Protein AF-0000000082936373 (afdb_homodimer)

Structure (mmCIF, N/CA/C/O backbone):
data_AF-0000000082936373-model_v1
#
loop_
_entity.id
_entity.type
_entity.pdbx_description
1 polymer 'Hydroxymethylglutaryl-CoA lyase'
#
loop_
_atom_site.group_PDB
_atom_site.id
_atom_site.type_symbol
_atom_site.label_atom_id
_atom_site.label_alt_id
_atom_site.label_comp_id
_atom_site.label_asym_id
_atom_site.label_entity_id
_atom_site.label_seq_id
_atom_site.pdbx_PDB_ins_code
_atom_site.Cartn_x
_atom_site.Cartn_y
_atom_site.Cartn_z
_atom_site.occupancy
_atom_site.B_iso_or_equiv
_atom_site.auth_seq_id
_atom_site.auth_comp_id
_atom_site.auth_asym_id
_atom_site.auth_atom_id
_atom_site.pdbx_PDB_model_num
ATOM 1 N N . MET A 1 1 ? -1.896 5.211 -23.312 1 47.31 1 MET A N 1
ATOM 2 C CA . MET A 1 1 ? -2.529 6.168 -22.406 1 47.31 1 MET A CA 1
ATOM 3 C C . MET A 1 1 ? -1.581 6.562 -21.281 1 47.31 1 MET A C 1
ATOM 5 O O . MET A 1 1 ? -0.996 5.699 -20.625 1 47.31 1 MET A O 1
ATOM 9 N N . ARG A 1 2 ? -1.012 7.766 -21.344 1 60 2 ARG A N 1
ATOM 10 C CA . ARG A 1 2 ? -0.005 8.234 -20.406 1 60 2 ARG A CA 1
ATOM 11 C C . ARG A 1 2 ? -0.654 8.781 -19.125 1 60 2 ARG A C 1
ATOM 13 O O . ARG A 1 2 ? -1.713 9.406 -19.188 1 60 2 ARG A O 1
ATOM 20 N N . MET A 1 3 ? -0.252 8.219 -18 1 78.81 3 MET A N 1
ATOM 21 C CA . MET A 1 3 ? -0.716 8.758 -16.734 1 78.81 3 MET A CA 1
ATOM 22 C C . MET A 1 3 ? -0.25 10.203 -16.547 1 78.81 3 MET A C 1
ATOM 24 O O . MET A 1 3 ? 0.877 10.547 -16.906 1 78.81 3 MET A O 1
ATOM 28 N N . ASN A 1 4 ? -1.152 11.109 -16.312 1 83.56 4 ASN A N 1
ATOM 29 C CA . ASN A 1 4 ? -0.826 12.5 -16.016 1 83.56 4 ASN A CA 1
ATOM 30 C C . ASN A 1 4 ? -0.331 12.672 -14.586 1 83.56 4 ASN A C 1
ATOM 32 O O . ASN A 1 4 ? -1.127 12.891 -13.672 1 83.56 4 ASN A O 1
ATOM 36 N N . LEU A 1 5 ? 1.023 12.562 -14.359 1 94.5 5 LEU A N 1
ATOM 37 C CA . LEU A 1 5 ? 1.617 12.688 -13.039 1 94.5 5 LEU A CA 1
ATOM 38 C C . LEU A 1 5 ? 2.492 13.938 -12.945 1 94.5 5 LEU A C 1
ATOM 40 O O . LEU A 1 5 ? 3.092 14.344 -13.945 1 94.5 5 LEU A O 1
ATOM 44 N N . PRO A 1 6 ? 2.574 14.578 -11.852 1 96.62 6 PRO A N 1
ATOM 45 C CA . PRO A 1 6 ? 3.416 15.766 -11.688 1 96.62 6 PRO A CA 1
ATOM 46 C C . PRO A 1 6 ? 4.906 15.438 -11.695 1 96.62 6 PRO A C 1
ATOM 48 O O . PRO A 1 6 ? 5.289 14.281 -11.508 1 96.62 6 PRO A O 1
ATOM 51 N N . LYS A 1 7 ? 5.707 16.469 -11.906 1 97.25 7 LYS A N 1
ATOM 52 C CA . LYS A 1 7 ? 7.156 16.312 -11.875 1 97.25 7 LYS A CA 1
ATOM 53 C C . LYS A 1 7 ? 7.695 16.422 -10.453 1 97.25 7 LYS A C 1
ATOM 55 O O . LYS A 1 7 ? 8.773 15.914 -10.141 1 97.25 7 LYS A O 1
ATOM 60 N N . GLU A 1 8 ? 6.914 17.172 -9.664 1 98.56 8 GLU A N 1
ATOM 61 C CA . GLU A 1 8 ? 7.344 17.438 -8.297 1 98.56 8 GLU A CA 1
ATOM 62 C C . GLU A 1 8 ? 6.168 17.359 -7.328 1 98.56 8 GLU A C 1
ATOM 64 O O . GLU A 1 8 ? 5.047 17.75 -7.672 1 98.56 8 GLU A O 1
ATOM 69 N N . VAL A 1 9 ? 6.398 16.859 -6.188 1 98.81 9 VAL A N 1
ATOM 70 C CA . VAL A 1 9 ? 5.414 16.75 -5.113 1 98.81 9 VAL A CA 1
ATOM 71 C C . VAL A 1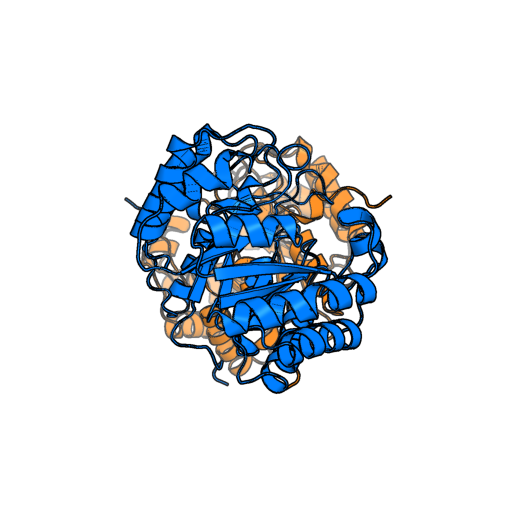 9 ? 5.984 17.344 -3.83 1 98.81 9 VAL A C 1
ATOM 73 O O . VAL A 1 9 ? 7.16 17.156 -3.516 1 98.81 9 VAL A O 1
ATOM 76 N N . ALA A 1 10 ? 5.199 18.156 -3.135 1 98.88 10 ALA A N 1
ATOM 77 C CA . ALA A 1 10 ? 5.559 18.688 -1.824 1 98.88 10 ALA A CA 1
ATOM 78 C C . ALA A 1 10 ? 5.121 17.75 -0.707 1 98.88 10 ALA A C 1
ATOM 80 O O . ALA A 1 10 ? 3.984 17.266 -0.698 1 98.88 10 ALA A O 1
ATOM 81 N N . ILE A 1 11 ? 6.066 17.469 0.153 1 98.94 11 ILE A N 1
ATOM 82 C CA . ILE A 1 11 ? 5.773 16.672 1.335 1 98.94 11 ILE A CA 1
ATOM 83 C C . ILE A 1 11 ? 5.66 17.578 2.559 1 98.94 11 ILE A C 1
ATOM 85 O O . ILE A 1 11 ? 6.562 18.375 2.836 1 98.94 11 ILE A O 1
ATOM 89 N N . ILE A 1 12 ? 4.539 17.516 3.248 1 98.94 12 ILE A N 1
ATOM 90 C CA . ILE A 1 12 ? 4.344 18.203 4.523 1 98.94 12 ILE A CA 1
ATOM 91 C C . ILE A 1 12 ? 4.484 17.203 5.672 1 98.94 12 ILE A C 1
ATOM 93 O O . ILE A 1 12 ? 3.65 16.312 5.828 1 98.94 12 ILE A O 1
ATOM 97 N N . GLU A 1 13 ? 5.523 17.391 6.402 1 98.88 13 GLU A N 1
ATOM 98 C CA . GLU A 1 13 ? 5.82 16.469 7.496 1 98.88 13 GLU A CA 1
ATOM 99 C C . GLU A 1 13 ? 4.969 16.781 8.727 1 98.88 13 GLU A C 1
ATOM 101 O O . GLU A 1 13 ? 4.93 17.922 9.18 1 98.88 13 GLU A O 1
ATOM 106 N N . VAL A 1 14 ? 4.32 15.734 9.211 1 98.75 14 VAL A N 1
ATOM 107 C CA . VAL A 1 14 ? 3.465 15.992 10.359 1 98.75 14 VAL A CA 1
ATOM 108 C C . VAL A 1 14 ? 3.912 15.125 11.539 1 98.75 14 VAL A C 1
ATOM 110 O O . VAL A 1 14 ? 3.281 15.141 12.602 1 98.75 14 VAL A O 1
ATOM 113 N N . GLY A 1 15 ? 4.996 14.445 11.445 1 98.06 15 GLY A N 1
ATOM 114 C CA . GLY A 1 15 ? 5.516 13.531 12.445 1 98.06 15 GLY A CA 1
ATOM 115 C C . GLY A 1 15 ? 5.711 14.188 13.805 1 98.06 15 GLY A C 1
ATOM 116 O O . GLY A 1 15 ? 5.215 13.688 14.812 1 98.06 15 GLY A O 1
ATOM 117 N N . PRO A 1 16 ? 6.383 15.328 13.875 1 98.44 16 PRO A N 1
ATOM 118 C CA . PRO A 1 16 ? 6.652 15.961 15.172 1 98.44 16 PRO A CA 1
ATOM 119 C C . PRO A 1 16 ? 5.375 16.344 15.922 1 98.44 16 PRO A C 1
ATOM 121 O O . PRO A 1 16 ? 5.332 16.266 17.156 1 98.44 16 PRO A O 1
ATOM 124 N N . ARG A 1 17 ? 4.426 16.688 15.203 1 98 17 ARG A N 1
ATOM 125 C CA . ARG A 1 17 ? 3.178 17.094 15.844 1 98 17 ARG A CA 1
ATOM 126 C C . ARG A 1 17 ? 2.168 15.953 15.844 1 98 17 ARG A C 1
ATOM 128 O O . ARG A 1 17 ? 1.952 15.312 16.875 1 98 17 ARG A O 1
ATOM 135 N N . ASP A 1 18 ? 1.608 15.547 14.727 1 96.62 18 ASP A N 1
ATOM 136 C CA . ASP A 1 18 ? 0.558 14.547 14.586 1 96.62 18 ASP A CA 1
ATOM 137 C C . ASP A 1 18 ? 1.084 13.156 14.922 1 96.62 18 ASP A C 1
ATOM 139 O O . ASP A 1 18 ? 0.407 12.375 15.594 1 96.62 18 ASP A O 1
ATOM 143 N N . GLY A 1 19 ? 2.236 12.844 14.445 1 96.56 19 GLY A N 1
ATOM 144 C CA . GLY A 1 19 ? 2.84 11.539 14.672 1 96.56 19 GLY A CA 1
ATOM 145 C C . GLY A 1 19 ? 3.141 11.273 16.141 1 96.56 19 GLY A C 1
ATOM 146 O O . GLY A 1 19 ? 2.938 10.156 16.625 1 96.56 19 GLY A O 1
ATOM 147 N N . LEU A 1 20 ? 3.596 12.305 16.844 1 96.31 20 LEU A N 1
ATOM 148 C CA . LEU A 1 20 ? 4.035 12.125 18.219 1 96.31 20 LEU A CA 1
ATOM 149 C C . LEU A 1 20 ? 2.885 12.375 19.203 1 96.31 20 LEU A C 1
ATOM 151 O O . LEU A 1 20 ? 2.951 11.969 20.359 1 96.31 20 LEU A O 1
ATOM 155 N N . GLN A 1 21 ? 1.869 13 18.734 1 93.44 21 GLN A N 1
ATOM 156 C CA . GLN A 1 21 ? 0.849 13.578 19.594 1 93.44 21 GLN A CA 1
ATOM 157 C C . GLN A 1 21 ? 0.275 12.539 20.547 1 93.44 21 GLN A C 1
ATOM 159 O O . GLN A 1 21 ? 0.059 12.82 21.734 1 93.44 21 GLN A O 1
ATOM 164 N N . ASN A 1 22 ? 0.089 11.336 20.109 1 88.88 22 ASN A N 1
ATOM 165 C CA . ASN A 1 22 ? -0.614 10.344 20.922 1 88.88 22 ASN A CA 1
ATOM 166 C C . ASN A 1 22 ? 0.347 9.312 21.5 1 88.88 22 ASN A C 1
ATOM 168 O O . ASN A 1 22 ? -0.084 8.297 22.062 1 88.88 22 ASN A O 1
ATOM 172 N N . ASP A 1 23 ? 1.619 9.508 21.344 1 91.81 23 ASP A N 1
ATOM 173 C CA . ASP A 1 23 ? 2.574 8.602 21.969 1 91.81 23 ASP A CA 1
ATOM 174 C C . ASP A 1 23 ? 2.602 8.781 23.484 1 91.81 23 ASP A C 1
ATOM 176 O O . ASP A 1 23 ? 2.844 9.891 23.984 1 91.81 23 ASP A O 1
ATOM 180 N N . PRO A 1 24 ? 2.326 7.75 24.203 1 90.12 24 PRO A N 1
ATOM 181 C CA . PRO A 1 24 ? 2.283 7.875 25.656 1 90.12 24 PRO A CA 1
ATOM 182 C C . PRO A 1 24 ? 3.66 8.117 26.266 1 90.12 24 PRO A C 1
ATOM 184 O O . PRO A 1 24 ? 3.76 8.633 27.391 1 90.12 24 PRO A O 1
ATOM 187 N N . SER A 1 25 ? 4.695 7.711 25.609 1 92.81 25 SER A N 1
ATOM 188 C CA . SER A 1 25 ? 6.047 7.988 26.078 1 92.81 25 SER A CA 1
ATOM 189 C C . SER A 1 25 ? 6.469 9.414 25.734 1 92.81 25 SER A C 1
ATOM 191 O O . SER A 1 25 ? 6.52 9.789 24.562 1 92.81 25 SER A O 1
ATOM 193 N N . MET A 1 26 ? 6.781 10.133 26.75 1 95.75 26 MET A N 1
ATOM 194 C CA . MET A 1 26 ? 7.207 11.508 26.531 1 95.75 26 MET A CA 1
ATOM 195 C C . MET A 1 26 ? 8.578 11.555 25.859 1 95.75 26 MET A C 1
ATOM 197 O O . MET A 1 26 ? 9.555 11.023 26.391 1 95.75 26 MET A O 1
ATOM 201 N N . VAL A 1 27 ? 8.648 12.172 24.766 1 97.69 27 VAL A N 1
ATOM 202 C CA . VAL A 1 27 ? 9.922 12.422 24.094 1 97.69 27 VAL A CA 1
ATOM 203 C C . VAL A 1 27 ? 10.539 13.711 24.609 1 97.69 27 VAL A C 1
ATOM 205 O O . VAL A 1 27 ? 9.891 14.758 24.625 1 97.69 27 VAL A O 1
ATOM 208 N N . PRO A 1 28 ? 11.781 13.672 25.062 1 98.12 28 PRO A N 1
ATOM 209 C CA . PRO A 1 28 ? 12.422 14.891 25.578 1 98.12 28 PRO A CA 1
ATOM 210 C C . PRO A 1 28 ? 12.492 16 24.531 1 98.12 28 PRO A C 1
ATOM 212 O O . PRO A 1 28 ? 12.734 15.727 23.359 1 98.12 28 PRO A O 1
ATOM 215 N N . THR A 1 29 ? 12.359 17.266 25 1 98.19 29 THR A N 1
ATOM 216 C CA . THR A 1 29 ? 12.32 18.438 24.125 1 98.19 29 THR A CA 1
ATOM 217 C C . THR A 1 29 ? 13.57 18.5 23.25 1 98.19 29 THR A C 1
ATOM 219 O O . THR A 1 29 ? 13.484 18.75 22.047 1 98.19 29 THR A O 1
ATOM 222 N N . PRO A 1 30 ? 14.773 18.172 23.812 1 98.38 30 PRO A N 1
ATOM 223 C CA . PRO A 1 30 ? 15.969 18.234 22.969 1 98.38 30 PRO A CA 1
ATOM 224 C C . PRO A 1 30 ? 15.938 17.203 21.844 1 98.38 30 PRO A C 1
ATOM 226 O O . PRO A 1 30 ? 16.438 17.484 20.734 1 98.38 30 PRO A O 1
ATOM 229 N N . ILE A 1 31 ? 15.352 16.094 22.109 1 98.44 31 ILE A N 1
ATOM 230 C CA . ILE A 1 31 ? 15.266 15.047 21.094 1 98.44 31 ILE A CA 1
ATOM 231 C C . ILE A 1 31 ? 14.273 15.453 20.016 1 98.44 31 ILE A C 1
ATOM 233 O O . ILE A 1 31 ? 14.531 15.25 18.828 1 98.44 31 ILE A O 1
ATOM 237 N N . LYS A 1 32 ? 13.148 16.047 20.422 1 98.44 32 LYS A N 1
ATOM 238 C CA . LYS A 1 32 ? 12.203 16.562 19.438 1 98.44 32 LYS A CA 1
ATOM 239 C C . LYS A 1 32 ? 12.859 17.594 18.516 1 98.44 32 LYS A C 1
ATOM 241 O O . LYS A 1 32 ? 12.656 17.562 17.297 1 98.44 32 LYS A O 1
ATOM 246 N N . THR A 1 33 ? 13.586 18.484 19.172 1 98.38 33 THR A N 1
ATOM 247 C CA . THR A 1 33 ? 14.25 19.531 18.422 1 98.38 33 THR A CA 1
ATOM 248 C C . THR A 1 33 ? 15.266 18.953 17.438 1 98.38 33 THR A C 1
ATOM 250 O O . THR A 1 33 ? 15.344 19.391 16.297 1 98.38 33 THR A O 1
ATOM 253 N N . GLU A 1 34 ? 16.016 17.969 17.875 1 98.38 34 GLU A N 1
ATOM 254 C CA . GLU A 1 34 ? 16.984 17.297 17.016 1 98.38 34 GLU A CA 1
ATOM 255 C C . GLU A 1 34 ? 16.281 16.578 15.859 1 98.38 34 GLU A C 1
ATOM 257 O O . GLU A 1 34 ? 16.766 16.578 14.727 1 98.38 34 GLU A O 1
ATOM 262 N N . PHE A 1 35 ? 15.211 15.969 16.141 1 98.62 35 PHE A N 1
ATOM 263 C CA . PHE A 1 35 ? 14.406 15.266 15.148 1 98.62 35 PHE A CA 1
ATOM 264 C C . PHE A 1 35 ? 13.914 16.219 14.07 1 98.62 35 PHE A C 1
ATOM 266 O O . PHE A 1 35 ? 14.109 15.977 12.875 1 98.62 35 PHE A O 1
ATOM 273 N N . ILE A 1 36 ? 13.32 17.328 14.484 1 98.75 36 ILE A N 1
ATOM 274 C CA . ILE A 1 36 ? 12.805 18.344 13.562 1 98.75 36 ILE A CA 1
ATOM 275 C C . ILE A 1 36 ? 13.945 18.891 12.703 1 98.75 36 ILE A C 1
ATOM 277 O O . ILE A 1 36 ? 13.805 19 11.484 1 98.75 36 ILE A O 1
ATOM 281 N N . THR A 1 37 ? 15.078 19.156 13.328 1 98.31 37 THR A N 1
ATOM 282 C CA . THR A 1 37 ? 16.234 19.688 12.617 1 98.31 37 THR A CA 1
ATOM 283 C C . THR A 1 37 ? 16.75 18.672 11.586 1 98.31 37 THR A C 1
ATOM 285 O O . THR A 1 37 ? 17.094 19.047 10.469 1 98.31 37 THR A O 1
ATOM 288 N N . ALA A 1 38 ? 16.812 17.406 11.977 1 98.56 38 ALA A N 1
ATOM 289 C CA . ALA A 1 38 ? 17.25 16.344 11.07 1 98.56 38 ALA A CA 1
ATOM 290 C C . ALA A 1 38 ? 16.297 16.219 9.883 1 98.56 38 ALA A C 1
ATOM 292 O O . ALA A 1 38 ? 16.734 15.984 8.758 1 98.56 38 ALA A O 1
ATOM 293 N N . LEU A 1 39 ? 15.023 16.328 10.133 1 98.75 39 LEU A N 1
ATOM 294 C CA . LEU A 1 39 ? 14.031 16.281 9.062 1 98.75 39 LEU A CA 1
ATOM 295 C C . LEU A 1 39 ? 14.234 17.438 8.078 1 98.75 39 LEU A C 1
ATOM 297 O O . LEU A 1 39 ? 14.141 17.25 6.867 1 98.75 39 LEU A O 1
ATOM 301 N N . LYS A 1 40 ? 14.492 18.609 8.602 1 98.25 40 LYS A N 1
ATOM 302 C CA . LYS A 1 40 ? 14.781 19.75 7.746 1 98.25 40 LYS A CA 1
ATOM 303 C C . LYS A 1 40 ? 16.047 19.531 6.922 1 98.25 40 LYS A C 1
ATOM 305 O O . LYS A 1 40 ? 16.094 19.875 5.738 1 98.25 40 LYS A O 1
ATOM 310 N N . ARG A 1 41 ? 17.031 18.953 7.535 1 97.5 41 ARG A N 1
ATOM 311 C CA . ARG A 1 41 ? 18.266 18.641 6.84 1 97.5 41 ARG A CA 1
ATOM 312 C C . ARG A 1 41 ? 18.031 17.672 5.695 1 97.5 41 ARG A C 1
ATOM 314 O O . ARG A 1 41 ? 18.734 17.719 4.68 1 97.5 41 ARG A O 1
ATOM 321 N N . ALA A 1 42 ? 17.047 16.828 5.883 1 98.44 42 ALA A N 1
ATOM 322 C CA . ALA A 1 42 ? 16.719 15.852 4.852 1 98.44 42 ALA A CA 1
ATOM 323 C C . ALA A 1 42 ? 16.047 16.516 3.652 1 98.44 42 ALA A C 1
ATOM 325 O O . ALA A 1 42 ? 15.93 15.914 2.584 1 98.44 42 ALA A O 1
ATOM 326 N N . GLY A 1 43 ? 15.531 17.719 3.785 1 98.31 43 GLY A N 1
ATOM 327 C CA . GLY A 1 43 ? 14.984 18.453 2.656 1 98.31 43 GLY A CA 1
ATOM 328 C C . GLY A 1 43 ? 13.531 18.859 2.852 1 98.31 43 GLY A C 1
ATOM 329 O O . GLY A 1 43 ? 12.922 19.438 1.955 1 98.31 43 GLY A O 1
ATOM 330 N N . ILE A 1 44 ? 12.953 18.609 4.031 1 98.5 44 ILE A N 1
ATOM 331 C CA . ILE A 1 44 ? 11.562 18.953 4.301 1 98.5 44 ILE A CA 1
ATOM 332 C C . ILE A 1 44 ? 11.43 20.469 4.508 1 98.5 44 ILE A C 1
ATOM 334 O O . ILE A 1 44 ? 12.109 21.047 5.367 1 98.5 44 ILE A O 1
ATOM 338 N N . LYS A 1 45 ? 10.508 21.062 3.785 1 97.94 45 LYS A N 1
ATOM 339 C CA . LYS A 1 45 ? 10.414 22.516 3.795 1 97.94 45 LYS A CA 1
ATOM 340 C C . LYS A 1 45 ? 9.148 22.984 4.512 1 97.94 45 LYS A C 1
ATOM 342 O O . LYS A 1 45 ? 9.023 24.156 4.867 1 97.94 45 LYS A O 1
ATOM 347 N N . GLU A 1 46 ? 8.188 22.156 4.652 1 98.75 46 GLU A N 1
ATOM 348 C CA . GLU A 1 46 ? 6.941 22.438 5.367 1 98.75 46 GLU A CA 1
ATOM 349 C C . GLU A 1 46 ? 6.656 21.359 6.41 1 98.75 46 GLU A C 1
ATOM 351 O O . GLU A 1 46 ? 6.762 20.156 6.121 1 98.75 46 GLU A O 1
ATOM 356 N N . MET A 1 47 ? 6.316 21.844 7.66 1 98.75 47 MET A N 1
ATOM 357 C CA . MET A 1 47 ? 6.211 20.859 8.734 1 98.75 47 MET A CA 1
ATOM 358 C C . MET A 1 47 ? 5.289 21.359 9.844 1 98.75 47 MET A C 1
ATOM 360 O O . MET A 1 47 ? 5.34 22.547 10.211 1 98.75 47 MET A O 1
ATOM 364 N N . GLU A 1 48 ? 4.379 20.469 10.242 1 98.81 48 GLU A N 1
ATOM 365 C CA . GLU A 1 48 ? 3.762 20.719 11.547 1 98.81 48 GLU A CA 1
ATOM 366 C C . GLU A 1 48 ? 4.707 20.344 12.68 1 98.81 48 GLU A C 1
ATOM 368 O O . GLU A 1 48 ? 4.922 19.156 12.961 1 98.81 48 GLU A O 1
ATOM 373 N N . ILE A 1 49 ? 5.184 21.344 13.398 1 98.62 49 ILE A N 1
ATOM 374 C CA . ILE A 1 49 ? 6.309 21.062 14.281 1 98.62 49 ILE A CA 1
ATOM 375 C C . ILE A 1 49 ? 5.801 20.844 15.703 1 98.62 49 ILE A C 1
ATOM 377 O O . ILE A 1 49 ? 6.484 20.219 16.516 1 98.62 49 ILE A O 1
ATOM 381 N N . THR A 1 50 ? 4.641 21.375 16 1 98.5 50 THR A N 1
ATOM 382 C CA . THR A 1 50 ? 4.07 21.234 17.328 1 98.5 50 THR A CA 1
ATOM 383 C C . THR A 1 50 ? 2.625 21.719 17.359 1 98.5 50 THR A C 1
ATOM 385 O O . THR A 1 50 ? 1.999 21.875 16.312 1 98.5 50 THR A O 1
ATOM 388 N N . SER A 1 51 ? 2.039 21.781 18.547 1 98.31 51 SER A N 1
ATOM 389 C CA . SER A 1 51 ? 0.658 22.219 18.734 1 98.31 51 SER A CA 1
ATOM 390 C C . SER A 1 51 ? 0.487 22.984 20.031 1 98.31 51 SER A C 1
ATOM 392 O O . SER A 1 51 ? 1.04 22.594 21.062 1 98.31 51 SER A O 1
ATOM 394 N N . PHE A 1 52 ? -0.22 24.141 19.953 1 97.94 52 PHE A N 1
ATOM 395 C CA . PHE A 1 52 ? -0.597 24.875 21.156 1 97.94 52 PHE A CA 1
ATOM 396 C C . PHE A 1 52 ? -1.941 24.406 21.688 1 97.94 52 PHE A C 1
ATOM 398 O O . PHE A 1 52 ? -2.904 25.172 21.734 1 97.94 52 PHE A O 1
ATOM 405 N N . VAL A 1 53 ? -1.941 23.094 21.984 1 95.38 53 VAL A N 1
ATOM 406 C CA . VAL A 1 53 ? -3.082 22.453 22.625 1 95.38 53 VAL A CA 1
ATOM 407 C C . VAL A 1 53 ? -2.857 22.375 24.141 1 95.38 53 VAL A C 1
ATOM 409 O O . VAL A 1 53 ? -1.732 22.547 24.609 1 95.38 53 VAL A O 1
ATOM 412 N N . SER A 1 54 ? -3.916 22.203 24.875 1 92.62 54 SER A N 1
ATOM 413 C CA . SER A 1 54 ? -3.783 22.094 26.328 1 92.62 54 SER A CA 1
ATOM 414 C C . SER A 1 54 ? -2.865 20.938 26.703 1 92.62 54 SER A C 1
ATOM 416 O O . SER A 1 54 ? -3.09 19.797 26.297 1 92.62 54 SER A O 1
ATOM 418 N N . PRO A 1 55 ? -1.839 21.203 27.5 1 93.25 55 PRO A N 1
ATOM 419 C CA . PRO A 1 55 ? -0.936 20.125 27.922 1 93.25 55 PRO A CA 1
ATOM 420 C C . PRO A 1 55 ? -1.634 19.078 28.797 1 93.25 55 PRO A C 1
ATOM 422 O O . PRO A 1 55 ? -1.169 17.953 28.891 1 93.25 55 PRO A O 1
ATOM 425 N N . LYS A 1 56 ? -2.678 19.531 29.453 1 91.75 56 LYS A N 1
ATOM 426 C CA . LYS A 1 56 ? -3.467 18.594 30.25 1 91.75 56 LYS A CA 1
ATOM 427 C C . LYS A 1 56 ? -4.051 17.484 29.391 1 91.75 56 LYS A C 1
ATOM 429 O O . LYS A 1 56 ? -4.082 16.328 29.812 1 91.75 56 LYS A O 1
ATOM 434 N N . TRP A 1 57 ? -4.414 17.797 28.203 1 89.81 57 TRP A N 1
ATOM 435 C CA . TRP A 1 57 ? -5.094 16.844 27.328 1 89.81 57 TRP A CA 1
ATOM 436 C C . TRP A 1 57 ? -4.098 16.141 26.406 1 89.81 57 TRP A C 1
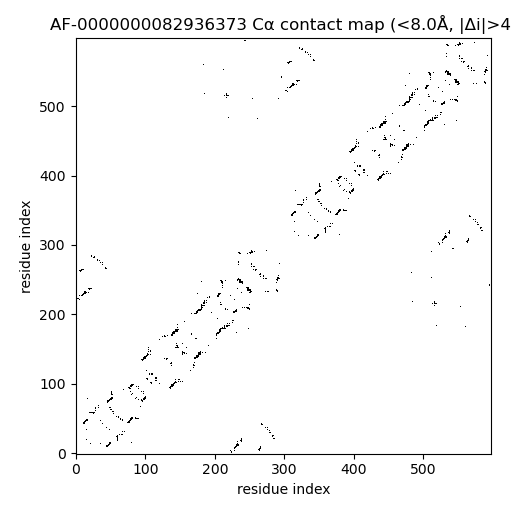ATOM 438 O O . TRP A 1 57 ? -4.297 14.984 26.047 1 89.81 57 TRP A O 1
ATOM 448 N N . VAL A 1 58 ? -3.049 16.906 26 1 93.81 58 VAL A N 1
ATOM 449 C CA . VAL A 1 58 ? -2.014 16.328 25.141 1 93.81 58 VAL A CA 1
ATOM 450 C C . VAL A 1 58 ? -0.637 16.625 25.734 1 93.81 58 VAL A C 1
ATOM 452 O O . VAL A 1 58 ? 0.111 17.453 25.203 1 93.81 58 VAL A O 1
ATOM 455 N N . PRO A 1 59 ? -0.255 15.859 26.703 1 95.5 59 PRO A N 1
ATOM 456 C CA . PRO A 1 59 ? 0.994 16.125 27.422 1 95.5 59 PRO A CA 1
ATOM 457 C C . PRO A 1 59 ? 2.213 16.125 26.5 1 95.5 59 PRO A C 1
ATOM 459 O O . PRO A 1 59 ? 3.176 16.859 26.75 1 95.5 59 PRO A O 1
ATOM 462 N N . GLN A 1 60 ? 2.17 15.344 25.422 1 96.12 60 GLN A N 1
ATOM 463 C CA . GLN A 1 60 ? 3.275 15.219 24.484 1 96.12 60 GLN A CA 1
ATOM 464 C C . GLN A 1 60 ? 3.623 16.562 23.859 1 96.12 60 GLN A C 1
ATOM 466 O O . GLN A 1 60 ? 4.73 16.75 23.344 1 96.12 60 GLN A O 1
ATOM 471 N N . MET A 1 61 ? 2.717 17.578 23.938 1 97.19 61 MET A N 1
ATOM 472 C CA . MET A 1 61 ? 2.889 18.859 23.266 1 97.19 61 MET A CA 1
ATOM 473 C C . MET A 1 61 ? 3.135 19.984 24.266 1 97.19 61 MET A C 1
ATOM 475 O O . MET A 1 61 ? 3.051 21.156 23.922 1 97.19 61 MET A O 1
ATOM 479 N N . LYS A 1 62 ? 3.443 19.672 25.516 1 97.19 62 LYS A N 1
ATOM 480 C CA . LYS A 1 62 ? 3.568 20.656 26.594 1 97.19 62 LYS A CA 1
ATOM 481 C C . LYS A 1 62 ? 4.719 21.625 26.312 1 97.19 62 LYS A C 1
ATOM 483 O O . LYS A 1 62 ? 4.75 22.734 26.859 1 97.19 62 LYS A O 1
ATOM 488 N N . ASP A 1 63 ? 5.645 21.234 25.531 1 98.19 63 ASP A N 1
ATOM 489 C CA . ASP A 1 63 ? 6.855 22.016 25.312 1 98.19 63 ASP A CA 1
ATOM 490 C C . ASP A 1 63 ? 6.762 22.828 24.016 1 98.19 63 ASP A C 1
ATOM 492 O O . ASP A 1 63 ? 7.781 23.141 23.391 1 98.19 63 ASP A O 1
ATOM 496 N N . ALA A 1 64 ? 5.555 23.156 23.547 1 98.12 64 ALA A N 1
ATOM 497 C CA . ALA A 1 64 ? 5.309 23.797 22.25 1 98.12 64 ALA A CA 1
ATOM 498 C C . ALA A 1 64 ? 6.113 25.078 22.109 1 98.12 64 ALA A C 1
ATOM 500 O O . ALA A 1 64 ? 6.781 25.297 21.094 1 98.12 64 ALA A O 1
ATOM 501 N N . SER A 1 65 ? 6.07 25.922 23.109 1 97.88 65 SER A N 1
ATOM 502 C CA . SER A 1 65 ? 6.785 27.203 23.047 1 97.88 65 SER A CA 1
ATOM 503 C C . SER A 1 65 ? 8.289 26.984 22.906 1 97.88 65 SER A C 1
ATOM 505 O O . SER A 1 65 ? 8.945 27.688 22.141 1 97.88 65 SER A O 1
ATOM 507 N N . GLU A 1 66 ? 8.828 26.031 23.641 1 98.12 66 GLU A N 1
ATOM 508 C CA . GLU A 1 66 ? 10.25 25.719 23.562 1 98.12 66 GLU A CA 1
ATOM 509 C C . GLU A 1 66 ? 10.633 25.234 22.156 1 98.12 66 GLU A C 1
ATOM 511 O O . GLU A 1 66 ? 11.672 25.609 21.625 1 98.12 66 GLU A O 1
ATOM 516 N N . ILE A 1 67 ? 9.789 24.391 21.562 1 98.5 67 ILE A N 1
ATOM 517 C CA . ILE A 1 67 ? 10.031 23.859 20.219 1 98.5 67 ILE A CA 1
ATOM 518 C C . ILE A 1 67 ? 10.055 25 19.203 1 98.5 67 ILE A C 1
ATOM 520 O O . ILE A 1 67 ? 10.961 25.094 18.375 1 98.5 67 ILE A O 1
ATOM 524 N N . VAL A 1 68 ? 9.055 25.906 19.297 1 98.12 68 VAL A N 1
ATOM 525 C CA . VAL A 1 68 ? 8.93 27.016 18.344 1 98.12 68 VAL A CA 1
ATOM 526 C C . VAL A 1 68 ? 10.156 27.906 18.453 1 98.12 68 VAL A C 1
ATOM 528 O O . VAL A 1 68 ? 10.711 28.328 17.422 1 98.12 68 VAL A O 1
ATOM 531 N N . ARG A 1 69 ? 10.625 28.156 19.625 1 97.06 69 ARG A N 1
ATOM 532 C CA . ARG A 1 69 ? 11.758 29.047 19.844 1 97.06 69 ARG A CA 1
ATOM 533 C C . ARG A 1 69 ? 13.055 28.406 19.375 1 97.06 69 ARG A C 1
ATOM 535 O O . ARG A 1 69 ? 13.977 29.094 18.922 1 97.06 69 ARG A O 1
ATOM 542 N N . ALA A 1 70 ? 13.094 27.078 19.484 1 96.94 70 ALA A N 1
ATOM 543 C CA . ALA A 1 70 ? 14.305 26.344 19.125 1 96.94 70 ALA A CA 1
ATOM 544 C C . ALA A 1 70 ? 14.461 26.234 17.609 1 96.94 70 ALA A C 1
ATOM 546 O O . ALA A 1 70 ? 15.57 26.094 17.094 1 96.94 70 ALA A O 1
ATOM 547 N N . ILE A 1 71 ? 13.305 26.25 16.922 1 95.38 71 ILE A N 1
ATOM 548 C CA . ILE A 1 71 ? 13.336 26.109 15.469 1 95.38 71 ILE A CA 1
ATOM 549 C C . ILE A 1 71 ? 13.367 27.484 14.812 1 95.38 71 ILE A C 1
ATOM 551 O O . ILE A 1 71 ? 12.391 28.234 14.867 1 95.38 71 ILE A O 1
ATOM 555 N N . ASN A 1 72 ? 14.469 27.953 14.43 1 85 72 ASN A N 1
ATOM 556 C CA . ASN A 1 72 ? 14.617 29.297 13.883 1 85 72 ASN A CA 1
ATOM 557 C C . ASN A 1 72 ? 15.141 29.266 12.445 1 85 72 ASN A C 1
ATOM 559 O O . ASN A 1 72 ? 16.328 29.516 12.211 1 85 72 ASN A O 1
ATOM 563 N N . ASP A 1 73 ? 14.242 28.859 11.531 1 89.19 73 ASP A N 1
ATOM 564 C CA . ASP A 1 73 ? 14.633 28.859 10.125 1 89.19 73 ASP A CA 1
ATOM 565 C C . ASP A 1 73 ? 13.547 29.469 9.25 1 89.19 73 ASP A C 1
ATOM 567 O O . ASP A 1 73 ? 12.539 29.969 9.766 1 89.19 73 ASP A O 1
ATOM 571 N N . SER A 1 74 ? 13.828 29.516 7.965 1 90 74 SER A N 1
ATOM 572 C CA . SER A 1 74 ? 12.938 30.219 7.055 1 90 74 SER A CA 1
ATOM 573 C C . SER A 1 74 ? 11.906 29.281 6.438 1 90 74 SER A C 1
ATOM 575 O O . SER A 1 74 ? 11.062 29.703 5.645 1 90 74 SER A O 1
ATOM 577 N N . SER A 1 75 ? 11.938 28.047 6.758 1 94.81 75 SER A N 1
ATOM 578 C CA . SER A 1 75 ? 10.953 27.109 6.219 1 94.81 75 SER A CA 1
ATOM 579 C C . SER A 1 75 ? 9.578 27.344 6.832 1 94.81 75 SER A C 1
ATOM 581 O O . SER A 1 75 ? 9.43 28.141 7.754 1 94.81 75 SER A O 1
ATOM 583 N N . ARG A 1 76 ? 8.547 26.797 6.297 1 97.94 76 ARG A N 1
ATOM 584 C CA . ARG A 1 76 ? 7.211 26.953 6.852 1 97.94 76 ARG A CA 1
ATOM 585 C C . ARG A 1 76 ? 6.988 26 8.023 1 97.94 76 ARG A C 1
ATOM 587 O O . ARG A 1 76 ? 6.754 24.812 7.824 1 97.94 76 ARG A O 1
ATOM 594 N N . ASN A 1 77 ? 7.086 26.562 9.195 1 98.56 77 ASN A N 1
ATOM 595 C CA . ASN A 1 77 ? 6.809 25.859 10.445 1 98.56 77 ASN A CA 1
ATOM 596 C C . ASN A 1 77 ? 5.367 26.078 10.906 1 98.56 77 ASN A C 1
ATOM 598 O O . ASN A 1 77 ? 5.023 27.141 11.398 1 98.56 77 ASN A O 1
ATOM 602 N N . ILE A 1 78 ? 4.586 25.047 10.766 1 98.81 78 ILE A N 1
ATOM 603 C CA . ILE A 1 78 ? 3.162 25.141 11.062 1 98.81 78 ILE A CA 1
ATOM 604 C C . ILE A 1 78 ? 2.898 24.656 12.492 1 98.81 78 ILE A C 1
ATOM 606 O O . ILE A 1 78 ? 3.457 23.641 12.922 1 98.81 78 ILE A O 1
ATOM 610 N N . VAL A 1 79 ? 2.078 25.375 13.219 1 98.75 79 VAL A N 1
ATOM 611 C CA . VAL A 1 79 ? 1.682 24.938 14.555 1 98.75 79 VAL A CA 1
ATOM 612 C C . VAL A 1 79 ? 0.167 24.75 14.609 1 98.75 79 VAL A C 1
ATOM 614 O O . VAL A 1 79 ? -0.586 25.578 14.102 1 98.75 79 VAL A O 1
ATOM 617 N N . LEU A 1 80 ? -0.269 23.625 15.117 1 98.5 80 LEU A N 1
ATOM 618 C CA . LEU A 1 80 ? -1.697 23.375 15.297 1 98.5 80 LEU A CA 1
ATOM 619 C C . LEU A 1 80 ? -2.252 24.219 16.438 1 98.5 80 LEU A C 1
ATOM 621 O O . LEU A 1 80 ? -1.651 24.281 17.516 1 98.5 80 LEU A O 1
ATOM 625 N N . THR A 1 81 ? -3.338 24.875 16.188 1 98.06 81 THR A N 1
ATOM 626 C CA . THR A 1 81 ? -4.031 25.703 17.172 1 98.06 81 THR A CA 1
ATOM 627 C C . THR A 1 81 ? -5.512 25.344 17.234 1 98.06 81 THR A C 1
ATOM 629 O O . THR A 1 81 ? -6.312 25.828 16.438 1 98.06 81 THR A O 1
ATOM 632 N N . PRO A 1 82 ? -5.941 24.578 18.188 1 92.12 82 PRO A N 1
ATOM 633 C CA . PRO A 1 82 ? -7.297 24.031 18.188 1 92.12 82 PRO A CA 1
ATOM 634 C C . PRO A 1 82 ? -8.352 25.062 18.578 1 92.12 82 PRO A C 1
ATOM 636 O O . PRO A 1 82 ? -9.547 24.844 18.359 1 92.12 82 PRO A O 1
ATOM 639 N N . ASN A 1 83 ? -7.906 26.25 19.188 1 92 83 ASN A N 1
ATOM 640 C CA . ASN A 1 83 ? -8.852 27.25 19.656 1 92 83 ASN A CA 1
ATOM 641 C C . ASN A 1 83 ? -8.211 28.641 19.766 1 92 83 ASN A C 1
ATOM 643 O O . ASN A 1 83 ? -7.043 28.812 19.391 1 92 83 ASN A O 1
ATOM 647 N N . ARG A 1 84 ? -9 29.578 20.25 1 95.62 84 ARG A N 1
ATOM 648 C CA . ARG A 1 84 ? -8.555 30.969 20.359 1 95.62 84 ARG A CA 1
ATOM 649 C C . ARG A 1 84 ? -7.32 31.078 21.234 1 95.62 84 ARG A C 1
ATOM 651 O O . ARG A 1 84 ? -6.367 31.781 20.891 1 95.62 84 ARG A O 1
ATOM 658 N N . LYS A 1 85 ? -7.34 30.391 22.312 1 95.94 85 LYS A N 1
ATOM 659 C CA . LYS A 1 85 ? -6.188 30.422 23.219 1 95.94 85 LYS A CA 1
ATOM 660 C C . LYS A 1 85 ? -4.926 29.938 22.516 1 95.94 85 LYS A C 1
ATOM 662 O O . LYS A 1 85 ? -3.855 30.531 22.672 1 95.94 85 LYS A O 1
ATOM 667 N N . GLY A 1 86 ? -5.051 28.812 21.781 1 97.56 86 GLY A N 1
ATOM 668 C CA . GLY A 1 86 ? -3.926 28.312 21.016 1 97.56 86 GLY A CA 1
ATOM 669 C C . GLY A 1 86 ? -3.41 29.312 19.984 1 97.56 86 GLY A C 1
ATOM 670 O O . GLY A 1 86 ? -2.199 29.469 19.828 1 97.56 86 GLY A O 1
ATOM 671 N N . VAL A 1 87 ? -4.312 29.984 19.344 1 98.31 87 VAL A N 1
ATOM 672 C CA . VAL A 1 87 ? -3.953 30.984 18.344 1 98.31 87 VAL A CA 1
ATOM 673 C C . VAL A 1 87 ? -3.191 32.125 19 1 98.31 87 VAL A C 1
ATOM 675 O O . VAL A 1 87 ? -2.162 32.594 18.484 1 98.31 87 VAL A O 1
ATOM 678 N N . ASP A 1 88 ? -3.701 32.562 20.141 1 98.19 88 ASP A N 1
ATOM 679 C CA . ASP A 1 88 ? -3.064 33.656 20.859 1 98.19 88 ASP A CA 1
ATOM 680 C C . ASP A 1 88 ? -1.646 33.312 21.281 1 98.19 88 ASP A C 1
ATOM 682 O O . ASP A 1 88 ? -0.728 34.125 21.188 1 98.19 88 ASP A O 1
ATOM 686 N N . LEU A 1 89 ? -1.48 32.125 21.75 1 98.12 89 LEU A N 1
ATOM 687 C CA . LEU A 1 89 ? -0.16 31.641 22.141 1 98.12 89 LEU A CA 1
ATOM 688 C C . LEU A 1 89 ? 0.775 31.562 20.938 1 98.12 89 LEU A C 1
ATOM 690 O O . LEU A 1 89 ? 1.941 31.953 21.031 1 98.12 89 LEU A O 1
ATOM 694 N N . ALA A 1 90 ? 0.27 31.031 19.828 1 98.44 90 ALA A N 1
ATOM 695 C CA . ALA A 1 90 ? 1.065 30.953 18.594 1 98.44 90 ALA A CA 1
ATOM 696 C C . ALA A 1 90 ? 1.526 32.344 18.156 1 98.44 90 ALA A C 1
ATOM 698 O O . ALA A 1 90 ? 2.691 32.531 17.812 1 98.44 90 ALA A O 1
ATOM 699 N N . LEU A 1 91 ? 0.599 33.281 18.203 1 98 91 LEU A N 1
ATOM 700 C CA . LEU A 1 91 ? 0.91 34.656 17.812 1 98 91 LEU A CA 1
ATOM 701 C C . LEU A 1 91 ? 1.924 35.281 18.766 1 98 91 LEU A C 1
ATOM 703 O O . LEU A 1 91 ? 2.816 36.031 18.328 1 98 91 LEU A O 1
ATOM 707 N N . SER A 1 92 ? 1.743 35 20.047 1 98 92 SER A N 1
ATOM 708 C CA . SER A 1 92 ? 2.674 35.531 21.031 1 98 92 SER A CA 1
ATOM 709 C C . SER A 1 92 ? 4.09 35 20.797 1 98 92 SER A C 1
ATOM 711 O O . SER A 1 92 ? 5.066 35.656 21.172 1 98 92 SER A O 1
ATOM 713 N N . GLU A 1 93 ? 4.219 33.812 20.203 1 97.25 93 GLU A N 1
ATOM 714 C CA . GLU A 1 93 ? 5.516 33.219 19.875 1 97.25 93 GLU A CA 1
ATOM 715 C C . GLU A 1 93 ? 5.957 33.594 18.469 1 97.25 93 GLU A C 1
ATOM 717 O O . GLU A 1 93 ? 6.898 33 17.938 1 97.25 93 GLU A O 1
ATOM 722 N N . ASP A 1 94 ? 5.199 34.5 17.797 1 96.31 94 ASP A N 1
ATOM 723 C CA . ASP A 1 94 ? 5.512 35.062 16.484 1 96.31 94 ASP A CA 1
ATOM 724 C C . ASP A 1 94 ? 5.453 34 15.414 1 96.31 94 ASP A C 1
ATOM 726 O O . ASP A 1 94 ? 6.258 34 14.477 1 96.31 94 ASP A O 1
ATOM 730 N N . CYS A 1 95 ? 4.629 32.969 15.602 1 97.69 95 CYS A N 1
ATOM 731 C CA . CYS A 1 95 ? 4.41 31.984 14.57 1 97.69 95 CYS A CA 1
ATOM 732 C C . CYS A 1 95 ? 3.797 32.594 13.32 1 97.69 95 CYS A C 1
ATOM 734 O O . CYS A 1 95 ? 2.934 33.469 13.422 1 97.69 95 CYS A O 1
ATOM 736 N N . LYS A 1 96 ? 4.227 32.156 12.117 1 98 96 LYS A N 1
ATOM 737 C CA . LYS A 1 96 ? 3.795 32.75 10.852 1 98 96 LYS A CA 1
ATOM 738 C C . LYS A 1 96 ? 2.881 31.797 10.086 1 98 96 LYS A C 1
ATOM 740 O O . LYS A 1 96 ? 2.34 32.156 9.039 1 98 96 LYS A O 1
ATOM 745 N N . ALA A 1 97 ? 2.697 30.578 10.539 1 98.75 97 ALA A N 1
ATOM 746 C CA . ALA A 1 97 ? 1.836 29.578 9.93 1 98.75 97 ALA A CA 1
ATOM 747 C C . ALA A 1 97 ? 1.085 28.781 10.992 1 98.75 97 ALA A C 1
ATOM 749 O O . ALA A 1 97 ? 1.694 28.25 11.922 1 98.75 97 ALA A O 1
ATOM 750 N N . VAL A 1 98 ? -0.229 28.719 10.875 1 98.75 98 VAL A N 1
ATOM 751 C CA . VAL A 1 98 ? -1.044 28.031 11.875 1 98.75 98 VAL A CA 1
ATOM 752 C C . VAL A 1 98 ? -1.995 27.062 11.18 1 98.75 98 VAL A C 1
ATOM 754 O O . VAL A 1 98 ? -2.359 27.266 10.023 1 98.75 98 VAL A O 1
ATOM 757 N N . ALA A 1 99 ? -2.283 26 11.852 1 98.81 99 ALA A N 1
ATOM 758 C CA . ALA A 1 99 ? -3.295 25.047 11.406 1 98.81 99 ALA A CA 1
ATOM 759 C C . ALA A 1 99 ? -4.504 25.047 12.344 1 98.81 99 ALA A C 1
ATOM 761 O O . ALA A 1 99 ? -4.352 25.141 13.562 1 98.81 99 ALA A O 1
ATOM 762 N N . VAL A 1 100 ? -5.621 25.031 11.773 1 98.25 100 VAL A N 1
ATOM 763 C CA . VAL A 1 100 ? -6.871 24.797 12.492 1 98.25 100 VAL A CA 1
ATOM 764 C C . VAL A 1 100 ? -7.488 23.469 12.039 1 98.25 100 VAL A C 1
ATOM 766 O O . VAL A 1 100 ? -7.117 22.922 11 1 98.25 100 VAL A O 1
ATOM 769 N N . PHE A 1 101 ? -8.359 22.922 12.852 1 95.94 101 PHE A N 1
ATOM 770 C CA . PHE A 1 101 ? -8.891 21.609 12.484 1 95.94 101 PHE A CA 1
ATOM 771 C C . PHE A 1 101 ? -10.383 21.531 12.781 1 95.94 101 PHE A C 1
ATOM 773 O O . PHE A 1 101 ? -10.859 22.078 13.781 1 95.94 101 PHE A O 1
ATOM 780 N N . VAL A 1 102 ? -11.109 21.031 11.891 1 97.5 102 VAL A N 1
ATOM 781 C CA . VAL A 1 102 ? -12.523 20.703 12.031 1 97.5 102 VAL A CA 1
ATOM 782 C C . VAL A 1 102 ? -12.836 19.406 11.305 1 97.5 102 VAL A C 1
ATOM 784 O O . VAL A 1 102 ? -12.312 19.156 10.219 1 97.5 102 VAL A O 1
ATOM 787 N N . GLY A 1 103 ? -13.641 18.547 11.867 1 97.88 103 GLY A N 1
ATOM 788 C CA . GLY A 1 103 ? -14.148 17.359 11.188 1 97.88 103 GLY A CA 1
ATOM 789 C C . GLY A 1 103 ? -15.422 17.609 10.414 1 97.88 103 GLY A C 1
ATOM 790 O O . GLY A 1 103 ? -16.203 18.516 10.75 1 97.88 103 GLY A O 1
ATOM 791 N N . VAL A 1 104 ? -15.625 16.844 9.375 1 98.69 104 VAL A N 1
ATOM 792 C CA . VAL A 1 104 ? -16.875 16.906 8.641 1 98.69 104 VAL A CA 1
ATOM 793 C C . VAL A 1 104 ? -18.016 16.344 9.5 1 98.69 104 VAL A C 1
ATOM 795 O O . VAL A 1 104 ? -19.125 16.875 9.5 1 98.69 104 VAL A O 1
ATOM 798 N N . SER A 1 105 ? -17.703 15.359 10.258 1 98.31 105 SER A N 1
ATOM 799 C CA . SER A 1 105 ? -18.656 14.656 11.102 1 98.31 105 SER A CA 1
ATOM 800 C C . SER A 1 105 ? -19 15.469 12.344 1 98.31 105 SER A C 1
ATOM 802 O O . SER A 1 105 ? -18.109 15.852 13.109 1 98.31 105 SER A O 1
ATOM 804 N N . ASN A 1 106 ? -20.266 15.641 12.594 1 97.88 106 ASN A N 1
ATOM 805 C CA . ASN A 1 106 ? -20.719 16.312 13.812 1 97.88 106 ASN A CA 1
ATOM 806 C C . ASN A 1 106 ? -20.391 15.492 15.055 1 97.88 106 ASN A C 1
ATOM 808 O O . ASN A 1 106 ? -19.922 16.031 16.062 1 97.88 106 ASN A O 1
ATOM 812 N N . THR A 1 107 ? -20.656 14.188 14.969 1 97.69 107 THR A N 1
ATOM 813 C CA . THR A 1 107 ? -20.406 13.312 16.109 1 97.69 107 THR A CA 1
ATOM 814 C C . THR A 1 107 ? -18.922 13.32 16.469 1 97.69 107 THR A C 1
ATOM 816 O O . THR A 1 107 ? -18.578 13.375 17.656 1 97.69 107 THR A O 1
ATOM 819 N N . PHE A 1 108 ? -18.094 13.297 15.453 1 96.5 108 PHE A N 1
ATOM 820 C CA . PHE A 1 108 ? -16.656 13.352 15.68 1 96.5 108 PHE A CA 1
ATOM 821 C C . PHE A 1 108 ? -16.266 14.656 16.375 1 96.5 108 PHE A C 1
ATOM 823 O O . PHE A 1 108 ? -15.508 14.641 17.344 1 96.5 108 PHE A O 1
ATOM 830 N N . ASN A 1 109 ? -16.734 15.773 15.93 1 96.56 109 ASN A N 1
ATOM 831 C CA . ASN A 1 109 ? -16.438 17.078 16.5 1 96.56 109 ASN A CA 1
ATOM 832 C C . ASN A 1 109 ? -16.922 17.188 17.953 1 96.56 109 ASN A C 1
ATOM 834 O O . ASN A 1 109 ? -16.188 17.672 18.812 1 96.56 109 ASN A O 1
ATOM 838 N N . MET A 1 110 ? -18.109 16.688 18.156 1 96.06 110 MET A N 1
ATOM 839 C CA . MET A 1 110 ? -18.688 16.734 19.5 1 96.06 110 MET A CA 1
ATOM 840 C C . MET A 1 110 ? -17.828 15.961 20.484 1 96.06 110 MET A C 1
ATOM 842 O O . MET A 1 110 ? -17.594 16.422 21.609 1 96.06 110 MET A O 1
ATOM 846 N N . LYS A 1 111 ? -17.344 14.914 20.094 1 92.56 111 LYS A N 1
ATOM 847 C CA . LYS A 1 111 ? -16.562 14.055 20.953 1 92.56 111 LYS A CA 1
ATOM 848 C C . LYS A 1 111 ? -15.164 14.633 21.203 1 92.56 111 LYS A C 1
ATOM 850 O O . LYS A 1 111 ? -14.602 14.492 22.281 1 92.56 111 LYS A O 1
ATOM 855 N N . ASN A 1 112 ? -14.625 15.305 20.188 1 88.31 112 ASN A N 1
ATOM 856 C CA . ASN A 1 112 ? -13.242 15.75 20.281 1 88.31 112 ASN A CA 1
ATOM 857 C C . ASN A 1 112 ? -13.133 17.156 20.844 1 88.31 112 ASN A C 1
ATOM 859 O O . ASN A 1 112 ? -12.211 17.469 21.594 1 88.31 112 ASN A O 1
ATOM 863 N N . ILE A 1 113 ? -14.062 18.047 20.438 1 88.44 113 ILE A N 1
ATOM 864 C CA . ILE A 1 113 ? -13.867 19.438 20.828 1 88.44 113 ILE A CA 1
ATOM 865 C C . ILE A 1 113 ? -15.172 20.016 21.375 1 88.44 113 ILE A C 1
ATOM 867 O O . ILE A 1 113 ? -15.281 21.219 21.609 1 88.44 113 ILE A O 1
ATOM 871 N N . ASN A 1 114 ? -16.234 19.172 21.578 1 92.38 114 ASN A N 1
ATOM 872 C CA . ASN A 1 114 ? -17.516 19.516 22.188 1 92.38 114 ASN A CA 1
ATOM 873 C C . ASN A 1 114 ? -18.219 20.641 21.422 1 92.38 114 ASN A C 1
ATOM 875 O O . ASN A 1 114 ? -18.75 21.562 22.031 1 92.38 114 ASN A O 1
ATOM 879 N N . LYS A 1 115 ? -18.172 20.594 20.141 1 95.75 115 LYS A N 1
ATOM 880 C CA . LYS A 1 115 ? -18.859 21.516 19.25 1 95.75 115 LYS A CA 1
ATOM 881 C C . LYS A 1 115 ? -19.281 20.812 17.953 1 95.75 115 LYS A C 1
ATOM 883 O O . LYS A 1 115 ? -18.641 19.859 17.531 1 95.75 115 LYS A O 1
ATOM 888 N N . THR A 1 116 ? -20.375 21.312 17.375 1 97.12 116 THR A N 1
ATOM 889 C CA . THR A 1 116 ? -20.75 20.812 16.062 1 97.12 116 THR A CA 1
ATOM 890 C C . THR A 1 116 ? -19.812 21.359 14.984 1 97.12 116 THR A C 1
ATOM 892 O O . THR A 1 116 ? -19.031 22.281 15.25 1 97.12 116 THR A O 1
ATOM 895 N N . THR A 1 117 ? -19.906 20.766 13.812 1 97.88 117 THR A N 1
ATOM 896 C CA . THR A 1 117 ? -19.109 21.266 12.688 1 97.88 117 THR A CA 1
ATOM 897 C C . THR A 1 117 ? -19.422 22.734 12.406 1 97.88 117 THR A C 1
ATOM 899 O O . THR A 1 117 ? -18.516 23.547 12.258 1 97.88 117 THR A O 1
ATOM 902 N N . LEU A 1 118 ? -20.672 23.062 12.375 1 97.31 118 LEU A N 1
ATOM 903 C CA . LEU A 1 118 ? -21.109 24.422 12.086 1 97.31 118 LEU A CA 1
ATOM 904 C C . LEU A 1 118 ? -20.641 25.375 13.18 1 97.31 118 LEU A C 1
ATOM 906 O O . LEU A 1 118 ? -20.172 26.484 12.883 1 97.31 118 LEU A O 1
ATOM 910 N N . ASP A 1 119 ? -20.766 25.016 14.438 1 97.44 119 ASP A N 1
ATOM 911 C CA . ASP A 1 119 ? -20.328 25.859 15.547 1 97.44 119 ASP A CA 1
ATOM 912 C C . ASP A 1 119 ? -18.828 26.094 15.484 1 97.44 119 ASP A C 1
ATOM 914 O O . ASP A 1 119 ? -18.359 27.203 15.75 1 97.44 119 ASP A O 1
ATOM 918 N N . SER A 1 120 ? -18.094 25.031 15.18 1 96.81 120 SER A N 1
ATOM 919 C CA . SER A 1 120 ? -16.656 25.156 15.047 1 96.81 120 SER A CA 1
ATOM 920 C C . SER A 1 120 ? -16.281 26.141 13.938 1 96.81 120 SER A C 1
ATOM 922 O O . SER A 1 120 ? -15.398 26.984 14.125 1 96.81 120 SER A O 1
ATOM 924 N N . LEU A 1 121 ? -16.969 26.016 12.836 1 97.06 121 LEU A N 1
ATOM 925 C CA . LEU A 1 121 ? -16.719 26.906 11.711 1 97.06 121 LEU A CA 1
ATOM 926 C C . LEU A 1 121 ? -17 28.359 12.078 1 97.06 121 LEU A C 1
ATOM 928 O O . LEU A 1 121 ? -16.219 29.25 11.742 1 97.06 121 LEU A O 1
ATOM 932 N N . ASN A 1 122 ? -18.078 28.547 12.734 1 96.69 122 ASN A N 1
ATOM 933 C CA . ASN A 1 122 ? -18.484 29.891 13.125 1 96.69 122 ASN A CA 1
ATOM 934 C C . ASN A 1 122 ? -17.453 30.531 14.07 1 96.69 122 ASN A C 1
ATOM 936 O O . ASN A 1 122 ? -17.25 31.734 14.031 1 96.69 122 ASN A O 1
ATOM 940 N N . GLU A 1 123 ? -16.906 29.734 14.852 1 96.56 123 GLU A N 1
ATOM 941 C CA . GLU A 1 123 ? -15.883 30.219 15.781 1 96.56 123 GLU A CA 1
ATOM 942 C C . GLU A 1 123 ? -14.57 30.5 15.055 1 96.56 123 GLU A C 1
ATOM 944 O O . GLU A 1 123 ? -13.859 31.453 15.398 1 96.56 123 GLU A O 1
ATOM 949 N N . LEU A 1 124 ? -14.25 29.75 14.031 1 97.75 124 LEU A N 1
ATOM 950 C CA . LEU A 1 124 ? -12.945 29.828 13.375 1 97.75 124 LEU A CA 1
ATOM 951 C C . LEU A 1 124 ? -12.922 30.938 12.336 1 97.75 124 LEU A C 1
ATOM 953 O O . LEU A 1 124 ? -11.867 31.516 12.07 1 97.75 124 LEU A O 1
ATOM 957 N N . LYS A 1 125 ? -14.078 31.297 11.742 1 97.81 125 LYS A N 1
ATOM 958 C CA . LYS A 1 125 ? -14.133 32.25 10.641 1 97.81 125 LYS A CA 1
ATOM 959 C C . LYS A 1 125 ? -13.523 33.594 11.039 1 97.81 125 LYS A C 1
ATOM 961 O O . LYS A 1 125 ? -12.633 34.094 10.352 1 97.81 125 LYS A O 1
ATOM 966 N N . PRO A 1 126 ? -13.969 34.188 12.18 1 97.81 126 PRO A N 1
ATOM 967 C CA . PRO A 1 126 ? -13.367 35.469 12.562 1 97.81 126 PRO A CA 1
ATOM 968 C C . PRO A 1 126 ? -11.883 35.312 12.914 1 97.81 126 PRO A C 1
ATOM 970 O O . PRO A 1 126 ? -11.109 36.25 12.695 1 97.81 126 PRO A O 1
ATOM 973 N N . ILE A 1 127 ? -11.484 34.188 13.469 1 98.31 127 ILE A N 1
ATOM 974 C CA . ILE A 1 127 ? -10.086 33.938 13.797 1 98.31 127 ILE A CA 1
ATOM 975 C C . ILE A 1 127 ? -9.25 33.906 12.516 1 98.31 127 ILE A C 1
ATOM 977 O O . ILE A 1 127 ? -8.188 34.531 12.438 1 98.31 127 ILE A O 1
ATOM 981 N N . ILE A 1 128 ? -9.727 33.188 11.492 1 98.69 128 ILE A N 1
ATOM 982 C CA . ILE A 1 128 ? -9.039 33.094 10.211 1 98.69 128 ILE A CA 1
ATOM 983 C C . ILE A 1 128 ? -8.883 34.469 9.586 1 98.69 128 ILE A C 1
ATOM 985 O O . ILE A 1 128 ? -7.809 34.812 9.094 1 98.69 128 ILE A O 1
ATOM 989 N N . ALA A 1 129 ? -9.945 35.281 9.664 1 98.44 129 ALA A N 1
ATOM 990 C CA . ALA A 1 129 ? -9.898 36.625 9.117 1 98.44 129 ALA A CA 1
ATOM 991 C C . ALA A 1 129 ? -8.805 37.469 9.789 1 98.44 129 ALA A C 1
ATOM 993 O O . ALA A 1 129 ? -8.047 38.156 9.117 1 98.44 129 ALA A O 1
ATOM 994 N N . GLU A 1 130 ? -8.789 37.344 11.086 1 98.38 130 GLU A N 1
ATOM 995 C CA . GLU A 1 130 ? -7.773 38.062 11.852 1 98.38 130 GLU A CA 1
ATOM 996 C C . GLU A 1 130 ? -6.371 37.625 11.453 1 98.38 130 GLU A C 1
ATOM 998 O O . GLU A 1 130 ? -5.477 38.438 11.273 1 98.38 130 GLU A O 1
ATOM 1003 N N . LEU A 1 131 ? -6.156 36.312 11.352 1 98.75 131 LEU A N 1
ATOM 1004 C CA . LEU A 1 131 ? -4.859 35.75 10.992 1 98.75 131 LEU A CA 1
ATOM 1005 C C . LEU A 1 131 ? -4.438 36.219 9.602 1 98.75 131 LEU A C 1
ATOM 1007 O O . LEU A 1 131 ? -3.273 36.562 9.383 1 98.75 131 LEU A O 1
ATOM 1011 N N . LYS A 1 132 ? -5.387 36.25 8.664 1 98.56 132 LYS A N 1
ATOM 1012 C CA . LYS A 1 132 ? -5.09 36.656 7.297 1 98.56 132 LYS A CA 1
ATOM 1013 C C . LYS A 1 132 ? -4.727 38.125 7.238 1 98.56 132 LYS A C 1
ATOM 1015 O O . LYS A 1 132 ? -3.871 38.531 6.445 1 98.56 132 LYS A O 1
ATOM 1020 N N . GLU A 1 133 ? -5.383 38.938 8.078 1 98.25 133 GLU A N 1
ATOM 1021 C CA . GLU A 1 133 ? -5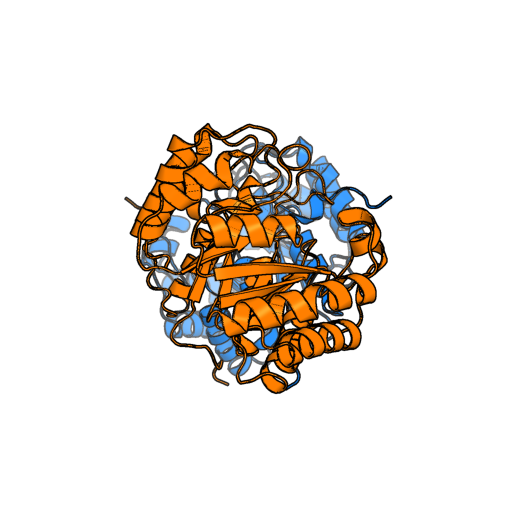.035 40.344 8.172 1 98.25 133 GLU A CA 1
ATOM 1022 C C . GLU A 1 133 ? -3.584 40.531 8.609 1 98.25 133 GLU A C 1
ATOM 1024 O O . GLU A 1 133 ? -2.93 41.5 8.227 1 98.25 133 GLU A O 1
ATOM 1029 N N . LYS A 1 134 ? -3.143 39.625 9.359 1 98.12 134 LYS A N 1
ATOM 1030 C CA . LYS A 1 134 ? -1.776 39.688 9.875 1 98.12 134 LYS A CA 1
ATOM 1031 C C . LYS A 1 134 ? -0.814 38.938 8.945 1 98.12 134 LYS A C 1
ATOM 1033 O O . LYS A 1 134 ? 0.362 38.781 9.266 1 98.12 134 LYS A O 1
ATOM 1038 N N . ASN A 1 135 ? -1.263 38.469 7.793 1 98 135 ASN A N 1
ATOM 1039 C CA . ASN A 1 135 ? -0.494 37.781 6.766 1 98 135 ASN A CA 1
ATOM 1040 C C . ASN A 1 135 ? 0.056 36.438 7.285 1 98 135 ASN A C 1
ATOM 1042 O O . ASN A 1 135 ? 1.189 36.094 6.977 1 98 135 ASN A O 1
ATOM 1046 N N . ILE A 1 136 ? -0.67 35.844 8.148 1 98.62 136 ILE A N 1
ATOM 1047 C CA . ILE A 1 136 ? -0.324 34.531 8.664 1 98.62 136 ILE A CA 1
ATOM 1048 C C . ILE A 1 136 ? -0.854 33.438 7.719 1 98.62 136 ILE A C 1
ATOM 1050 O O . ILE A 1 136 ? -1.983 33.531 7.23 1 98.62 136 ILE A O 1
ATOM 1054 N N . PHE A 1 137 ? 0.035 32.438 7.332 1 98.81 137 PHE A N 1
ATOM 1055 C CA . PHE A 1 137 ? -0.396 31.266 6.578 1 98.81 137 PHE A CA 1
ATOM 1056 C C . PHE A 1 137 ? -1.373 30.438 7.395 1 98.81 137 PHE A C 1
ATOM 1058 O O . PHE A 1 137 ? -1.103 30.109 8.547 1 98.81 137 PHE A O 1
ATOM 1065 N N . VAL A 1 138 ? -2.574 30.078 6.848 1 98.94 138 VAL A N 1
ATOM 1066 C CA . VAL A 1 138 ? -3.58 29.328 7.582 1 98.94 138 VAL A CA 1
ATOM 1067 C C . VAL A 1 138 ? -3.889 28.031 6.836 1 98.94 138 VAL A C 1
ATOM 1069 O O . VAL A 1 138 ? -4.301 28.047 5.676 1 98.94 138 VAL A O 1
ATOM 1072 N N . ARG A 1 139 ? -3.662 26.938 7.48 1 98.88 139 ARG A N 1
ATOM 1073 C CA . ARG A 1 139 ? -3.977 25.594 7.02 1 98.88 139 ARG A CA 1
ATOM 1074 C C . ARG A 1 139 ? -5.199 25.031 7.738 1 98.88 139 ARG A C 1
ATOM 1076 O O . ARG A 1 139 ? -5.262 25.047 8.969 1 98.88 139 ARG A O 1
ATOM 1083 N N . ALA A 1 140 ? -6.207 24.641 7 1 98.81 140 ALA A N 1
ATOM 1084 C CA . ALA A 1 140 ? -7.371 23.984 7.594 1 98.81 140 ALA A CA 1
ATOM 1085 C C . ALA A 1 140 ? -7.277 22.469 7.461 1 98.81 140 ALA A C 1
ATOM 1087 O O . ALA A 1 140 ? -7.238 21.938 6.348 1 98.81 140 ALA A O 1
ATOM 1088 N N . CYS A 1 141 ? -7.191 21.812 8.562 1 98.56 141 CYS A N 1
ATOM 1089 C CA . CYS A 1 141 ? -7.18 20.359 8.594 1 98.56 141 CYS A CA 1
ATOM 1090 C C . CYS A 1 141 ? -8.602 19.797 8.68 1 98.56 141 CYS A C 1
ATOM 1092 O O . CYS A 1 141 ? -9.289 20 9.68 1 98.56 141 CYS A O 1
ATOM 1094 N N . ILE A 1 142 ? -9 19.109 7.629 1 98.69 142 ILE A N 1
ATOM 1095 C CA . ILE A 1 142 ? -10.352 18.547 7.527 1 98.69 142 ILE A CA 1
ATOM 1096 C C . ILE A 1 142 ? -10.328 17.062 7.871 1 98.69 142 ILE A C 1
ATOM 1098 O O . ILE A 1 142 ? -9.906 16.234 7.055 1 98.69 142 ILE A O 1
ATOM 1102 N N . SER A 1 143 ? -10.867 16.688 9.047 1 97.38 143 SER A N 1
ATOM 1103 C CA . SER A 1 143 ? -10.93 15.289 9.469 1 97.38 143 SER A CA 1
ATOM 1104 C C . SER A 1 143 ? -12.211 14.617 8.992 1 97.38 143 SER A C 1
ATOM 1106 O O . SER A 1 143 ? -13.188 15.297 8.656 1 97.38 143 SER A O 1
ATOM 1108 N N . THR A 1 144 ? -12.219 13.32 8.945 1 98 144 THR A N 1
ATOM 1109 C CA . THR A 1 144 ? -13.352 12.469 8.609 1 98 144 THR A CA 1
ATOM 1110 C C . THR A 1 144 ? -13.898 12.812 7.23 1 98 144 THR A C 1
ATOM 1112 O O . THR A 1 144 ? -15.109 12.953 7.059 1 98 144 THR A O 1
ATOM 1115 N N . SER A 1 145 ? -12.953 13 6.312 1 98.75 145 SER A N 1
ATOM 1116 C CA . SER A 1 145 ? -13.359 13.414 4.973 1 98.75 145 SER A CA 1
ATOM 1117 C C . SER A 1 145 ? -13.859 12.227 4.156 1 98.75 145 SER A C 1
ATOM 1119 O O . SER A 1 145 ? -14.445 12.406 3.086 1 98.75 145 SER A O 1
ATOM 1121 N N . PHE A 1 146 ? -13.617 10.977 4.645 1 98.69 146 PHE A N 1
ATOM 1122 C CA . PHE A 1 146 ? -14.07 9.773 3.955 1 98.69 146 PHE A CA 1
ATOM 1123 C C . PHE A 1 146 ? -14.977 8.945 4.855 1 98.69 146 PHE A C 1
ATOM 1125 O O . PHE A 1 146 ? -16.094 8.609 4.477 1 98.69 146 PHE A O 1
ATOM 1132 N N . TYR A 1 147 ? -14.445 8.641 6.004 1 97.62 147 TYR A N 1
ATOM 1133 C CA . TYR A 1 147 ? -15.172 7.859 6.996 1 97.62 147 TYR A CA 1
ATOM 1134 C C . TYR A 1 147 ? -14.984 8.445 8.391 1 97.62 147 TYR A C 1
ATOM 1136 O O . TYR A 1 147 ? -13.93 9 8.703 1 97.62 147 TYR A O 1
ATOM 1144 N N . CYS A 1 148 ? -15.969 8.336 9.156 1 97.19 148 CYS A N 1
ATOM 1145 C CA . CYS A 1 148 ? -15.977 8.656 10.578 1 97.19 148 CYS A CA 1
ATOM 1146 C C . CYS A 1 148 ? -16.078 7.395 11.422 1 97.19 148 CYS A C 1
ATOM 1148 O O . CYS A 1 148 ? -16.844 6.488 11.109 1 97.19 148 CYS A O 1
ATOM 1150 N N . PRO A 1 149 ? -15.289 7.289 12.453 1 93.94 149 PRO A N 1
ATOM 1151 C CA . PRO A 1 149 ? -15.367 6.086 13.289 1 93.94 149 PRO A CA 1
ATOM 1152 C C . PRO A 1 149 ? -16.734 5.91 13.945 1 93.94 149 PRO A C 1
ATOM 1154 O O . PRO A 1 149 ? -17.078 4.809 14.375 1 93.94 149 PRO A O 1
ATOM 1157 N N . TYR A 1 150 ? -17.562 6.965 13.945 1 95.44 150 TYR A N 1
ATOM 1158 C CA . TYR A 1 150 ? -18.859 6.926 14.633 1 95.44 150 TYR A CA 1
ATOM 1159 C C . TYR A 1 150 ? -20.016 6.941 13.633 1 95.44 150 TYR A C 1
ATOM 1161 O O . TYR A 1 150 ? -21.031 6.273 13.844 1 95.44 150 TYR A O 1
ATOM 1169 N N . GLU A 1 151 ? -19.844 7.672 12.555 1 97 151 GLU A N 1
ATOM 1170 C CA . GLU A 1 151 ? -20.953 7.887 11.633 1 97 151 GLU A CA 1
ATOM 1171 C C . GLU A 1 151 ? -20.797 7.027 10.375 1 97 151 GLU A C 1
ATOM 1173 O O . GLU A 1 151 ? -21.75 6.898 9.594 1 97 151 GLU A O 1
ATOM 1178 N N . GLY A 1 152 ? -19.641 6.426 10.242 1 97.06 152 GLY A N 1
ATOM 1179 C CA . GLY A 1 152 ? -19.438 5.66 9.023 1 97.06 152 GLY A CA 1
ATOM 1180 C C . GLY A 1 152 ? -19.031 6.52 7.84 1 97.06 152 GLY A C 1
ATOM 1181 O O . GLY A 1 152 ? -18.219 7.434 7.973 1 97.06 152 GLY A O 1
ATOM 1182 N N . LYS A 1 153 ? -19.531 6.152 6.695 1 98.12 153 LYS A N 1
ATOM 1183 C CA . LYS A 1 153 ? -19.172 6.844 5.461 1 98.12 153 LYS A CA 1
ATOM 1184 C C . LYS A 1 153 ? -19.688 8.281 5.469 1 98.12 153 LYS A C 1
ATOM 1186 O O . LYS A 1 153 ? -20.828 8.539 5.871 1 98.12 153 LYS A O 1
ATOM 1191 N N . ILE A 1 154 ? -18.906 9.18 5.051 1 98.62 154 ILE A N 1
ATOM 1192 C CA . ILE A 1 154 ? -19.219 10.602 4.996 1 98.62 154 ILE A CA 1
ATOM 1193 C C . ILE A 1 154 ? -19.531 11.008 3.557 1 98.62 154 ILE A C 1
ATOM 1195 O O . ILE A 1 154 ? -18.844 10.594 2.623 1 98.62 154 ILE A O 1
ATOM 1199 N N . ALA A 1 155 ? -20.562 11.75 3.357 1 98.19 155 ALA A N 1
ATOM 1200 C CA . ALA A 1 155 ? -20.984 12.18 2.023 1 98.19 155 ALA A CA 1
ATOM 1201 C C . ALA A 1 155 ? -19.984 13.18 1.438 1 98.19 155 ALA A C 1
ATOM 1203 O O . ALA A 1 155 ? -19.562 14.109 2.123 1 98.19 155 ALA A O 1
ATOM 1204 N N . VAL A 1 156 ? -19.656 12.984 0.182 1 98.38 156 VAL A N 1
ATOM 1205 C CA . VAL A 1 156 ? -18.703 13.844 -0.52 1 98.38 156 VAL A CA 1
ATOM 1206 C C . VAL A 1 156 ? -19.188 15.289 -0.479 1 98.38 156 VAL A C 1
ATOM 1208 O O . VAL A 1 156 ? -18.375 16.203 -0.291 1 98.38 156 VAL A O 1
ATOM 1211 N N . ASP A 1 157 ? -20.438 15.484 -0.606 1 98.5 157 ASP A N 1
ATOM 1212 C CA . ASP A 1 157 ? -21 16.844 -0.634 1 98.5 157 ASP A CA 1
ATOM 1213 C C . ASP A 1 157 ? -20.766 17.547 0.697 1 98.5 157 ASP A C 1
ATOM 1215 O O . ASP A 1 157 ? -20.578 18.766 0.729 1 98.5 157 ASP A O 1
ATOM 1219 N N . ASP A 1 158 ? -20.812 16.812 1.801 1 98.69 158 ASP A N 1
ATOM 1220 C CA . ASP A 1 158 ? -20.547 17.406 3.109 1 98.69 158 ASP A CA 1
ATOM 1221 C C . ASP A 1 158 ? -19.094 17.844 3.223 1 98.69 158 ASP A C 1
ATOM 1223 O O . ASP A 1 158 ? -18.797 18.891 3.805 1 98.69 158 ASP A O 1
ATOM 1227 N N . VAL A 1 159 ? -18.234 17.062 2.68 1 98.88 159 VAL A N 1
ATOM 1228 C CA . VAL A 1 159 ? -16.812 17.406 2.666 1 98.88 159 VAL A CA 1
ATOM 1229 C C . VAL A 1 159 ? -16.594 18.672 1.847 1 98.88 159 VAL A C 1
ATOM 1231 O O . VAL A 1 159 ? -15.922 19.609 2.297 1 98.88 159 VAL A O 1
ATOM 1234 N N . ILE A 1 160 ? -17.188 18.703 0.672 1 98.81 160 ILE A N 1
ATOM 1235 C CA . ILE A 1 160 ? -17.047 19.844 -0.23 1 98.81 160 ILE A CA 1
ATOM 1236 C C . ILE A 1 160 ? -17.594 21.094 0.438 1 98.81 160 ILE A C 1
ATOM 1238 O O . ILE A 1 160 ? -17 22.172 0.345 1 98.81 160 ILE A O 1
ATOM 1242 N N . SER A 1 161 ? -18.719 20.938 1.113 1 98.75 161 SER A N 1
ATOM 1243 C CA . SER A 1 161 ? -19.344 22.078 1.789 1 98.75 161 SER A CA 1
ATOM 1244 C C . SER A 1 161 ? -18.406 22.672 2.846 1 98.75 161 SER A C 1
ATOM 1246 O O . SER A 1 161 ? -18.234 23.891 2.918 1 98.75 161 SER A O 1
ATOM 1248 N N . LEU A 1 162 ? -17.844 21.844 3.656 1 98.81 162 LEU A N 1
ATOM 1249 C CA . LEU A 1 162 ? -16.938 22.312 4.695 1 98.81 162 LEU A CA 1
ATOM 1250 C C . LEU A 1 162 ? -15.695 22.953 4.078 1 98.81 162 LEU A C 1
ATOM 1252 O O . LEU A 1 162 ? -15.266 24.031 4.512 1 98.81 162 LEU A O 1
ATOM 1256 N N . CYS A 1 163 ? -15.109 22.297 3.096 1 98.88 163 CYS A N 1
ATOM 1257 C CA . CYS A 1 163 ? -13.945 22.828 2.402 1 98.88 163 CYS A CA 1
ATOM 1258 C C . CYS A 1 163 ? -14.258 24.203 1.8 1 98.88 163 CYS A C 1
ATOM 1260 O O . CYS A 1 163 ? -13.445 25.125 1.897 1 98.88 163 CYS A O 1
ATOM 1262 N N . SER A 1 164 ? -15.445 24.297 1.178 1 98.81 164 SER A N 1
ATOM 1263 C CA . SER A 1 164 ? -15.859 25.547 0.573 1 98.81 164 SER A CA 1
ATOM 1264 C C . SER A 1 164 ? -15.93 26.672 1.611 1 98.81 164 SER A C 1
ATOM 1266 O O . SER A 1 164 ? -15.508 27.797 1.349 1 98.81 164 SER A O 1
ATOM 1268 N N . ALA A 1 165 ? -16.469 26.375 2.75 1 98.69 165 ALA A N 1
ATOM 1269 C CA . ALA A 1 165 ? -16.562 27.359 3.82 1 98.69 165 ALA A CA 1
ATOM 1270 C C . ALA A 1 165 ? -15.188 27.859 4.242 1 98.69 165 ALA A C 1
ATOM 1272 O O . ALA A 1 165 ? -14.992 29.047 4.469 1 98.69 165 ALA A O 1
ATOM 1273 N N . PHE A 1 166 ? -14.227 26.938 4.371 1 98.81 166 PHE A N 1
ATOM 1274 C CA . PHE A 1 166 ? -12.867 27.312 4.746 1 98.81 166 PHE A CA 1
ATOM 1275 C C . PHE A 1 166 ? -12.203 28.141 3.646 1 98.81 166 PHE A C 1
ATOM 1277 O O . PHE A 1 166 ? -11.523 29.125 3.926 1 98.81 166 PHE A O 1
ATOM 1284 N N . VAL A 1 167 ? -12.391 27.734 2.363 1 98.81 167 VAL A N 1
ATOM 1285 C CA . VAL A 1 167 ? -11.836 28.484 1.24 1 98.81 167 VAL A CA 1
ATOM 1286 C C . VAL A 1 167 ? -12.406 29.891 1.225 1 98.81 167 VAL A C 1
ATOM 1288 O O . VAL A 1 167 ? -11.672 30.875 1.057 1 98.81 167 VAL A O 1
ATOM 1291 N N . ASP A 1 168 ? -13.734 30 1.45 1 98.31 168 ASP A N 1
ATOM 1292 C CA . ASP A 1 168 ? -14.406 31.297 1.483 1 98.31 168 ASP A CA 1
ATOM 1293 C C . ASP A 1 168 ? -13.875 32.156 2.625 1 98.31 168 ASP A C 1
ATOM 1295 O O . ASP A 1 168 ? -13.906 33.406 2.545 1 98.31 168 ASP A O 1
ATOM 1299 N N . SER A 1 169 ? -13.406 31.516 3.662 1 98.25 169 SER A N 1
ATOM 1300 C CA . SER A 1 169 ? -12.883 32.219 4.824 1 98.25 169 SER A CA 1
ATOM 1301 C C . SER A 1 169 ? -11.445 32.656 4.594 1 98.25 169 SER A C 1
ATOM 1303 O O . SER A 1 169 ? -10.875 33.406 5.414 1 98.25 169 SER A O 1
ATOM 1305 N N . GLY A 1 170 ? -10.797 32.219 3.52 1 98.25 170 GLY A N 1
ATOM 1306 C CA . GLY A 1 170 ? -9.516 32.75 3.109 1 98.25 170 GLY A CA 1
ATOM 1307 C C . GLY A 1 170 ? -8.344 31.859 3.508 1 98.25 170 GLY A C 1
ATOM 1308 O O . GLY A 1 170 ? -7.195 32.312 3.516 1 98.25 170 GLY A O 1
ATOM 1309 N N . VAL A 1 171 ? -8.578 30.594 3.818 1 98.75 171 VAL A N 1
ATOM 1310 C CA . VAL A 1 171 ? -7.465 29.719 4.191 1 98.75 171 VAL A CA 1
ATOM 1311 C C . VAL A 1 171 ? -6.523 29.547 3.004 1 98.75 171 VAL A C 1
ATOM 1313 O O . VAL A 1 171 ? -6.938 29.672 1.85 1 98.75 171 VAL A O 1
ATOM 1316 N N . ASP A 1 172 ? -5.266 29.297 3.287 1 98.88 172 ASP A N 1
ATOM 1317 C CA . ASP A 1 172 ? -4.25 29.125 2.254 1 98.88 172 ASP A CA 1
ATOM 1318 C C . ASP A 1 172 ? -4.199 27.688 1.767 1 98.88 172 ASP A C 1
ATOM 1320 O O . ASP A 1 172 ? -3.824 27.422 0.623 1 98.88 172 ASP A O 1
ATOM 1324 N N . GLU A 1 173 ? -4.574 26.766 2.656 1 98.94 173 GLU A N 1
ATOM 1325 C CA . GLU A 1 173 ? -4.395 25.344 2.387 1 98.94 173 GLU A CA 1
ATOM 1326 C C . GLU A 1 173 ? -5.484 24.516 3.053 1 98.94 173 GLU A C 1
ATOM 1328 O O . GLU A 1 173 ? -5.914 24.812 4.168 1 98.94 173 GLU A O 1
ATOM 1333 N N . LEU A 1 174 ? -5.973 23.531 2.34 1 98.94 174 LEU A N 1
ATOM 1334 C CA . LEU A 1 174 ? -6.824 22.469 2.883 1 98.94 174 LEU A CA 1
ATOM 1335 C C . LEU A 1 174 ? -6.051 21.156 3.002 1 98.94 174 LEU A C 1
ATOM 1337 O O . LEU A 1 174 ? -5.488 20.672 2.02 1 98.94 174 LEU A O 1
ATOM 1341 N N . SER A 1 175 ? -5.875 20.656 4.172 1 98.88 175 SER A N 1
ATOM 1342 C CA . SER A 1 175 ? -5.41 19.281 4.398 1 98.88 175 SER A CA 1
ATOM 1343 C C . SER A 1 175 ? -6.582 18.344 4.625 1 98.88 175 SER A C 1
ATOM 1345 O O . SER A 1 175 ? -7.215 18.359 5.684 1 98.88 175 SER A O 1
ATOM 1347 N N . VAL A 1 176 ? -6.871 17.5 3.668 1 98.94 176 VAL A N 1
ATOM 1348 C CA . VAL A 1 176 ? -8.062 16.656 3.66 1 98.94 176 VAL A CA 1
ATOM 1349 C C . VAL A 1 176 ? -7.688 15.227 4.059 1 98.94 176 VAL A C 1
ATOM 1351 O O . VAL A 1 176 ? -6.918 14.562 3.359 1 98.94 176 VAL A O 1
ATOM 1354 N N . ALA A 1 177 ? -8.32 14.719 5.16 1 98.19 177 ALA A N 1
ATOM 1355 C CA . ALA A 1 177 ? -7.707 13.57 5.812 1 98.19 177 ALA A CA 1
ATOM 1356 C C . ALA A 1 177 ? -8.617 12.344 5.727 1 98.19 177 ALA A C 1
ATOM 1358 O O . ALA A 1 177 ? -9.828 12.445 5.922 1 98.19 177 ALA A O 1
ATOM 1359 N N . ASP A 1 178 ? -7.996 11.219 5.375 1 97.69 178 ASP A N 1
ATOM 1360 C CA . ASP A 1 178 ? -8.523 9.898 5.68 1 97.69 178 ASP A CA 1
ATOM 1361 C C . ASP A 1 178 ? -8.227 9.508 7.129 1 97.69 178 ASP A C 1
ATOM 1363 O O . ASP A 1 178 ? -7.301 8.742 7.395 1 97.69 178 ASP A O 1
ATOM 1367 N N . THR A 1 179 ? -9.039 9.898 8.023 1 95.56 179 THR A N 1
ATOM 1368 C CA . THR A 1 179 ? -8.797 9.945 9.461 1 95.56 179 THR A CA 1
ATOM 1369 C C . THR A 1 179 ? -8.578 8.547 10.023 1 95.56 179 THR A C 1
ATOM 1371 O O . THR A 1 179 ? -7.715 8.336 10.875 1 95.56 179 THR A O 1
ATOM 1374 N N . ILE A 1 180 ? -9.266 7.582 9.523 1 94.56 180 ILE A N 1
ATOM 1375 C CA . ILE A 1 180 ? -9.188 6.273 10.164 1 94.56 180 ILE A CA 1
ATOM 1376 C C . ILE A 1 180 ? -8.586 5.262 9.188 1 94.56 180 ILE A C 1
ATOM 1378 O O . ILE A 1 180 ? -8.656 4.055 9.422 1 94.56 180 ILE A O 1
ATOM 1382 N N . GLY A 1 181 ? -8.062 5.73 8.047 1 95.62 181 GLY A N 1
ATOM 1383 C CA . GLY A 1 181 ? -7.363 4.859 7.109 1 95.62 181 GLY A CA 1
ATOM 1384 C C . GLY A 1 181 ? -8.289 3.895 6.391 1 95.62 181 GLY A C 1
ATOM 1385 O O . GLY A 1 181 ? -7.93 2.738 6.164 1 95.62 181 GLY A O 1
ATOM 1386 N N . MET A 1 182 ? -9.523 4.348 6.059 1 96.25 182 MET A N 1
ATOM 1387 C CA . MET A 1 182 ? -10.516 3.469 5.441 1 96.25 182 MET A CA 1
ATOM 1388 C C . MET A 1 182 ? -10.766 3.861 3.988 1 96.25 182 MET A C 1
ATOM 1390 O O . MET A 1 182 ? -11.383 3.111 3.232 1 96.25 182 MET A O 1
ATOM 1394 N N . ALA A 1 183 ? -10.195 5 3.598 1 98.06 183 ALA A N 1
ATOM 1395 C CA . ALA A 1 183 ? -10.383 5.422 2.213 1 98.06 183 ALA A CA 1
ATOM 1396 C C . ALA A 1 183 ? -9.758 4.422 1.246 1 98.06 183 ALA A C 1
ATOM 1398 O O . ALA A 1 183 ? -8.719 3.828 1.543 1 98.06 183 ALA A O 1
ATOM 1399 N N . ASN A 1 184 ? -10.375 4.215 0.139 1 98.5 184 ASN A N 1
ATOM 1400 C CA . ASN A 1 184 ? -9.82 3.414 -0.945 1 98.5 184 ASN A CA 1
ATOM 1401 C C . ASN A 1 184 ? -9.445 4.277 -2.145 1 98.5 184 ASN A C 1
ATOM 1403 O O . ASN A 1 184 ? -9.836 5.441 -2.225 1 98.5 184 ASN A O 1
ATOM 1407 N N . PRO A 1 185 ? -8.656 3.721 -3.031 1 98.5 185 PRO A N 1
ATOM 1408 C CA . PRO A 1 185 ? -8.102 4.574 -4.082 1 98.5 185 PRO A CA 1
ATOM 1409 C C . PRO A 1 185 ? -9.172 5.145 -5.008 1 98.5 185 PRO A C 1
ATOM 1411 O O . PRO A 1 185 ? -9.016 6.246 -5.535 1 98.5 185 PRO A O 1
ATOM 1414 N N . LYS A 1 186 ? -10.289 4.441 -5.23 1 98.12 186 LYS A N 1
ATOM 1415 C CA . LYS A 1 186 ? -11.383 4.988 -6.031 1 98.12 186 LYS A CA 1
ATOM 1416 C C . LYS A 1 186 ? -11.992 6.223 -5.367 1 98.12 186 LYS A C 1
ATOM 1418 O O . LYS A 1 186 ? -12.18 7.254 -6.016 1 98.12 186 LYS A O 1
ATOM 1423 N N . GLU A 1 187 ? -12.273 6.121 -4.098 1 98.38 187 GLU A N 1
ATOM 1424 C CA . GLU A 1 187 ? -12.82 7.234 -3.324 1 98.38 187 GLU A CA 1
ATOM 1425 C C . GLU A 1 187 ? -11.844 8.406 -3.283 1 98.38 187 GLU A C 1
ATOM 1427 O O . GLU A 1 187 ? -12.258 9.562 -3.387 1 98.38 187 GLU A O 1
ATOM 1432 N N . SER A 1 188 ? -10.578 8.102 -3.051 1 98.56 188 SER A N 1
ATOM 1433 C CA . SER A 1 188 ? -9.547 9.133 -3.025 1 98.56 188 SER A CA 1
ATOM 1434 C C . SER A 1 188 ? -9.516 9.914 -4.332 1 98.56 188 SER A C 1
ATOM 1436 O O . SER A 1 188 ? -9.547 11.148 -4.324 1 98.56 188 SER A O 1
ATOM 1438 N N . PHE A 1 189 ? -9.477 9.18 -5.457 1 98 189 PHE A N 1
ATOM 1439 C CA . PHE A 1 189 ? -9.469 9.828 -6.766 1 98 189 PHE A CA 1
ATOM 1440 C C . PHE A 1 189 ? -10.688 10.711 -6.938 1 98 189 PHE A C 1
ATOM 1442 O O . PHE A 1 189 ? -10.578 11.859 -7.375 1 98 189 PHE A O 1
ATOM 1449 N N . GLU A 1 190 ? -11.82 10.203 -6.594 1 97.69 190 GLU A N 1
ATOM 1450 C CA . GLU A 1 190 ? -13.078 10.914 -6.812 1 97.69 190 GLU A CA 1
ATOM 1451 C C . GLU A 1 190 ? -13.148 12.188 -5.977 1 97.69 190 GLU A C 1
ATOM 1453 O O . GLU A 1 190 ? -13.445 13.266 -6.5 1 97.69 190 GLU A O 1
ATOM 1458 N N . LEU A 1 191 ? -12.891 12.094 -4.719 1 98.69 191 LEU A N 1
ATOM 1459 C CA . LEU A 1 191 ? -12.977 13.25 -3.84 1 98.69 191 LEU A CA 1
ATOM 1460 C C . LEU A 1 191 ? -11.969 14.32 -4.254 1 98.69 191 LEU A C 1
ATOM 1462 O O . LEU A 1 191 ? -12.336 15.492 -4.418 1 98.69 191 LEU A O 1
ATOM 1466 N N . PHE A 1 192 ? -10.758 13.945 -4.488 1 98.5 192 PHE A N 1
ATOM 1467 C CA . PHE A 1 192 ? -9.711 14.93 -4.742 1 98.5 192 PHE A CA 1
ATOM 1468 C C . PHE A 1 192 ? -9.844 15.523 -6.141 1 98.5 192 PHE A C 1
ATOM 1470 O O . PHE A 1 192 ? -9.453 16.672 -6.379 1 98.5 192 PHE A O 1
ATOM 1477 N N . SER A 1 193 ? -10.398 14.719 -7.113 1 97.88 193 SER A N 1
ATOM 1478 C CA . SER A 1 193 ? -10.719 15.305 -8.414 1 97.88 193 SER A CA 1
ATOM 1479 C C . SER A 1 193 ? -11.719 16.453 -8.273 1 97.88 193 SER A C 1
ATOM 1481 O O . SER A 1 193 ? -11.539 17.516 -8.867 1 97.88 193 SER A O 1
ATOM 1483 N N . ARG A 1 194 ? -12.75 16.203 -7.441 1 98.38 194 ARG A N 1
ATOM 1484 C CA . ARG A 1 194 ? -13.773 17.219 -7.227 1 98.38 194 ARG A CA 1
ATOM 1485 C C . ARG A 1 194 ? -13.188 18.438 -6.527 1 98.38 194 ARG A C 1
ATOM 1487 O O . ARG A 1 194 ? -13.445 19.578 -6.938 1 98.38 194 ARG A O 1
ATOM 1494 N N . LEU A 1 195 ? -12.445 18.25 -5.508 1 98.88 195 LEU A N 1
ATOM 1495 C CA . LEU A 1 195 ? -11.852 19.344 -4.766 1 98.88 195 LEU A CA 1
ATOM 1496 C C . LEU A 1 195 ? -10.914 20.156 -5.652 1 98.88 195 LEU A C 1
ATOM 1498 O O . LEU A 1 195 ? -10.906 21.391 -5.602 1 98.88 195 LEU A O 1
ATOM 1502 N N . ASN A 1 196 ? -10.055 19.438 -6.414 1 98.19 196 ASN A N 1
ATOM 1503 C CA . ASN A 1 196 ? -9.117 20.109 -7.312 1 98.19 196 ASN A CA 1
ATOM 1504 C C . ASN A 1 196 ? -9.836 20.969 -8.344 1 98.19 196 ASN A C 1
ATOM 1506 O O . ASN A 1 196 ? -9.352 22.031 -8.711 1 98.19 196 ASN A O 1
ATOM 1510 N N . GLU A 1 197 ? -10.93 20.5 -8.836 1 98.12 197 GLU A N 1
ATOM 1511 C CA . GLU A 1 197 ? -11.734 21.25 -9.797 1 98.12 197 GLU A CA 1
ATOM 1512 C C . GLU A 1 197 ? -12.367 22.484 -9.156 1 98.12 197 GLU A C 1
ATOM 1514 O O . GLU A 1 197 ? -12.391 23.547 -9.758 1 98.12 197 GLU A O 1
ATOM 1519 N N . LEU A 1 198 ? -12.859 22.406 -7.969 1 98.62 198 LEU A N 1
ATOM 1520 C CA . LEU A 1 198 ? -13.633 23.453 -7.309 1 98.62 198 LEU A CA 1
ATOM 1521 C C . LEU A 1 198 ? -12.719 24.531 -6.75 1 98.62 198 LEU A C 1
ATOM 1523 O O . LEU A 1 198 ? -13.094 25.703 -6.695 1 98.62 198 LEU A O 1
ATOM 1527 N N . PHE A 1 199 ? -11.508 24.109 -6.348 1 98.62 199 PHE A N 1
ATOM 1528 C CA . PHE A 1 199 ? -10.648 25.047 -5.637 1 98.62 199 PHE A CA 1
ATOM 1529 C C . PHE A 1 199 ? -9.266 25.109 -6.277 1 98.62 199 PHE A C 1
ATOM 1531 O O . PHE A 1 199 ? -8.258 24.859 -5.613 1 98.62 199 PHE A O 1
ATOM 1538 N N . PRO A 1 200 ? -9.117 25.562 -7.484 1 97.19 200 PRO A N 1
ATOM 1539 C CA . PRO A 1 200 ? -7.852 25.531 -8.219 1 97.19 200 PRO A CA 1
ATOM 1540 C C . PRO A 1 200 ? -6.809 26.484 -7.641 1 97.19 200 PRO A C 1
ATOM 1542 O O . PRO A 1 200 ? -5.613 26.328 -7.906 1 97.19 200 PRO A O 1
ATOM 1545 N N . GLN A 1 201 ? -7.227 27.469 -6.77 1 97.69 201 GLN A N 1
ATOM 1546 C CA . GLN A 1 201 ? -6.289 28.469 -6.266 1 97.69 201 GLN A CA 1
ATOM 1547 C C . GLN A 1 201 ? -5.875 28.156 -4.828 1 97.69 201 GLN A C 1
ATOM 1549 O O . GLN A 1 201 ? -5.027 28.844 -4.258 1 97.69 201 GLN A O 1
ATOM 1554 N N . THR A 1 202 ? -6.484 27.203 -4.227 1 98.62 202 THR A N 1
ATOM 1555 C CA . THR A 1 202 ? -6.191 26.797 -2.855 1 98.62 202 THR A CA 1
ATOM 1556 C C . THR A 1 202 ? -5.219 25.625 -2.834 1 98.62 202 THR A C 1
ATOM 1558 O O . THR A 1 202 ? -5.348 24.688 -3.625 1 98.62 202 THR A O 1
ATOM 1561 N N . LEU A 1 203 ? -4.16 25.734 -2.006 1 98.81 203 LEU A N 1
ATOM 1562 C CA . LEU A 1 203 ? -3.307 24.562 -1.841 1 98.81 203 LEU A CA 1
ATOM 1563 C C . LEU A 1 203 ? -4.105 23.375 -1.303 1 98.81 203 LEU A C 1
ATOM 1565 O O . LEU A 1 203 ? -4.828 23.516 -0.312 1 98.81 203 LEU A O 1
ATOM 1569 N N . LEU A 1 204 ? -4.082 22.25 -1.993 1 98.88 204 LEU A N 1
ATOM 1570 C CA . LEU A 1 204 ? -4.746 21.031 -1.571 1 98.88 204 LEU A CA 1
ATOM 1571 C C . LEU A 1 204 ? -3.727 19.969 -1.157 1 98.88 204 LEU A C 1
ATOM 1573 O O . LEU A 1 204 ? -2.852 19.609 -1.944 1 98.88 204 LEU A O 1
ATOM 1577 N N . THR A 1 205 ? -3.811 19.547 0.069 1 98.94 205 THR A N 1
ATOM 1578 C CA . THR A 1 205 ? -2.934 18.516 0.618 1 98.94 205 THR A CA 1
ATOM 1579 C C . THR A 1 205 ? -3.738 17.297 1.04 1 98.94 205 THR A C 1
ATOM 1581 O O . THR A 1 205 ? -4.754 17.422 1.726 1 98.94 205 THR A O 1
ATOM 1584 N N . ALA A 1 206 ? -3.344 16.141 0.591 1 98.94 206 ALA A N 1
ATOM 1585 C CA . ALA A 1 206 ? -3.986 14.891 1 1 98.94 206 ALA A CA 1
ATOM 1586 C C . ALA A 1 206 ? -3.287 14.281 2.215 1 98.94 206 ALA A C 1
ATOM 1588 O O . ALA A 1 206 ? -2.057 14.211 2.256 1 98.94 206 ALA A O 1
ATOM 1589 N N . HIS A 1 207 ? -4.055 13.906 3.225 1 98.75 207 HIS A N 1
ATOM 1590 C CA . HIS A 1 207 ? -3.576 13.305 4.465 1 98.75 207 HIS A CA 1
ATOM 1591 C C . HIS A 1 207 ? -4.129 11.891 4.641 1 98.75 207 HIS A C 1
ATOM 1593 O O . HIS A 1 207 ? -5.312 11.719 4.941 1 98.75 207 HIS A O 1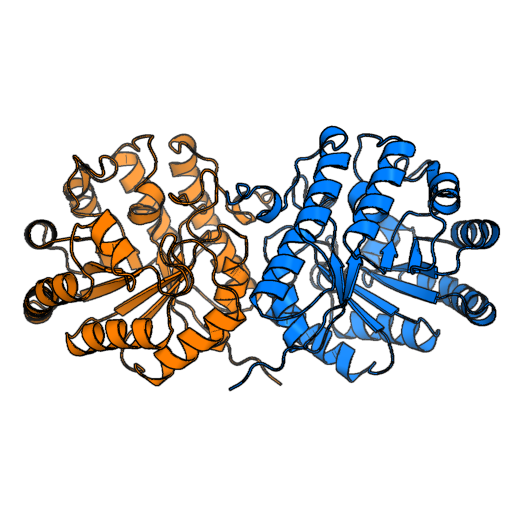
ATOM 1599 N N . PHE A 1 208 ? -3.211 10.914 4.504 1 98.25 208 PHE A N 1
ATOM 1600 C CA . PHE A 1 208 ? -3.693 9.539 4.57 1 98.25 208 PHE A CA 1
ATOM 1601 C C . PHE A 1 208 ? -3.094 8.812 5.77 1 98.25 208 PHE A C 1
ATOM 1603 O O . PHE A 1 208 ? -1.897 8.938 6.043 1 98.25 208 PHE A O 1
ATOM 1610 N N . HIS A 1 209 ? -3.941 8.125 6.5 1 96.88 209 HIS A N 1
ATOM 1611 C CA . HIS A 1 209 ? -3.5 7.109 7.441 1 96.88 209 HIS A CA 1
ATOM 1612 C C . HIS A 1 209 ? -3.354 5.75 6.762 1 96.88 209 HIS A C 1
ATOM 1614 O O . HIS A 1 209 ? -3.998 5.492 5.742 1 96.88 209 HIS A O 1
ATOM 1620 N N . ASP A 1 210 ? -2.51 4.906 7.312 1 95.94 210 ASP A N 1
ATOM 1621 C CA . ASP A 1 210 ? -2.193 3.645 6.652 1 95.94 210 ASP A CA 1
ATOM 1622 C C . ASP A 1 210 ? -2.688 2.457 7.477 1 95.94 210 ASP A C 1
ATOM 1624 O O . ASP A 1 210 ? -2.072 1.388 7.461 1 95.94 210 ASP A O 1
ATOM 1628 N N . THR A 1 211 ? -3.762 2.617 8.172 1 93.62 211 THR A N 1
ATOM 1629 C CA . THR A 1 211 ? -4.309 1.629 9.102 1 93.62 211 THR A CA 1
ATOM 1630 C C . THR A 1 211 ? -4.602 0.317 8.375 1 93.62 211 THR A C 1
ATOM 1632 O O . THR A 1 211 ? -4.402 -0.764 8.938 1 93.62 211 THR A O 1
ATOM 1635 N N . ARG A 1 212 ? -5.012 0.384 7.141 1 93.56 212 ARG A N 1
ATOM 1636 C CA . ARG A 1 212 ? -5.402 -0.813 6.402 1 93.56 212 ARG A CA 1
ATOM 1637 C C . ARG A 1 212 ? -4.5 -1.031 5.195 1 93.56 212 ARG A C 1
ATOM 1639 O O . ARG A 1 212 ? -4.832 -1.808 4.297 1 93.56 212 ARG A O 1
ATOM 1646 N N . GLY A 1 213 ? -3.439 -0.27 5.117 1 94.88 213 GLY A N 1
ATOM 1647 C CA . GLY A 1 213 ? -2.402 -0.509 4.125 1 94.88 213 GLY A CA 1
ATOM 1648 C C . GLY A 1 213 ? -2.711 0.117 2.777 1 94.88 213 GLY A C 1
ATOM 1649 O O . GLY A 1 213 ? -2.035 -0.167 1.785 1 94.88 213 GLY A O 1
ATOM 1650 N N . MET A 1 214 ? -3.668 0.987 2.697 1 98 214 MET A N 1
ATOM 1651 C CA . MET A 1 214 ? -4.105 1.48 1.396 1 98 214 MET A CA 1
ATOM 1652 C C . MET A 1 214 ? -3.555 2.879 1.132 1 98 214 MET A C 1
ATOM 1654 O O . MET A 1 214 ? -3.834 3.475 0.089 1 98 214 MET A O 1
ATOM 1658 N N . ALA A 1 215 ? -2.729 3.387 2.023 1 98.38 215 ALA A N 1
ATOM 1659 C CA . ALA A 1 215 ? -2.326 4.789 1.94 1 98.38 215 ALA A CA 1
ATOM 1660 C C . ALA A 1 215 ? -1.565 5.062 0.646 1 98.38 215 ALA A C 1
ATOM 1662 O O . ALA A 1 215 ? -1.815 6.066 -0.025 1 98.38 215 ALA A O 1
ATOM 1663 N N . LEU A 1 216 ? -0.584 4.211 0.271 1 98.81 216 LEU A N 1
ATOM 1664 C CA . LEU A 1 216 ? 0.191 4.457 -0.94 1 98.81 216 LEU A CA 1
ATOM 1665 C C . LEU A 1 216 ? -0.695 4.379 -2.178 1 98.81 216 LEU A C 1
ATOM 1667 O O . LEU A 1 216 ? -0.515 5.145 -3.127 1 98.81 216 LEU A O 1
ATOM 1671 N N . ALA A 1 217 ? -1.61 3.416 -2.186 1 98.81 217 ALA A N 1
ATOM 1672 C CA . ALA A 1 217 ? -2.568 3.35 -3.285 1 98.81 217 ALA A CA 1
ATOM 1673 C C . ALA A 1 217 ? -3.41 4.621 -3.357 1 98.81 217 ALA A C 1
ATOM 1675 O O . ALA A 1 217 ? -3.688 5.125 -4.449 1 98.81 217 ALA A O 1
ATOM 1676 N N . ASN A 1 218 ? -3.801 5.133 -2.207 1 98.88 218 ASN A N 1
ATOM 1677 C CA . ASN A 1 218 ? -4.559 6.379 -2.146 1 98.88 218 ASN A CA 1
ATOM 1678 C C . ASN A 1 218 ? -3.729 7.566 -2.631 1 98.88 218 ASN A C 1
ATOM 1680 O O . ASN A 1 218 ? -4.242 8.445 -3.32 1 98.88 218 ASN A O 1
ATOM 1684 N N . VAL A 1 219 ? -2.463 7.602 -2.215 1 98.88 219 VAL A N 1
ATOM 1685 C CA . VAL A 1 219 ? -1.556 8.641 -2.695 1 98.88 219 VAL A CA 1
ATOM 1686 C C . VAL A 1 219 ? -1.486 8.602 -4.219 1 98.88 219 VAL A C 1
ATOM 1688 O O . VAL A 1 219 ? -1.625 9.633 -4.883 1 98.88 219 VAL A O 1
ATOM 1691 N N . PHE A 1 220 ? -1.311 7.414 -4.77 1 98.69 220 PHE A N 1
ATOM 1692 C CA . PHE A 1 220 ? -1.229 7.25 -6.215 1 98.69 220 PHE A CA 1
ATOM 1693 C C . PHE A 1 220 ? -2.504 7.742 -6.891 1 98.69 220 PHE A C 1
ATOM 1695 O O . PHE A 1 220 ? -2.447 8.445 -7.898 1 98.69 220 PHE A O 1
ATOM 1702 N N . ALA A 1 221 ? -3.66 7.383 -6.34 1 98.19 221 ALA A N 1
ATOM 1703 C CA . ALA A 1 221 ? -4.945 7.828 -6.871 1 98.19 221 ALA A CA 1
ATOM 1704 C C . ALA A 1 221 ? -5.066 9.352 -6.816 1 98.19 221 ALA A C 1
ATOM 1706 O O . ALA A 1 221 ? -5.523 9.977 -7.773 1 98.19 221 ALA A O 1
ATOM 1707 N N . ALA A 1 222 ? -4.664 9.906 -5.688 1 98.56 222 ALA A N 1
ATOM 1708 C CA . ALA A 1 222 ? -4.742 11.359 -5.516 1 98.56 222 ALA A CA 1
ATOM 1709 C C . ALA A 1 222 ? -3.826 12.07 -6.504 1 98.56 222 ALA A C 1
ATOM 1711 O O . ALA A 1 222 ? -4.168 13.141 -7.016 1 98.56 222 ALA A O 1
ATOM 1712 N N . LEU A 1 223 ? -2.615 11.516 -6.75 1 98.56 223 LEU A N 1
ATOM 1713 C CA . LEU A 1 223 ? -1.721 12.062 -7.766 1 98.56 223 LEU A CA 1
ATOM 1714 C C . LEU A 1 223 ? -2.428 12.172 -9.109 1 98.56 223 LEU A C 1
ATOM 1716 O O . LEU A 1 223 ? -2.328 13.195 -9.789 1 98.56 223 LEU A O 1
ATOM 1720 N N . GLN A 1 224 ? -3.123 11.156 -9.461 1 97.06 224 GLN A N 1
ATOM 1721 C CA . GLN A 1 224 ? -3.83 11.125 -10.734 1 97.06 224 GLN A CA 1
ATOM 1722 C C . GLN A 1 224 ? -4.973 12.133 -10.766 1 97.06 224 GLN A C 1
ATOM 1724 O O . GLN A 1 224 ? -5.441 12.523 -11.836 1 97.06 224 GLN A O 1
ATOM 1729 N N . ALA A 1 225 ? -5.473 12.5 -9.602 1 97 225 ALA A N 1
ATOM 1730 C CA . ALA A 1 225 ? -6.539 13.492 -9.477 1 97 225 ALA A CA 1
ATOM 1731 C C . ALA A 1 225 ? -5.973 14.914 -9.508 1 97 225 ALA A C 1
ATOM 1733 O O . ALA A 1 225 ? -6.715 15.883 -9.398 1 97 225 ALA A O 1
ATOM 1734 N N . GLY A 1 226 ? -4.648 15.055 -9.57 1 97.06 226 GLY A N 1
ATOM 1735 C CA . GLY A 1 226 ? -4.016 16.359 -9.703 1 97.06 226 GLY A CA 1
ATOM 1736 C C . GLY A 1 226 ? -3.459 16.891 -8.398 1 97.06 226 GLY A C 1
ATOM 1737 O O . GLY A 1 226 ? -3.033 18.047 -8.328 1 97.06 226 GLY A O 1
ATOM 1738 N N . ILE A 1 227 ? -3.416 16.094 -7.391 1 98.25 227 ILE A N 1
ATOM 1739 C CA . ILE A 1 227 ? -2.887 16.516 -6.094 1 98.25 227 ILE A CA 1
ATOM 1740 C C . ILE A 1 227 ? -1.366 16.359 -6.09 1 98.25 227 ILE A C 1
ATOM 1742 O O . ILE A 1 227 ? -0.833 15.352 -6.555 1 98.25 227 ILE A O 1
ATOM 1746 N N . HIS A 1 228 ? -0.664 17.312 -5.539 1 98.44 228 HIS A N 1
ATOM 1747 C CA . HIS A 1 228 ? 0.793 17.266 -5.531 1 98.44 228 HIS A CA 1
ATOM 1748 C C . HIS A 1 228 ? 1.352 17.625 -4.16 1 98.44 228 HIS A C 1
ATOM 1750 O O . HIS A 1 228 ? 2.51 18.047 -4.047 1 98.44 228 HIS A O 1
ATOM 1756 N N . ARG A 1 229 ? 0.517 17.656 -3.131 1 98.88 229 ARG A N 1
ATOM 1757 C CA . ARG A 1 229 ? 0.917 17.875 -1.745 1 98.88 229 ARG A CA 1
ATOM 1758 C C . ARG A 1 229 ? 0.376 16.781 -0.836 1 98.88 229 ARG A C 1
ATOM 1760 O O . ARG A 1 229 ? -0.808 16.438 -0.901 1 98.88 229 ARG A O 1
ATOM 1767 N N . PHE A 1 230 ? 1.268 16.219 -0.01 1 98.94 230 PHE A N 1
ATOM 1768 C CA . PHE A 1 230 ? 0.839 15.109 0.843 1 98.94 230 PHE A CA 1
ATOM 1769 C C . PHE A 1 230 ? 1.387 15.273 2.256 1 98.94 230 PHE A C 1
ATOM 1771 O O . PHE A 1 230 ? 2.57 15.57 2.438 1 98.94 230 PHE A O 1
ATOM 1778 N N . ASP A 1 231 ? 0.505 15.117 3.236 1 98.88 231 ASP A N 1
ATOM 1779 C CA . ASP A 1 231 ? 0.94 14.945 4.621 1 98.88 231 ASP A CA 1
ATOM 1780 C C . ASP A 1 231 ? 1.499 13.547 4.848 1 98.88 231 ASP A C 1
ATOM 1782 O O . ASP A 1 231 ? 0.877 12.555 4.461 1 98.88 231 ASP A O 1
ATOM 1786 N N . THR A 1 232 ? 2.627 13.492 5.43 1 98.75 232 THR A N 1
ATOM 1787 C CA . THR A 1 232 ? 3.25 12.227 5.801 1 98.75 232 THR A CA 1
ATOM 1788 C C . THR A 1 232 ? 3.939 12.336 7.16 1 98.75 232 THR A C 1
ATOM 1790 O O . THR A 1 232 ? 4.129 13.445 7.672 1 98.75 232 THR A O 1
ATOM 1793 N N . SER A 1 233 ? 4.242 11.25 7.75 1 98.44 233 SER A N 1
ATOM 1794 C CA . SER A 1 233 ? 4.898 11.211 9.055 1 98.44 233 SER A CA 1
ATOM 1795 C C . SER A 1 233 ? 6.109 10.289 9.039 1 98.44 233 SER A C 1
ATOM 1797 O O . SER A 1 233 ? 5.969 9.07 8.883 1 98.44 233 SER A O 1
ATOM 1799 N N . ALA A 1 234 ? 7.27 10.844 9.234 1 98.25 234 ALA A N 1
ATOM 1800 C CA . ALA A 1 234 ? 8.5 10.055 9.25 1 98.25 234 ALA A CA 1
ATOM 1801 C C . ALA A 1 234 ? 8.367 8.852 10.18 1 98.25 234 ALA A C 1
ATOM 1803 O O . ALA A 1 234 ? 7.863 8.977 11.297 1 98.25 234 ALA A O 1
ATOM 1804 N N . GLY A 1 235 ? 8.812 7.672 9.672 1 96.81 235 GLY A N 1
ATOM 1805 C CA . GLY A 1 235 ? 8.734 6.441 10.453 1 96.81 235 GLY A CA 1
ATOM 1806 C C . GLY A 1 235 ? 7.332 5.863 10.508 1 96.81 235 GLY A C 1
ATOM 1807 O O . GLY A 1 235 ? 7.121 4.785 11.07 1 96.81 235 GLY A O 1
ATOM 1808 N N . GLY A 1 236 ? 6.387 6.555 9.883 1 96.44 236 GLY A N 1
ATOM 1809 C CA . GLY A 1 236 ? 5.008 6.137 10.07 1 96.44 236 GLY A CA 1
ATOM 1810 C C . GLY A 1 236 ? 4.504 6.352 11.484 1 96.44 236 GLY A C 1
ATOM 1811 O O . GLY A 1 236 ? 3.723 5.551 12 1 96.44 236 GLY A O 1
ATOM 1812 N N . LEU A 1 237 ? 5.031 7.371 12.078 1 94.12 237 LEU A N 1
ATOM 1813 C CA . LEU A 1 237 ? 4.652 7.676 13.453 1 94.12 237 LEU A CA 1
ATOM 1814 C C . LEU A 1 237 ? 3.164 8.008 13.547 1 94.12 237 LEU A C 1
ATOM 1816 O O . LEU A 1 237 ? 2.592 8.57 12.609 1 94.12 237 LEU A O 1
ATOM 1820 N N . GLY A 1 238 ? 2.727 7.723 14.625 1 87.38 238 GLY A N 1
ATOM 1821 C CA . GLY A 1 238 ? 1.311 7.91 14.906 1 87.38 238 GLY A CA 1
ATOM 1822 C C . GLY A 1 238 ? 0.572 6.605 15.141 1 87.38 238 GLY A C 1
ATOM 1823 O O . GLY A 1 238 ? 1.148 5.523 15 1 87.38 238 GLY A O 1
ATOM 1824 N N . GLY A 1 239 ? -0.491 6.52 15.516 1 79 239 GLY A N 1
ATOM 1825 C CA . GLY A 1 239 ? -1.435 5.441 15.75 1 79 239 GLY A CA 1
ATOM 1826 C C . GLY A 1 239 ? -2.869 5.82 15.438 1 79 239 GLY A C 1
ATOM 1827 O O . GLY A 1 239 ? -3.156 6.98 15.133 1 79 239 GLY A O 1
ATOM 1828 N N . CYS A 1 240 ? -3.508 4.82 15.164 1 71.12 240 CYS A N 1
ATOM 1829 C CA . CYS A 1 240 ? -4.934 5.07 14.992 1 71.12 240 CYS A CA 1
ATOM 1830 C C . CYS A 1 240 ? -5.68 4.93 16.312 1 71.12 240 CYS A C 1
ATOM 1832 O O . CYS A 1 240 ? -5.785 3.826 16.859 1 71.12 240 CYS A O 1
ATOM 1834 N N . PRO A 1 241 ? -6.055 6.125 16.875 1 69.75 241 PRO A N 1
ATOM 1835 C CA . PRO A 1 241 ? -6.746 6.039 18.156 1 69.75 241 PRO A CA 1
ATOM 1836 C C . PRO A 1 241 ? -8.031 5.219 18.094 1 69.75 241 PRO A C 1
ATOM 1838 O O . PRO A 1 241 ? -8.562 4.805 19.125 1 69.75 241 PRO A O 1
ATOM 1841 N N . PHE A 1 242 ? -8.445 5.012 16.922 1 70.38 242 PHE A N 1
ATOM 1842 C CA . PHE A 1 242 ? -9.734 4.344 16.734 1 70.38 242 PHE A CA 1
ATOM 1843 C C . PHE A 1 242 ? -9.531 2.857 16.469 1 70.38 242 PHE A C 1
ATOM 1845 O O . PHE A 1 242 ? -10.5 2.088 16.453 1 70.38 242 PHE A O 1
ATOM 1852 N N . ALA A 1 243 ? -8.445 2.557 16.125 1 64.62 243 ALA A N 1
ATOM 1853 C CA . ALA A 1 243 ? -8.062 1.161 15.922 1 64.62 243 ALA A CA 1
ATOM 1854 C C . ALA A 1 243 ? -6.773 0.835 16.672 1 64.62 243 ALA A C 1
ATOM 1856 O O . ALA A 1 243 ? -5.68 1.181 16.234 1 64.62 243 ALA A O 1
ATOM 1857 N N . LYS A 1 244 ? -6.98 0.303 17.844 1 63.69 244 LYS A N 1
ATOM 1858 C CA . LYS A 1 244 ? -5.82 0.012 18.688 1 63.69 244 LYS A CA 1
ATOM 1859 C C . LYS A 1 244 ? -4.812 -0.864 17.953 1 63.69 244 LYS A C 1
ATOM 1861 O O . LYS A 1 244 ? -5.176 -1.902 17.391 1 63.69 244 LYS A O 1
ATOM 1866 N N . GLY A 1 245 ? -3.537 -0.328 17.906 1 61.72 245 GLY A N 1
ATOM 1867 C CA . GLY A 1 245 ? -2.469 -1.123 17.328 1 61.72 245 GLY A CA 1
ATOM 1868 C C . GLY A 1 245 ? -2.303 -0.897 15.828 1 61.72 245 GLY A C 1
ATOM 1869 O O . GLY A 1 245 ? -1.399 -1.461 15.211 1 61.72 245 GLY A O 1
ATOM 1870 N N . ALA A 1 246 ? -3.211 -0.129 15.344 1 70.5 246 ALA A N 1
ATOM 1871 C CA . ALA A 1 246 ? -3.141 0.106 13.906 1 70.5 246 ALA A CA 1
ATOM 1872 C C . ALA A 1 246 ? -2.24 1.296 13.586 1 70.5 246 ALA A C 1
ATOM 1874 O O . ALA A 1 246 ? -2.074 2.195 14.414 1 70.5 246 ALA A O 1
ATOM 1875 N N . THR A 1 247 ? -1.657 1.138 12.43 1 75.44 247 THR A N 1
ATOM 1876 C CA . THR A 1 247 ? -0.789 2.207 11.953 1 75.44 247 THR A CA 1
ATOM 1877 C C . THR A 1 247 ? -1.579 3.498 11.758 1 75.44 247 THR A C 1
ATOM 1879 O O . THR A 1 247 ? -2.762 3.461 11.414 1 75.44 247 THR A O 1
ATOM 1882 N N . GLY A 1 248 ? -0.916 4.543 12.109 1 88.12 248 GLY A N 1
ATOM 1883 C CA . GLY A 1 248 ? -1.523 5.848 11.922 1 88.12 248 GLY A CA 1
ATOM 1884 C C . GLY A 1 248 ? -1.2 6.469 10.578 1 88.12 248 GLY A C 1
ATOM 1885 O O . GLY A 1 248 ? -1.541 5.906 9.531 1 88.12 248 GLY A O 1
ATOM 1886 N N . ASN A 1 249 ? -0.354 7.496 10.555 1 96.25 249 ASN A N 1
ATOM 1887 C CA . ASN A 1 249 ? 0.006 8.234 9.352 1 96.25 249 ASN A CA 1
ATOM 1888 C C . ASN A 1 249 ? 0.82 7.379 8.391 1 96.25 249 ASN A C 1
ATOM 1890 O O . ASN A 1 249 ? 1.569 6.5 8.82 1 96.25 249 ASN A O 1
ATOM 1894 N N . VAL A 1 250 ? 0.657 7.508 7.117 1 97.88 250 VAL A N 1
ATOM 1895 C CA . VAL A 1 250 ? 1.547 6.871 6.152 1 97.88 250 VAL A CA 1
ATOM 1896 C C . VAL A 1 250 ? 2.975 7.367 6.359 1 97.88 250 VAL A C 1
ATOM 1898 O O . VAL A 1 250 ? 3.193 8.555 6.625 1 97.88 250 VAL A O 1
ATOM 1901 N N . ALA A 1 251 ? 3.918 6.543 6.203 1 98.12 251 ALA A N 1
ATOM 1902 C CA . ALA A 1 251 ? 5.324 6.848 6.457 1 98.12 251 ALA A CA 1
ATOM 1903 C C . ALA A 1 251 ? 5.898 7.734 5.355 1 98.12 251 ALA A C 1
ATOM 1905 O O . ALA A 1 251 ? 5.762 7.43 4.172 1 98.12 251 ALA A O 1
ATOM 1906 N N . THR A 1 252 ? 6.641 8.773 5.77 1 98.81 252 THR A N 1
ATOM 1907 C CA . THR A 1 252 ? 7.262 9.688 4.82 1 98.81 252 THR A CA 1
ATOM 1908 C C . THR A 1 252 ? 8.211 8.938 3.889 1 98.81 252 THR A C 1
ATOM 1910 O O . THR A 1 252 ? 8.18 9.133 2.672 1 98.81 252 THR A O 1
ATOM 1913 N N . GLU A 1 253 ? 9.016 8.008 4.43 1 98.12 253 GLU A N 1
ATOM 1914 C CA . GLU A 1 253 ? 9.992 7.246 3.658 1 98.12 253 GLU A CA 1
ATOM 1915 C C . GLU A 1 253 ? 9.32 6.441 2.549 1 98.12 253 GLU A C 1
ATOM 1917 O O . GLU A 1 253 ? 9.82 6.387 1.424 1 98.12 253 GLU A O 1
ATOM 1922 N N . ASP A 1 254 ? 8.227 5.824 2.902 1 98.12 254 ASP A N 1
ATOM 1923 C CA . ASP A 1 254 ? 7.531 4.973 1.946 1 98.12 254 ASP A CA 1
ATOM 1924 C C . ASP A 1 254 ? 6.945 5.797 0.802 1 98.12 254 ASP A C 1
ATOM 1926 O O . ASP A 1 254 ? 7.043 5.406 -0.364 1 98.12 254 ASP A O 1
ATOM 1930 N N . VAL A 1 255 ? 6.336 6.953 1.147 1 98.88 255 VAL A N 1
ATOM 1931 C CA . VAL A 1 255 ? 5.75 7.82 0.134 1 98.88 255 VAL A CA 1
ATOM 1932 C C . VAL A 1 255 ? 6.852 8.391 -0.761 1 98.88 255 VAL A C 1
ATOM 1934 O O . VAL A 1 255 ? 6.754 8.328 -1.988 1 98.88 255 VAL A O 1
ATOM 1937 N N . VAL A 1 256 ? 7.91 8.938 -0.176 1 98.88 256 VAL A N 1
ATOM 1938 C CA . VAL A 1 256 ? 9 9.555 -0.918 1 98.88 256 VAL A CA 1
ATOM 1939 C C . VAL A 1 256 ? 9.656 8.523 -1.83 1 98.88 256 VAL A C 1
ATOM 1941 O O . VAL A 1 256 ? 9.93 8.805 -3 1 98.88 256 VAL A O 1
ATOM 1944 N N . PHE A 1 257 ? 9.906 7.328 -1.326 1 98.5 257 PHE A N 1
ATOM 1945 C CA . PHE A 1 257 ? 10.508 6.273 -2.131 1 98.5 257 PHE A CA 1
ATOM 1946 C C . PHE A 1 257 ? 9.656 5.965 -3.352 1 98.5 257 PHE A C 1
ATOM 1948 O O . PHE A 1 257 ? 10.156 5.91 -4.477 1 98.5 257 PHE A O 1
ATOM 1955 N N . MET A 1 258 ? 8.352 5.73 -3.117 1 98.75 258 MET A N 1
ATOM 1956 C CA . MET A 1 258 ? 7.457 5.43 -4.23 1 98.75 258 MET A CA 1
ATOM 1957 C C . MET A 1 258 ? 7.492 6.539 -5.277 1 98.75 258 MET A C 1
ATOM 1959 O O . MET A 1 258 ? 7.598 6.266 -6.473 1 98.75 258 MET A O 1
ATOM 1963 N N . LEU A 1 259 ? 7.418 7.805 -4.781 1 98.88 259 LEU A N 1
ATOM 1964 C CA . LEU A 1 259 ? 7.438 8.953 -5.688 1 98.88 259 LEU A CA 1
ATOM 1965 C C . LEU A 1 259 ? 8.727 8.984 -6.496 1 98.88 259 LEU A C 1
ATOM 1967 O O . LEU A 1 259 ? 8.695 9.133 -7.719 1 98.88 259 LEU A O 1
ATOM 1971 N N . HIS A 1 260 ? 9.836 8.82 -5.816 1 98.69 260 HIS A N 1
ATOM 1972 C CA . HIS A 1 260 ? 11.125 8.828 -6.5 1 98.69 260 HIS A CA 1
ATOM 1973 C C . HIS A 1 260 ? 11.203 7.711 -7.531 1 98.69 260 HIS A C 1
ATOM 1975 O O . HIS A 1 260 ? 11.688 7.922 -8.648 1 98.69 260 HIS A O 1
ATOM 1981 N N . GLN A 1 261 ? 10.742 6.527 -7.18 1 97.81 261 GLN A N 1
ATOM 1982 C CA . GLN A 1 261 ? 10.75 5.395 -8.102 1 97.81 261 GLN A CA 1
ATOM 1983 C C . GLN A 1 261 ? 9.898 5.68 -9.328 1 97.81 261 GLN A C 1
ATOM 1985 O O . GLN A 1 261 ? 10.156 5.141 -10.406 1 97.81 261 GLN A O 1
ATOM 1990 N N . MET A 1 262 ? 8.945 6.527 -9.172 1 98.38 262 MET A N 1
ATOM 1991 C CA . MET A 1 262 ? 8.07 6.887 -10.281 1 98.38 262 MET A CA 1
ATOM 1992 C C . MET A 1 262 ? 8.633 8.062 -11.07 1 98.38 262 MET A C 1
ATOM 1994 O O . MET A 1 262 ? 7.996 8.562 -12 1 98.38 262 MET A O 1
ATOM 1998 N N . GLY A 1 263 ? 9.805 8.586 -10.656 1 97.69 263 GLY A N 1
ATOM 1999 C CA . GLY A 1 263 ? 10.445 9.703 -11.328 1 97.69 263 GLY A CA 1
ATOM 2000 C C . GLY A 1 263 ? 9.93 11.055 -10.883 1 97.69 263 GLY A C 1
ATOM 2001 O O . GLY A 1 263 ? 10.078 12.047 -11.594 1 97.69 263 GLY A O 1
ATOM 2002 N N . ILE A 1 264 ? 9.219 11.125 -9.773 1 98.75 264 ILE A N 1
ATOM 2003 C CA . ILE A 1 264 ? 8.672 12.359 -9.227 1 98.75 264 ILE A CA 1
ATOM 2004 C C . ILE A 1 264 ? 9.594 12.891 -8.133 1 98.75 264 ILE A C 1
ATOM 2006 O O . ILE A 1 264 ? 9.883 12.188 -7.156 1 98.75 264 ILE A O 1
ATOM 2010 N N . SER A 1 265 ? 10.023 14.094 -8.242 1 98.62 265 SER A N 1
ATOM 2011 C CA . SER A 1 265 ? 10.961 14.672 -7.289 1 98.62 265 SER A CA 1
ATOM 2012 C C . SER A 1 265 ? 10.234 15.203 -6.055 1 98.62 265 SER A C 1
ATOM 2014 O O . SER A 1 265 ? 9.102 15.672 -6.152 1 98.62 265 SER A O 1
ATOM 2016 N N . THR A 1 266 ? 10.891 15.102 -4.918 1 98.81 266 THR A N 1
ATOM 2017 C CA . THR A 1 266 ? 10.352 15.664 -3.684 1 98.81 266 THR A CA 1
ATOM 2018 C C . THR A 1 266 ? 11.359 16.609 -3.027 1 98.81 266 THR A C 1
ATOM 2020 O O . THR A 1 266 ? 11.016 17.359 -2.125 1 98.81 266 THR A O 1
ATOM 2023 N N . GLY A 1 267 ? 12.633 16.531 -3.438 1 98.56 267 GLY A N 1
ATOM 2024 C CA . GLY A 1 267 ? 13.703 17.281 -2.818 1 98.56 267 GLY A CA 1
ATOM 2025 C C . GLY A 1 267 ? 14.172 16.688 -1.502 1 98.56 267 GLY A C 1
ATOM 2026 O O . GLY A 1 267 ? 14.992 17.297 -0.802 1 98.56 267 GLY A O 1
ATOM 2027 N N . ILE A 1 268 ? 13.758 15.492 -1.168 1 98.81 268 ILE A N 1
ATOM 2028 C CA . ILE A 1 268 ? 14.055 14.906 0.132 1 98.81 268 ILE A CA 1
ATOM 2029 C C . ILE A 1 268 ? 15.102 13.805 -0.028 1 98.81 268 ILE A C 1
ATOM 2031 O O . ILE A 1 268 ? 15.023 12.992 -0.947 1 98.81 268 ILE A O 1
ATOM 2035 N N . ASP A 1 269 ? 16.109 13.82 0.776 1 98.69 269 ASP A N 1
ATOM 2036 C CA . ASP A 1 269 ? 17.141 12.781 0.836 1 98.69 269 ASP A CA 1
ATOM 2037 C C . ASP A 1 269 ? 16.703 11.625 1.732 1 98.69 269 ASP A C 1
ATOM 2039 O O . ASP A 1 269 ? 16.609 11.773 2.953 1 98.69 269 ASP A O 1
ATOM 2043 N N . LEU A 1 270 ? 16.562 10.484 1.188 1 98.06 270 LEU A N 1
ATOM 2044 C CA . LEU A 1 270 ? 16.016 9.336 1.897 1 98.06 270 LEU A CA 1
ATOM 2045 C C . LEU A 1 270 ? 16.969 8.859 2.992 1 98.06 270 LEU A C 1
ATOM 2047 O O . LEU A 1 270 ? 16.531 8.43 4.059 1 98.06 270 LEU A O 1
ATOM 2051 N N . ASN A 1 271 ? 18.203 8.883 2.781 1 97.38 271 ASN A N 1
ATOM 2052 C CA . ASN A 1 271 ? 19.156 8.477 3.807 1 97.38 271 ASN A CA 1
ATOM 2053 C C . ASN A 1 271 ? 19.125 9.414 5.012 1 97.38 271 ASN A C 1
ATOM 2055 O O . ASN A 1 271 ? 19.109 8.953 6.156 1 97.38 271 ASN A O 1
ATOM 2059 N N . ALA A 1 272 ? 19.109 10.727 4.699 1 98.44 272 ALA A N 1
ATOM 2060 C CA . ALA A 1 272 ? 18.984 11.711 5.777 1 98.44 272 ALA A CA 1
ATOM 2061 C C . ALA A 1 272 ? 17.672 11.539 6.531 1 98.44 272 ALA A C 1
ATOM 2063 O O . ALA A 1 272 ? 17.625 11.734 7.75 1 98.44 272 ALA A O 1
ATOM 2064 N N . LEU A 1 273 ? 16.656 11.227 5.781 1 98.38 273 LEU A N 1
ATOM 2065 C CA . LEU A 1 273 ? 15.359 10.977 6.398 1 98.38 273 LEU A CA 1
ATOM 2066 C C . LEU A 1 273 ? 15.438 9.789 7.348 1 98.38 273 LEU A C 1
ATOM 2068 O O . LEU A 1 273 ? 14.898 9.836 8.453 1 98.38 273 LEU A O 1
ATOM 2072 N N . LYS A 1 274 ? 16.078 8.672 6.961 1 97.44 274 LYS A N 1
ATOM 2073 C CA . LYS A 1 274 ? 16.266 7.508 7.828 1 97.44 274 LYS A CA 1
ATOM 2074 C C . LYS A 1 274 ? 17.031 7.887 9.094 1 97.44 274 LYS A C 1
ATOM 2076 O O . LYS A 1 274 ? 16.719 7.398 10.18 1 97.44 274 LYS A O 1
ATOM 2081 N N . ASP A 1 275 ? 18 8.727 8.93 1 97.69 275 ASP A N 1
ATOM 2082 C CA . ASP A 1 275 ? 18.781 9.18 10.078 1 97.69 275 ASP A CA 1
ATOM 2083 C C . ASP A 1 275 ? 17.891 9.891 11.094 1 97.69 275 ASP A C 1
ATOM 2085 O O . ASP A 1 275 ? 18.078 9.742 12.305 1 97.69 275 ASP A O 1
ATOM 2089 N N . ALA A 1 276 ? 16.984 10.703 10.562 1 98.5 276 ALA A N 1
ATOM 2090 C CA . ALA A 1 276 ? 16.047 11.391 11.453 1 98.5 276 ALA A CA 1
ATOM 2091 C C . ALA A 1 276 ? 15.195 10.398 12.234 1 98.5 276 ALA A C 1
ATOM 2093 O O . ALA A 1 276 ? 14.977 10.57 13.438 1 98.5 276 ALA A O 1
ATOM 2094 N N . VAL A 1 277 ? 14.727 9.367 11.57 1 98.12 277 VAL A N 1
ATOM 2095 C CA . VAL A 1 277 ? 13.883 8.359 12.211 1 98.12 277 VAL A CA 1
ATOM 2096 C C . VAL A 1 277 ? 14.695 7.609 13.266 1 98.12 277 VAL A C 1
ATOM 2098 O O . VAL A 1 277 ? 14.188 7.316 14.352 1 98.12 277 VAL A O 1
ATOM 2101 N N . LYS A 1 278 ? 15.961 7.32 12.977 1 97.25 278 LYS A N 1
ATOM 2102 C CA . LYS A 1 278 ? 16.844 6.629 13.922 1 97.25 278 LYS A CA 1
ATOM 2103 C C . LYS A 1 278 ? 16.969 7.414 15.227 1 97.25 278 LYS A C 1
ATOM 2105 O O . LYS A 1 278 ? 17.094 6.824 16.297 1 97.25 278 LYS A O 1
ATOM 2110 N N . LEU A 1 279 ? 16.953 8.711 15.148 1 97.19 279 LEU A N 1
ATOM 2111 C CA . LEU A 1 279 ? 17.109 9.594 16.297 1 97.19 279 LEU A CA 1
ATOM 2112 C C . LEU A 1 279 ? 15.945 9.445 17.266 1 97.19 279 LEU A C 1
ATOM 2114 O O . LEU A 1 279 ? 16.141 9.453 18.484 1 97.19 279 LEU A O 1
ATOM 2118 N N . ILE A 1 280 ? 14.758 9.289 16.703 1 97.31 280 ILE A N 1
ATOM 2119 C CA . ILE A 1 280 ? 13.562 9.375 17.547 1 97.31 280 ILE A CA 1
ATOM 2120 C C . ILE A 1 280 ? 13.133 7.973 17.969 1 97.31 280 ILE A C 1
ATOM 2122 O O . ILE A 1 280 ? 12.453 7.809 18.984 1 97.31 280 ILE A O 1
ATOM 2126 N N . GLU A 1 281 ? 13.484 6.965 17.25 1 97.12 281 GLU A N 1
ATOM 2127 C CA . GLU A 1 281 ? 13.008 5.598 17.391 1 97.12 281 GLU A CA 1
ATOM 2128 C C . GLU A 1 281 ? 13.172 5.105 18.828 1 97.12 281 GLU A C 1
ATOM 2130 O O . GLU A 1 281 ? 12.234 4.539 19.406 1 97.12 281 GLU A O 1
ATOM 2135 N N . PRO A 1 282 ? 14.344 5.348 19.516 1 97.44 282 PRO A N 1
ATOM 2136 C CA . PRO A 1 282 ? 14.539 4.816 20.875 1 97.44 282 PRO A CA 1
ATOM 2137 C C . PRO A 1 282 ? 13.578 5.426 21.891 1 97.44 282 PRO A C 1
ATOM 2139 O O . PRO A 1 282 ? 13.445 4.914 23 1 97.44 282 PRO A O 1
ATOM 2142 N N . HIS A 1 283 ? 12.898 6.457 21.531 1 97.44 283 HIS A N 1
ATOM 2143 C CA . HIS A 1 283 ? 12.07 7.195 22.484 1 97.44 283 HIS A CA 1
ATOM 2144 C C . HIS A 1 283 ? 10.594 6.922 22.25 1 97.44 283 HIS A C 1
ATOM 2146 O O . HIS A 1 283 ? 9.734 7.465 22.953 1 97.44 283 HIS A O 1
ATOM 2152 N N . LEU A 1 284 ? 10.305 6.129 21.25 1 95.38 284 LEU A N 1
ATOM 2153 C CA . LEU A 1 284 ? 8.922 5.84 20.875 1 95.38 284 LEU A CA 1
ATOM 2154 C C . LEU A 1 284 ? 8.391 4.633 21.641 1 95.38 284 LEU A C 1
ATOM 2156 O O . LEU A 1 284 ? 9.156 3.723 21.969 1 95.38 284 LEU A O 1
ATOM 2160 N N . SER A 1 285 ? 7.098 4.641 21.906 1 92.38 285 SER A N 1
ATOM 2161 C CA . SER A 1 285 ? 6.445 3.529 22.578 1 92.38 285 SER A CA 1
ATOM 2162 C C . SER A 1 285 ? 6.066 2.424 21.609 1 92.38 285 SER A C 1
ATOM 2164 O O . SER A 1 285 ? 5.836 1.282 22.016 1 92.38 285 SER A O 1
ATOM 2166 N N . ARG A 1 286 ? 5.965 2.818 20.344 1 88.19 286 ARG A N 1
ATOM 2167 C CA . ARG A 1 286 ? 5.57 1.875 19.297 1 88.19 286 ARG A CA 1
ATOM 2168 C C . ARG A 1 286 ? 6.684 1.691 18.281 1 88.19 286 ARG A C 1
ATOM 2170 O O . ARG A 1 286 ? 7.527 2.574 18.109 1 88.19 286 ARG A O 1
ATOM 2177 N N . PRO A 1 287 ? 6.617 0.63 17.609 1 89.06 287 PRO A N 1
ATOM 2178 C CA . PRO A 1 287 ? 7.645 0.413 16.594 1 89.06 287 PRO A CA 1
ATOM 2179 C C . PRO A 1 287 ? 7.465 1.311 15.375 1 89.06 287 PRO A C 1
ATOM 2181 O O . PRO A 1 287 ? 6.352 1.756 15.086 1 89.06 287 PRO A O 1
ATOM 2184 N N . VAL A 1 288 ? 8.617 1.557 14.719 1 92.12 288 VAL A N 1
ATOM 2185 C CA . VAL A 1 288 ? 8.602 2.254 13.438 1 92.12 288 VAL A CA 1
ATOM 2186 C C . VAL A 1 288 ? 7.938 1.378 12.375 1 92.12 288 VAL A C 1
ATOM 2188 O O . VAL A 1 288 ? 8.32 0.22 12.195 1 92.12 288 VAL A O 1
ATOM 2191 N N . GLU A 1 289 ? 6.965 1.894 11.656 1 88.62 289 GLU A N 1
ATOM 2192 C CA . GLU A 1 289 ? 6.133 1.095 10.758 1 88.62 289 GLU A CA 1
ATOM 2193 C C . GLU A 1 289 ? 6.566 1.261 9.305 1 88.62 289 GLU A C 1
ATOM 2195 O O . GLU A 1 289 ? 6.07 0.559 8.422 1 88.62 289 GLU A O 1
ATOM 2200 N N . SER A 1 290 ? 7.465 2.088 9.016 1 92.06 290 SER A N 1
ATOM 2201 C CA . SER A 1 290 ? 7.949 2.346 7.664 1 92.06 290 SER A CA 1
ATOM 2202 C C . SER A 1 290 ? 8.617 1.109 7.07 1 92.06 290 SER A C 1
ATOM 2204 O O . SER A 1 290 ? 9.547 0.552 7.664 1 92.06 290 SER A O 1
ATOM 2206 N N . LYS A 1 291 ? 8.133 0.602 5.93 1 92.19 291 LYS A N 1
ATOM 2207 C CA . LYS A 1 291 ? 8.75 -0.531 5.242 1 92.19 291 LYS A CA 1
ATOM 2208 C C . LYS A 1 291 ? 10.141 -0.171 4.727 1 92.19 291 LYS A C 1
ATOM 2210 O O . LYS A 1 291 ? 11.086 -0.953 4.863 1 92.19 291 LYS A O 1
ATOM 2215 N N . TYR A 1 292 ? 10.242 0.965 4.168 1 93.06 292 TYR A N 1
ATOM 2216 C CA . TYR A 1 292 ? 11.523 1.399 3.623 1 93.06 292 TYR A CA 1
ATOM 2217 C C . TYR A 1 292 ? 12.586 1.479 4.715 1 93.06 292 TYR A C 1
ATOM 2219 O O . TYR A 1 292 ? 13.734 1.087 4.504 1 93.06 292 TYR A O 1
ATOM 2227 N N . TYR A 1 293 ? 12.188 2.035 5.859 1 93.12 293 TYR A N 1
ATOM 2228 C CA . TYR A 1 293 ? 13.117 2.207 6.973 1 93.12 293 TYR A CA 1
ATOM 2229 C C . TYR A 1 293 ? 13.742 0.875 7.371 1 93.12 293 TYR A C 1
ATOM 2231 O O . TYR A 1 293 ? 14.914 0.823 7.754 1 93.12 293 TYR A O 1
ATOM 2239 N N . HIS A 1 294 ? 12.992 -0.216 7.219 1 89.12 294 HIS A N 1
ATOM 2240 C CA . HIS A 1 294 ? 13.445 -1.515 7.707 1 89.12 294 HIS A CA 1
ATOM 2241 C C . HIS A 1 294 ? 14.219 -2.266 6.629 1 89.12 294 HIS A C 1
ATOM 2243 O O . HIS A 1 294 ? 14.719 -3.365 6.875 1 89.12 294 HIS A O 1
ATOM 2249 N N . LEU A 1 295 ? 14.273 -1.746 5.434 1 87.12 295 LEU A N 1
ATOM 2250 C CA . LEU A 1 295 ? 15.078 -2.387 4.398 1 87.12 295 LEU A CA 1
ATOM 2251 C C . LEU A 1 295 ? 16.562 -2.35 4.758 1 87.12 295 LEU A C 1
ATOM 2253 O O . LEU A 1 295 ? 17.031 -1.38 5.355 1 87.12 295 LEU A O 1
ATOM 2257 N N . PRO A 1 296 ? 17.203 -3.469 4.402 1 76.06 296 PRO A N 1
ATOM 2258 C CA . PRO A 1 296 ? 18.641 -3.469 4.668 1 76.06 296 PRO A CA 1
ATOM 2259 C C . PRO A 1 296 ? 19.391 -2.412 3.857 1 76.06 296 PRO A C 1
ATOM 2261 O O . PRO A 1 296 ? 18.953 -2.043 2.766 1 76.06 296 PRO A O 1
ATOM 2264 N N . GLU A 1 297 ? 20.359 -1.741 4.582 1 63.81 297 GLU A N 1
ATOM 2265 C CA . GLU A 1 297 ? 21.188 -0.748 3.898 1 63.81 297 GLU A CA 1
ATOM 2266 C C . GLU A 1 297 ? 21.875 -1.353 2.686 1 63.81 297 GLU A C 1
ATOM 2268 O O . GLU A 1 297 ? 22.312 -2.506 2.723 1 63.81 297 GLU A O 1
ATOM 2273 N N . SER A 1 298 ? 21.359 -1.139 1.493 1 52.59 298 SER A N 1
ATOM 2274 C CA . SER A 1 298 ? 22.094 -1.637 0.337 1 52.59 298 SER A CA 1
ATOM 2275 C C . SER A 1 298 ? 23.594 -1.463 0.524 1 52.59 298 SER A C 1
ATOM 2277 O O . SER A 1 298 ? 24.062 -0.403 0.957 1 52.59 298 SER A O 1
ATOM 2279 N N . GLU A 1 299 ? 24.344 -2.469 0.738 1 39.69 299 GLU A N 1
ATOM 2280 C CA . GLU A 1 299 ? 25.797 -2.305 0.588 1 39.69 299 GLU A CA 1
ATOM 2281 C C . GLU A 1 299 ? 26.125 -1.576 -0.708 1 39.69 299 GLU A C 1
ATOM 2283 O O . GLU A 1 299 ? 25.406 -1.694 -1.701 1 39.69 299 GLU A O 1
ATOM 2288 N N . MET B 1 1 ? -13.516 12.531 -15.125 1 47.44 1 MET B N 1
ATOM 2289 C CA . MET B 1 1 ? -12.797 11.414 -15.734 1 47.44 1 MET B CA 1
ATOM 2290 C C . MET B 1 1 ? -12.969 10.141 -14.922 1 47.44 1 MET B C 1
ATOM 2292 O O . MET B 1 1 ? -12.781 10.141 -13.703 1 47.44 1 MET B O 1
ATOM 2296 N N . ARG B 1 2 ? -13.773 9.195 -15.422 1 60.12 2 ARG B N 1
ATOM 2297 C CA . ARG B 1 2 ? -14.117 7.973 -14.703 1 60.12 2 ARG B CA 1
ATOM 2298 C C . ARG B 1 2 ? -13.023 6.918 -14.859 1 60.12 2 ARG B C 1
ATOM 2300 O O . ARG B 1 2 ? -12.422 6.793 -15.93 1 60.12 2 ARG B O 1
ATOM 2307 N N . MET B 1 3 ? -12.516 6.461 -13.727 1 78.88 3 MET B N 1
ATOM 2308 C CA . MET B 1 3 ? -11.555 5.355 -13.773 1 78.88 3 MET B CA 1
ATOM 2309 C C . MET B 1 3 ? -12.195 4.105 -14.367 1 78.88 3 MET B C 1
ATOM 2311 O O . MET B 1 3 ? -13.352 3.801 -14.086 1 78.88 3 MET B O 1
ATOM 2315 N N . ASN B 1 4 ? -11.625 3.561 -15.398 1 83.69 4 ASN B N 1
ATOM 2316 C CA . ASN B 1 4 ? -12.078 2.309 -16 1 83.69 4 ASN B CA 1
ATOM 2317 C C . ASN B 1 4 ? -11.648 1.104 -15.164 1 83.69 4 ASN B C 1
ATOM 2319 O O . ASN B 1 4 ? -10.555 0.566 -15.359 1 83.69 4 ASN B O 1
ATOM 2323 N N . LEU B 1 5 ? -12.523 0.645 -14.188 1 94.62 5 LEU B N 1
ATOM 2324 C CA . LEU B 1 5 ? -12.219 -0.489 -13.328 1 94.62 5 LEU B CA 1
ATOM 2325 C C . LEU B 1 5 ? -13.172 -1.65 -13.594 1 94.62 5 LEU B C 1
ATOM 2327 O O . LEU B 1 5 ? -14.336 -1.437 -13.945 1 94.62 5 LEU B O 1
ATOM 2331 N N . PRO B 1 6 ? -12.758 -2.848 -13.484 1 96.69 6 PRO B N 1
ATOM 2332 C CA . PRO B 1 6 ? -13.617 -4.012 -13.695 1 96.69 6 PRO B CA 1
ATOM 2333 C C . PRO B 1 6 ? -14.648 -4.195 -12.586 1 96.69 6 PRO B C 1
ATOM 2335 O O . PRO B 1 6 ? -14.5 -3.627 -11.5 1 96.69 6 PRO B O 1
ATOM 2338 N N . LYS B 1 7 ? -15.664 -4.996 -12.891 1 97.31 7 LYS B N 1
ATOM 2339 C CA . LYS B 1 7 ? -16.688 -5.309 -11.898 1 97.31 7 LYS B CA 1
ATOM 2340 C C . LYS B 1 7 ? -16.266 -6.484 -11.023 1 97.31 7 LYS B C 1
ATOM 2342 O O . LYS B 1 7 ? -16.75 -6.633 -9.898 1 97.31 7 LYS B O 1
ATOM 2347 N N . GLU B 1 8 ? -15.414 -7.305 -11.648 1 98.56 8 GLU B N 1
ATOM 2348 C CA . GLU B 1 8 ? -14.984 -8.516 -10.953 1 98.56 8 GLU B CA 1
ATOM 2349 C C . GLU B 1 8 ? -13.5 -8.781 -11.18 1 98.56 8 GLU B C 1
ATOM 2351 O O . GLU B 1 8 ? -12.977 -8.508 -12.266 1 98.56 8 GLU B O 1
ATOM 2356 N N . VAL B 1 9 ? -12.844 -9.258 -10.211 1 98.81 9 VAL B N 1
ATOM 2357 C CA . VAL B 1 9 ? -11.438 -9.625 -10.258 1 98.81 9 VAL B CA 1
ATOM 2358 C C . VAL B 1 9 ? -11.258 -11.055 -9.742 1 98.81 9 VAL B C 1
ATOM 2360 O O . VAL B 1 9 ? -11.898 -11.453 -8.773 1 98.81 9 VAL B O 1
ATOM 2363 N N . ALA B 1 10 ? -10.469 -11.852 -10.43 1 98.88 10 ALA B N 1
ATOM 2364 C CA . ALA B 1 10 ? -10.102 -13.195 -9.992 1 98.88 10 ALA B CA 1
ATOM 2365 C C . ALA B 1 10 ? -8.836 -13.164 -9.133 1 98.88 10 ALA B C 1
ATOM 2367 O O . ALA B 1 10 ? -7.844 -12.531 -9.5 1 98.88 10 ALA B O 1
ATOM 2368 N N . ILE B 1 11 ? -8.953 -13.812 -8.008 1 98.94 11 ILE B N 1
ATOM 2369 C CA . ILE B 1 11 ? -7.805 -13.969 -7.129 1 98.94 11 ILE B CA 1
ATOM 2370 C C . ILE B 1 11 ? -7.234 -15.375 -7.262 1 98.94 11 ILE B C 1
ATOM 2372 O O . ILE B 1 11 ? -7.969 -16.359 -7.133 1 98.94 11 ILE B O 1
ATOM 2376 N N . ILE B 1 12 ? -5.957 -15.477 -7.586 1 98.94 12 ILE B N 1
ATOM 2377 C CA . ILE B 1 12 ? -5.238 -16.75 -7.594 1 98.94 12 ILE B CA 1
ATOM 2378 C C . ILE B 1 12 ? -4.375 -16.859 -6.34 1 98.94 12 ILE B C 1
ATOM 2380 O O . ILE B 1 12 ? -3.404 -16.109 -6.18 1 98.94 12 ILE B O 1
ATOM 2384 N N . GLU B 1 13 ? -4.77 -17.766 -5.512 1 98.88 13 GLU B N 1
ATOM 2385 C CA . GLU B 1 13 ? -4.074 -17.938 -4.238 1 98.88 13 GLU B CA 1
ATOM 2386 C C . GLU B 1 13 ? -2.787 -18.734 -4.414 1 98.88 13 GLU B C 1
ATOM 2388 O O . GLU B 1 13 ? -2.797 -19.812 -5 1 98.88 13 GLU B O 1
ATOM 2393 N N . VAL B 1 14 ? -1.716 -18.141 -3.896 1 98.75 14 VAL B N 1
ATOM 2394 C CA . VAL B 1 14 ? -0.451 -18.859 -4.07 1 98.75 14 VAL B CA 1
ATOM 2395 C C . VAL B 1 14 ? 0.161 -19.156 -2.705 1 98.75 14 VAL B C 1
ATOM 2397 O O . VAL B 1 14 ? 1.268 -19.703 -2.619 1 98.75 14 VAL B O 1
ATOM 2400 N N . GLY B 1 15 ? -0.53 -18.922 -1.636 1 98.12 15 GLY B N 1
ATOM 2401 C CA . GLY B 1 15 ? -0.063 -19.109 -0.271 1 98.12 15 GLY B CA 1
ATOM 2402 C C . GLY B 1 15 ? 0.426 -20.516 0.013 1 98.12 15 GLY B C 1
ATOM 2403 O O . GLY B 1 15 ? 1.546 -20.703 0.492 1 98.12 15 GLY B O 1
ATOM 2404 N N . PRO B 1 16 ? -0.344 -21.547 -0.322 1 98.44 16 PRO B N 1
ATOM 2405 C CA . PRO B 1 16 ? 0.058 -22.906 -0.005 1 98.44 16 PRO B CA 1
ATOM 2406 C C . PRO B 1 16 ? 1.36 -23.312 -0.691 1 98.44 16 PRO B C 1
ATOM 2408 O O . PRO B 1 16 ? 2.152 -24.078 -0.123 1 98.44 16 PRO B O 1
ATOM 2411 N N . ARG B 1 17 ? 1.541 -22.828 -1.81 1 98 17 ARG B N 1
ATOM 2412 C CA . ARG B 1 17 ? 2.75 -23.188 -2.545 1 98 17 ARG B CA 1
ATOM 2413 C C . ARG B 1 17 ? 3.824 -22.125 -2.389 1 98 17 ARG B C 1
ATOM 2415 O O . ARG B 1 17 ? 4.789 -22.297 -1.643 1 98 17 ARG B O 1
ATOM 2422 N N . ASP B 1 18 ? 3.672 -20.922 -2.959 1 96.62 18 ASP B N 1
ATOM 2423 C CA . ASP B 1 18 ? 4.656 -19.844 -2.984 1 96.62 18 ASP B CA 1
ATOM 2424 C C . ASP B 1 18 ? 4.848 -19.25 -1.593 1 96.62 18 ASP B C 1
ATOM 2426 O O . ASP B 1 18 ? 5.977 -18.969 -1.182 1 96.62 18 ASP B O 1
ATOM 2430 N N . GLY B 1 19 ? 3.783 -19.031 -0.9 1 96.56 19 GLY B N 1
ATOM 2431 C CA . GLY B 1 19 ? 3.832 -18.453 0.429 1 96.56 19 GLY B CA 1
ATOM 2432 C C . GLY B 1 19 ? 4.559 -19.312 1.438 1 96.56 19 GLY B C 1
ATOM 2433 O O . GLY B 1 19 ? 5.305 -18.812 2.277 1 96.56 19 GLY B O 1
ATOM 2434 N N . LEU B 1 20 ? 4.375 -20.625 1.331 1 96.38 20 LEU B N 1
ATOM 2435 C CA . LEU B 1 20 ? 4.926 -21.547 2.328 1 96.38 20 LEU B CA 1
ATOM 2436 C C . LEU B 1 20 ? 6.305 -22.047 1.905 1 96.38 20 LEU B C 1
ATOM 2438 O O . LEU B 1 20 ? 7.062 -22.547 2.732 1 96.38 20 LEU B O 1
ATOM 2442 N N . GLN B 1 21 ? 6.605 -21.891 0.675 1 93.5 21 GLN B N 1
ATOM 2443 C CA . GLN B 1 21 ? 7.73 -22.594 0.06 1 93.5 21 GLN B CA 1
ATOM 2444 C C . GLN B 1 21 ? 9.023 -22.344 0.829 1 93.5 21 GLN B C 1
ATOM 2446 O O . GLN B 1 21 ? 9.82 -23.266 1.031 1 93.5 21 GLN B O 1
ATOM 2451 N N . ASN B 1 22 ? 9.227 -21.156 1.326 1 88.94 22 ASN B N 1
ATOM 2452 C CA . ASN B 1 22 ? 10.508 -20.812 1.922 1 88.94 22 ASN B CA 1
ATOM 2453 C C . ASN B 1 22 ? 10.422 -20.75 3.443 1 88.94 22 ASN B C 1
ATOM 2455 O O . ASN B 1 22 ? 11.359 -20.281 4.105 1 88.94 22 ASN B O 1
ATOM 2459 N N . ASP B 1 23 ? 9.32 -21.141 4.008 1 91.94 23 ASP B N 1
ATOM 2460 C CA . ASP B 1 23 ? 9.234 -21.188 5.465 1 91.94 23 ASP B CA 1
ATOM 2461 C C . ASP B 1 23 ? 10.078 -22.328 6.027 1 91.94 23 ASP B C 1
ATOM 2463 O O . ASP B 1 23 ? 9.891 -23.484 5.656 1 91.94 23 ASP B O 1
ATOM 2467 N N . PRO B 1 24 ? 11 -22.016 6.867 1 90.19 24 PRO B N 1
ATOM 2468 C CA . PRO B 1 24 ? 11.875 -23.047 7.398 1 90.19 24 PRO B CA 1
ATOM 2469 C C . PRO B 1 24 ? 11.148 -24.016 8.336 1 90.19 24 PRO B C 1
ATOM 2471 O O . PRO B 1 24 ? 11.609 -25.141 8.547 1 90.19 24 PRO B O 1
ATOM 2474 N N . SER B 1 25 ? 10.086 -23.578 8.938 1 92.88 25 SER B N 1
ATOM 2475 C CA . SER B 1 25 ? 9.281 -24.469 9.773 1 92.88 25 SER B CA 1
ATOM 2476 C C . SER B 1 25 ? 8.359 -25.344 8.922 1 92.88 25 SER B C 1
ATOM 2478 O O . SER B 1 25 ? 7.516 -24.828 8.188 1 92.88 25 SER B O 1
ATOM 2480 N N . MET B 1 26 ? 8.531 -26.609 9.078 1 95.69 26 MET B N 1
ATOM 2481 C CA . MET B 1 26 ? 7.691 -27.531 8.312 1 95.69 26 MET B CA 1
ATOM 2482 C C . MET B 1 26 ? 6.25 -27.5 8.82 1 95.69 26 MET B C 1
ATOM 2484 O O . MET B 1 26 ? 5.992 -27.766 9.992 1 95.69 26 MET B O 1
ATOM 2488 N N . VAL B 1 27 ? 5.363 -27.203 7.973 1 97.75 27 VAL B N 1
ATOM 2489 C CA . VAL B 1 27 ? 3.938 -27.281 8.273 1 97.75 27 VAL B CA 1
ATOM 2490 C C . VAL B 1 27 ? 3.436 -28.703 8.023 1 97.75 27 VAL B C 1
ATOM 2492 O O . VAL B 1 27 ? 3.646 -29.266 6.941 1 97.75 27 VAL B O 1
ATOM 2495 N N . PRO B 1 28 ? 2.795 -29.328 8.992 1 98.12 28 PRO B N 1
ATOM 2496 C CA . PRO B 1 28 ? 2.289 -30.688 8.797 1 98.12 28 PRO B CA 1
ATOM 2497 C C . PRO B 1 28 ? 1.301 -30.781 7.637 1 98.12 28 PRO B C 1
ATOM 2499 O O . PRO B 1 28 ? 0.488 -29.891 7.434 1 98.12 28 PRO B O 1
ATOM 2502 N N . THR B 1 29 ? 1.323 -31.938 6.926 1 98.25 29 THR B N 1
ATOM 2503 C CA . THR B 1 29 ? 0.508 -32.156 5.734 1 98.25 29 THR B CA 1
ATOM 2504 C C . THR B 1 29 ? -0.973 -31.969 6.055 1 98.25 29 THR B C 1
ATOM 2506 O O . THR B 1 29 ? -1.696 -31.312 5.305 1 98.25 29 THR B O 1
ATOM 2509 N N . PRO B 1 30 ? -1.437 -32.438 7.23 1 98.38 30 PRO B N 1
ATOM 2510 C CA . PRO B 1 30 ? -2.857 -32.25 7.531 1 98.38 30 PRO B CA 1
ATOM 2511 C C . PRO B 1 30 ? -3.236 -30.781 7.695 1 98.38 30 PRO B C 1
ATOM 2513 O O . PRO B 1 30 ? -4.34 -30.391 7.316 1 98.38 30 PRO B O 1
ATOM 2516 N N . ILE B 1 31 ? -2.328 -30.031 8.211 1 98.44 31 ILE B N 1
ATOM 2517 C CA . ILE B 1 31 ? -2.584 -28.609 8.406 1 98.44 31 ILE B CA 1
ATOM 2518 C C . ILE B 1 31 ? -2.611 -27.891 7.059 1 98.44 31 ILE B C 1
ATOM 2520 O O . ILE B 1 31 ? -3.463 -27.031 6.82 1 98.44 31 ILE B O 1
ATOM 2524 N N . LYS B 1 32 ? -1.683 -28.266 6.172 1 98.44 32 LYS B N 1
ATOM 2525 C CA . LYS B 1 32 ? -1.701 -27.703 4.824 1 98.44 32 LYS B CA 1
ATOM 2526 C C . LYS B 1 32 ?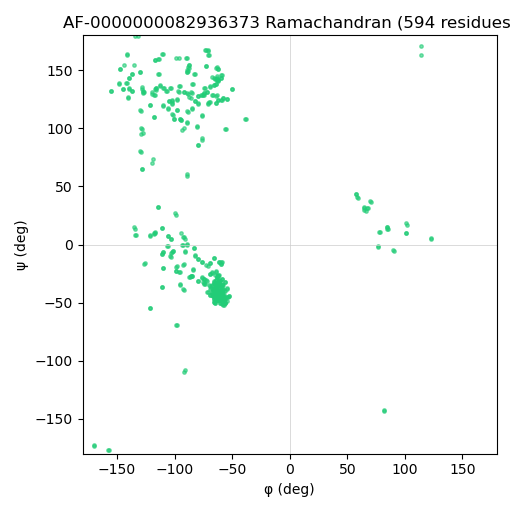 -3.027 -28 4.129 1 98.44 32 LYS B C 1
ATOM 2528 O O . LYS B 1 32 ? -3.605 -27.109 3.49 1 98.44 32 LYS B O 1
ATOM 2533 N N . THR B 1 33 ? -3.432 -29.25 4.262 1 98.38 33 THR B N 1
ATOM 2534 C CA . THR B 1 33 ? -4.672 -29.656 3.613 1 98.38 33 THR B CA 1
ATOM 2535 C C . THR B 1 33 ? -5.859 -28.891 4.18 1 98.38 33 THR B C 1
ATOM 2537 O O . THR B 1 33 ? -6.734 -28.453 3.428 1 98.38 33 THR B O 1
ATOM 2540 N N . GLU B 1 34 ? -5.891 -28.719 5.48 1 98.38 34 GLU B N 1
ATOM 2541 C CA . GLU B 1 34 ? -6.949 -27.938 6.121 1 98.38 34 GLU B CA 1
ATOM 2542 C C . GLU B 1 34 ? -6.918 -26.484 5.668 1 98.38 34 GLU B C 1
ATOM 2544 O O . GLU B 1 34 ? -7.965 -25.875 5.453 1 98.38 34 GLU B O 1
ATOM 2549 N N . PHE B 1 35 ? -5.781 -25.953 5.559 1 98.69 35 PHE B N 1
ATOM 2550 C CA . PHE B 1 35 ? -5.578 -24.578 5.109 1 98.69 35 PHE B CA 1
ATOM 2551 C C . PHE B 1 35 ? -6.121 -24.391 3.695 1 98.69 35 PHE B C 1
ATOM 2553 O O . PHE B 1 35 ? -6.918 -23.484 3.447 1 98.69 35 PHE B O 1
ATOM 2560 N N . ILE B 1 36 ? -5.742 -25.266 2.787 1 98.75 36 ILE B N 1
ATOM 2561 C CA . ILE B 1 36 ? -6.184 -25.219 1.397 1 98.75 36 ILE B CA 1
ATOM 2562 C C . ILE B 1 36 ? -7.707 -25.328 1.338 1 98.75 36 ILE B C 1
ATOM 2564 O O . ILE B 1 36 ? -8.367 -24.562 0.637 1 98.75 36 ILE B O 1
ATOM 2568 N N . THR B 1 37 ? -8.242 -26.25 2.109 1 98.31 37 THR B N 1
ATOM 2569 C CA . THR B 1 37 ? -9.68 -26.469 2.137 1 98.31 37 THR B CA 1
ATOM 2570 C C . THR B 1 37 ? -10.406 -25.219 2.66 1 98.31 37 THR B C 1
ATOM 2572 O O . THR B 1 37 ? -11.445 -24.828 2.129 1 98.31 37 THR B O 1
ATOM 2575 N N . ALA B 1 38 ? -9.883 -24.625 3.721 1 98.56 38 ALA B N 1
ATOM 2576 C CA . ALA B 1 38 ? -10.461 -23.406 4.289 1 98.56 38 ALA B CA 1
ATOM 2577 C C . ALA B 1 38 ? -10.43 -22.266 3.285 1 98.56 38 ALA B C 1
ATOM 2579 O O . ALA B 1 38 ? -11.367 -21.469 3.203 1 98.56 38 ALA B O 1
ATOM 2580 N N . LEU B 1 39 ? -9.352 -22.156 2.547 1 98.75 39 LEU B N 1
ATOM 2581 C CA . LEU B 1 39 ? -9.234 -21.125 1.514 1 98.75 39 LEU B CA 1
ATOM 2582 C C . LEU B 1 39 ? -10.289 -21.328 0.432 1 98.75 39 LEU B C 1
ATOM 2584 O O . LEU B 1 39 ? -10.898 -20.375 -0.039 1 98.75 39 LEU B O 1
ATOM 2588 N N . LYS B 1 40 ? -10.5 -22.562 0.039 1 98.25 40 LYS B N 1
ATOM 2589 C CA . LYS B 1 40 ? -11.547 -22.859 -0.935 1 98.25 40 LYS B CA 1
ATOM 2590 C C . LYS B 1 40 ? -12.922 -22.516 -0.392 1 98.25 40 LYS B C 1
ATOM 2592 O O . LYS B 1 40 ? -13.766 -21.984 -1.118 1 98.25 40 LYS B O 1
ATOM 2597 N N . ARG B 1 41 ? -13.133 -22.797 0.839 1 97.5 41 ARG B N 1
ATOM 2598 C CA . ARG B 1 41 ? -14.398 -22.469 1.48 1 97.5 41 ARG B CA 1
ATOM 2599 C C . ARG B 1 41 ? -14.641 -20.969 1.487 1 97.5 41 ARG B C 1
ATOM 2601 O O . ARG B 1 41 ? -15.789 -20.516 1.428 1 97.5 41 ARG B O 1
ATOM 2608 N N . ALA B 1 42 ? -13.555 -20.234 1.553 1 98.44 42 ALA B N 1
ATOM 2609 C CA . ALA B 1 42 ? -13.656 -18.781 1.556 1 98.44 42 ALA B CA 1
ATOM 2610 C C . ALA B 1 42 ? -14.07 -18.25 0.182 1 98.44 42 ALA B C 1
ATOM 2612 O O . ALA B 1 42 ? -14.453 -17.094 0.043 1 98.44 42 ALA B O 1
ATOM 2613 N N . GLY B 1 43 ? -13.93 -19.031 -0.878 1 98.31 43 GLY B N 1
ATOM 2614 C CA . GLY B 1 43 ? -14.406 -18.641 -2.195 1 98.31 43 GLY B CA 1
ATOM 2615 C C . GLY B 1 43 ? -13.312 -18.641 -3.248 1 98.31 43 GLY B C 1
ATOM 2616 O O . GLY B 1 43 ? -13.555 -18.281 -4.402 1 98.31 43 GLY B O 1
ATOM 2617 N N . ILE B 1 44 ? -12.102 -19.094 -2.922 1 98.5 44 ILE B N 1
ATOM 2618 C CA . ILE B 1 44 ? -10.992 -19.125 -3.867 1 98.5 44 ILE B CA 1
ATOM 2619 C C . ILE B 1 44 ? -11.188 -20.281 -4.855 1 98.5 44 ILE B C 1
ATOM 2621 O O . ILE B 1 44 ? -11.328 -21.438 -4.453 1 98.5 44 ILE B O 1
ATOM 2625 N N . LYS B 1 45 ? -11.094 -19.953 -6.121 1 97.94 45 LYS B N 1
ATOM 2626 C CA . LYS B 1 45 ? -11.414 -20.938 -7.145 1 97.94 45 LYS B CA 1
ATOM 2627 C C . LYS B 1 45 ? -10.164 -21.391 -7.891 1 97.94 45 LYS B C 1
ATOM 2629 O O . LYS B 1 45 ? -10.18 -22.406 -8.586 1 97.94 45 LYS B O 1
ATOM 2634 N N . GLU B 1 46 ? -9.133 -20.656 -7.867 1 98.75 46 GLU B N 1
ATOM 2635 C CA . GLU B 1 46 ? -7.844 -20.969 -8.477 1 98.75 46 GLU B CA 1
ATOM 2636 C C . GLU B 1 46 ? -6.707 -20.844 -7.473 1 98.75 46 GLU B C 1
ATOM 2638 O O . GLU B 1 46 ? -6.629 -19.844 -6.742 1 98.75 46 GLU B O 1
ATOM 2643 N N . MET B 1 47 ? -5.836 -21.906 -7.441 1 98.75 47 MET B N 1
ATOM 2644 C CA . MET B 1 47 ? -4.84 -21.906 -6.375 1 98.75 47 MET B CA 1
ATOM 2645 C C . MET B 1 47 ? -3.623 -22.734 -6.777 1 98.75 47 MET B C 1
ATOM 2647 O O . MET B 1 47 ? -3.766 -23.812 -7.367 1 98.75 47 MET B O 1
ATOM 2651 N N . GLU B 1 48 ? -2.453 -22.141 -6.559 1 98.81 48 GLU B N 1
ATOM 2652 C CA . GLU B 1 48 ? -1.276 -23 -6.516 1 98.81 48 GLU B CA 1
ATOM 2653 C C . GLU B 1 48 ? -1.199 -23.766 -5.195 1 98.81 48 GLU B C 1
ATOM 2655 O O . GLU B 1 48 ? -0.867 -23.188 -4.156 1 98.81 48 GLU B O 1
ATOM 2660 N N . ILE B 1 49 ? -1.398 -25.062 -5.25 1 98.62 49 ILE B N 1
ATOM 2661 C CA . ILE B 1 49 ? -1.635 -25.766 -4 1 98.62 49 ILE B CA 1
ATOM 2662 C C . ILE B 1 49 ? -0.335 -26.422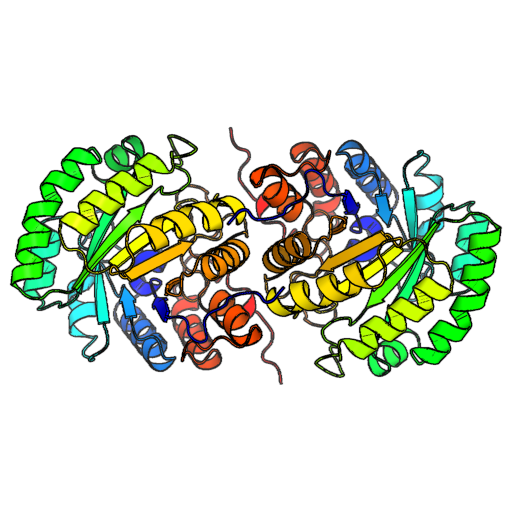 -3.52 1 98.62 49 ILE B C 1
ATOM 2664 O O . ILE B 1 49 ? -0.185 -26.719 -2.332 1 98.62 49 ILE B O 1
ATOM 2668 N N . THR B 1 50 ? 0.561 -26.656 -4.445 1 98.5 50 THR B N 1
ATOM 2669 C CA . THR B 1 50 ? 1.832 -27.297 -4.102 1 98.5 50 THR B CA 1
ATOM 2670 C C . THR B 1 50 ? 2.797 -27.234 -5.281 1 98.5 50 THR B C 1
ATOM 2672 O O . THR B 1 50 ? 2.588 -26.484 -6.23 1 98.5 50 THR B O 1
ATOM 2675 N N . SER B 1 51 ? 3.934 -27.906 -5.145 1 98.31 51 SER B N 1
ATOM 2676 C CA . SER B 1 51 ? 4.953 -27.953 -6.188 1 98.31 51 SER B CA 1
ATOM 2677 C C . SER B 1 51 ? 5.648 -29.297 -6.227 1 98.31 51 SER B C 1
ATOM 2679 O O . SER B 1 51 ? 5.961 -29.875 -5.18 1 98.31 51 SER B O 1
ATOM 2681 N N . PHE B 1 52 ? 5.812 -29.859 -7.453 1 97.94 52 PHE B N 1
ATOM 2682 C CA . PHE B 1 52 ? 6.613 -31.062 -7.645 1 97.94 52 PHE B CA 1
ATOM 2683 C C . PHE B 1 52 ? 8.07 -30.703 -7.902 1 97.94 52 PHE B C 1
ATOM 2685 O O . PHE B 1 52 ? 8.602 -30.984 -8.984 1 97.94 52 PHE B O 1
ATOM 2692 N N . VAL B 1 53 ? 8.625 -30.031 -6.887 1 95.31 53 VAL B N 1
ATOM 2693 C CA . VAL B 1 53 ? 10.039 -29.688 -6.863 1 95.31 53 VAL B CA 1
ATOM 2694 C C . VAL B 1 53 ? 10.805 -30.688 -6.004 1 95.31 53 VAL B C 1
ATOM 2696 O O . VAL B 1 53 ? 10.203 -31.438 -5.234 1 95.31 53 VAL B O 1
ATOM 2699 N N . SER B 1 54 ? 12.086 -30.766 -6.188 1 92.56 54 SER B N 1
ATOM 2700 C CA . SER B 1 54 ? 12.891 -31.688 -5.391 1 92.56 54 SER B CA 1
ATOM 2701 C C . SER B 1 54 ? 12.75 -31.391 -3.9 1 92.56 54 SER B C 1
ATOM 2703 O O . SER B 1 54 ? 12.984 -30.266 -3.457 1 92.56 54 SER B O 1
ATOM 2705 N N . PRO B 1 55 ? 12.391 -32.375 -3.113 1 93.19 55 PRO B N 1
ATOM 2706 C CA . PRO B 1 55 ? 12.266 -32.188 -1.668 1 93.19 55 PRO B CA 1
ATOM 2707 C C . PRO B 1 55 ? 13.594 -31.828 -1.004 1 93.19 55 PRO B C 1
ATOM 2709 O O . PRO B 1 55 ? 13.609 -31.234 0.076 1 93.19 55 PRO B O 1
ATOM 2712 N N . LYS B 1 56 ? 14.656 -32.281 -1.639 1 91.75 56 LYS B N 1
ATOM 2713 C CA . LYS B 1 56 ? 15.984 -31.953 -1.135 1 91.75 56 LYS B CA 1
ATOM 2714 C C . LYS B 1 56 ? 16.219 -30.438 -1.125 1 91.75 56 LYS B C 1
ATOM 2716 O O . LYS B 1 56 ? 16.812 -29.906 -0.188 1 91.75 56 LYS B O 1
ATOM 2721 N N . TRP B 1 57 ? 15.688 -29.766 -2.08 1 89.81 57 TRP B N 1
ATOM 2722 C CA . TRP B 1 57 ? 15.93 -28.344 -2.244 1 89.81 57 TRP B CA 1
ATOM 2723 C C . TRP B 1 57 ? 14.828 -27.516 -1.59 1 89.81 57 TRP B C 1
ATOM 2725 O O . TRP B 1 57 ? 15.07 -26.406 -1.107 1 89.81 57 TRP B O 1
ATOM 2735 N N . VAL B 1 58 ? 13.578 -28.062 -1.651 1 93.88 58 VAL B N 1
ATOM 2736 C CA . VAL B 1 58 ? 12.445 -27.391 -1.034 1 93.88 58 VAL B CA 1
ATOM 2737 C C . VAL B 1 58 ? 11.688 -28.375 -0.14 1 93.88 58 VAL B C 1
ATOM 2739 O O . VAL B 1 58 ? 10.578 -28.797 -0.474 1 93.88 58 VAL B O 1
ATOM 2742 N N . PRO B 1 59 ? 12.195 -28.594 1.028 1 95.56 59 PRO B N 1
ATOM 2743 C CA . PRO B 1 59 ? 11.609 -29.609 1.918 1 95.56 59 PRO B CA 1
ATOM 2744 C C . PRO B 1 59 ? 10.148 -29.328 2.242 1 95.56 59 PRO B C 1
ATOM 2746 O O . PRO B 1 59 ? 9.367 -30.266 2.441 1 95.56 59 PRO B O 1
ATOM 2749 N N . GLN B 1 60 ? 9.75 -28.062 2.256 1 96.19 60 GLN B N 1
ATOM 2750 C CA . GLN B 1 60 ? 8.391 -27.641 2.588 1 96.19 60 GLN B CA 1
ATOM 2751 C C . GLN B 1 60 ? 7.379 -28.25 1.624 1 96.19 60 GLN B C 1
ATOM 2753 O O . GLN B 1 60 ? 6.191 -28.344 1.939 1 96.19 60 GLN B O 1
ATOM 2758 N N . MET B 1 61 ? 7.82 -28.766 0.438 1 97.25 61 MET B N 1
ATOM 2759 C CA . MET B 1 61 ? 6.93 -29.266 -0.611 1 97.25 61 MET B CA 1
ATOM 2760 C C . MET B 1 61 ? 7.043 -30.781 -0.759 1 97.25 61 MET B C 1
ATOM 2762 O O . MET B 1 61 ? 6.57 -31.344 -1.743 1 97.25 61 MET B O 1
ATOM 2766 N N . LYS B 1 62 ? 7.648 -31.484 0.181 1 97.19 62 LYS B N 1
ATOM 2767 C CA . LYS B 1 62 ? 7.93 -32.906 0.077 1 97.19 62 LYS B CA 1
ATOM 2768 C C . LYS B 1 62 ? 6.637 -33.719 0.007 1 97.19 62 LYS B C 1
ATOM 2770 O O . LYS B 1 62 ? 6.637 -34.844 -0.473 1 97.19 62 LYS B O 1
ATOM 2775 N N . ASP B 1 63 ? 5.582 -33.188 0.468 1 98.12 63 ASP B N 1
ATOM 2776 C CA . ASP B 1 63 ? 4.324 -33.938 0.574 1 98.12 63 ASP B CA 1
ATOM 2777 C C . ASP B 1 63 ? 3.393 -33.594 -0.588 1 98.12 63 ASP B C 1
ATOM 2779 O O . ASP B 1 63 ? 2.17 -33.688 -0.456 1 98.12 63 ASP B O 1
ATOM 2783 N N . ALA B 1 64 ? 3.926 -33.188 -1.737 1 98.12 64 ALA B N 1
ATOM 2784 C CA . ALA B 1 64 ? 3.154 -32.688 -2.877 1 98.12 64 ALA B CA 1
ATOM 2785 C C . ALA B 1 64 ? 2.109 -33.719 -3.314 1 98.12 64 ALA B C 1
ATOM 2787 O O . ALA B 1 64 ? 0.939 -33.375 -3.5 1 98.12 64 ALA B O 1
ATOM 2788 N N . SER B 1 65 ? 2.51 -34.938 -3.461 1 97.88 65 SER B N 1
ATOM 2789 C CA . SER B 1 65 ? 1.592 -36 -3.9 1 97.88 65 SER B CA 1
ATOM 2790 C C . SER B 1 65 ? 0.434 -36.156 -2.922 1 97.88 65 SER B C 1
ATOM 2792 O O . SER B 1 65 ? -0.716 -36.312 -3.334 1 97.88 65 SER B O 1
ATOM 2794 N N . GLU B 1 66 ? 0.733 -36.125 -1.637 1 98.12 66 GLU B N 1
ATOM 2795 C CA . GLU B 1 66 ? -0.298 -36.25 -0.611 1 98.12 66 GLU B CA 1
ATOM 2796 C C . GLU B 1 66 ? -1.286 -35.094 -0.681 1 98.12 66 GLU B C 1
ATOM 2798 O O . GLU B 1 66 ? -2.496 -35.281 -0.542 1 98.12 66 GLU B O 1
ATOM 2803 N N . ILE B 1 67 ? -0.783 -33.875 -0.895 1 98.56 67 ILE B N 1
ATOM 2804 C CA . ILE B 1 67 ? -1.623 -32.688 -0.987 1 98.56 67 ILE B CA 1
ATOM 2805 C C . ILE B 1 67 ? -2.562 -32.812 -2.184 1 98.56 67 ILE B C 1
ATOM 2807 O O . ILE B 1 67 ? -3.77 -32.594 -2.061 1 98.56 67 ILE B O 1
ATOM 2811 N N . VAL B 1 68 ? -2.012 -33.219 -3.344 1 98.12 68 VAL B N 1
ATOM 2812 C CA . VAL B 1 68 ? -2.793 -33.344 -4.57 1 98.12 68 VAL B CA 1
ATOM 2813 C C . VAL B 1 68 ? -3.902 -34.375 -4.387 1 98.12 68 VAL B C 1
ATOM 2815 O O . VAL B 1 68 ? -5.047 -34.125 -4.785 1 98.12 68 VAL B O 1
ATOM 2818 N N . ARG B 1 69 ? -3.605 -35.438 -3.754 1 97.12 69 ARG B N 1
ATOM 2819 C CA . ARG B 1 69 ? -4.574 -36.531 -3.574 1 97.12 69 ARG B CA 1
ATOM 2820 C C . ARG B 1 69 ? -5.648 -36.125 -2.566 1 97.12 69 ARG B C 1
ATOM 2822 O O . ARG B 1 69 ? -6.797 -36.562 -2.672 1 97.12 69 ARG B O 1
ATOM 2829 N N . ALA B 1 70 ? -5.25 -35.281 -1.616 1 97 70 ALA B N 1
ATOM 2830 C CA . ALA B 1 70 ? -6.168 -34.875 -0.557 1 97 70 ALA B CA 1
ATOM 2831 C C . ALA B 1 70 ? -7.168 -33.844 -1.065 1 97 70 ALA B C 1
ATOM 2833 O O . ALA B 1 70 ? -8.273 -33.719 -0.526 1 97 70 ALA B O 1
ATOM 2834 N N . ILE B 1 71 ? -6.727 -33.062 -2.076 1 95.56 71 ILE B N 1
ATOM 2835 C CA . ILE B 1 71 ? -7.582 -32.031 -2.604 1 95.56 71 ILE B CA 1
ATOM 2836 C C . ILE B 1 71 ? -8.391 -32.562 -3.787 1 95.56 71 ILE B C 1
ATOM 2838 O O . ILE B 1 71 ? -7.832 -32.812 -4.852 1 95.56 71 ILE B O 1
ATOM 2842 N N . ASN B 1 72 ? -9.578 -32.906 -3.607 1 85.19 72 ASN B N 1
ATOM 2843 C CA . ASN B 1 72 ? -10.398 -33.531 -4.648 1 85.19 72 ASN B CA 1
ATOM 2844 C C . ASN B 1 72 ? -11.633 -32.688 -4.957 1 85.19 72 ASN B C 1
ATOM 2846 O O . ASN B 1 72 ? -12.75 -33.062 -4.57 1 85.19 72 ASN B O 1
ATOM 2850 N N . ASP B 1 73 ? -11.391 -31.547 -5.586 1 89.31 73 ASP B N 1
ATOM 2851 C CA . ASP B 1 73 ? -12.523 -30.719 -5.984 1 89.31 73 ASP B CA 1
ATOM 2852 C C . ASP B 1 73 ? -12.398 -30.266 -7.441 1 89.31 73 ASP B C 1
ATOM 2854 O O . ASP B 1 73 ? -11.469 -30.672 -8.141 1 89.31 73 ASP B O 1
ATOM 2858 N N . SER B 1 74 ? -13.391 -29.516 -7.883 1 90.25 74 SER B N 1
ATOM 2859 C CA . SER B 1 74 ? -13.461 -29.172 -9.297 1 90.25 74 SER B CA 1
ATOM 2860 C C . SER B 1 74 ? -12.797 -27.828 -9.57 1 90.25 74 SER B C 1
ATOM 2862 O O . SER B 1 74 ? -12.766 -27.359 -10.711 1 90.25 74 SER B O 1
ATOM 2864 N N . SER B 1 75 ? -12.289 -27.172 -8.586 1 94.94 75 SER B N 1
ATOM 2865 C CA . SER B 1 75 ? -11.625 -25.891 -8.805 1 94.94 75 SER B CA 1
ATOM 2866 C C . SER B 1 75 ? -10.289 -26.078 -9.516 1 94.94 75 SER B C 1
ATOM 2868 O O . SER B 1 75 ? -9.836 -27.219 -9.719 1 94.94 75 SER B O 1
ATOM 2870 N N . ARG B 1 76 ? -9.695 -25.062 -10 1 97.94 76 ARG B N 1
ATOM 2871 C CA . ARG B 1 76 ? -8.398 -25.156 -10.664 1 97.94 76 ARG B CA 1
ATOM 2872 C C . ARG B 1 76 ? -7.266 -25.219 -9.648 1 97.94 76 ARG B C 1
ATOM 2874 O O . ARG B 1 76 ? -6.875 -24.188 -9.086 1 97.94 76 ARG B O 1
ATOM 2881 N N . ASN B 1 77 ? -6.781 -26.422 -9.438 1 98.56 77 ASN B N 1
ATOM 2882 C CA . ASN B 1 77 ? -5.629 -26.688 -8.578 1 98.56 77 ASN B CA 1
ATOM 2883 C C . ASN B 1 77 ? -4.332 -26.734 -9.383 1 98.56 77 ASN B C 1
ATOM 2885 O O . ASN B 1 77 ? -4.074 -27.719 -10.078 1 98.56 77 ASN B O 1
ATOM 2889 N N . ILE B 1 78 ? -3.553 -25.719 -9.234 1 98.81 78 ILE B N 1
ATOM 2890 C CA . ILE B 1 78 ? -2.332 -25.594 -10.023 1 98.81 78 ILE B CA 1
ATOM 2891 C C . ILE B 1 78 ? -1.144 -26.125 -9.234 1 98.81 78 ILE B C 1
ATOM 2893 O O . ILE B 1 78 ? -1.023 -25.875 -8.031 1 98.81 78 ILE B O 1
ATOM 2897 N N . VAL B 1 79 ? -0.286 -26.875 -9.867 1 98.75 79 VAL B N 1
ATOM 2898 C CA . VAL B 1 79 ? 0.933 -27.359 -9.227 1 98.75 79 VAL B CA 1
ATOM 2899 C C . VAL B 1 79 ? 2.154 -26.844 -9.984 1 98.75 79 VAL B C 1
ATOM 2901 O O . VAL B 1 79 ? 2.184 -26.875 -11.219 1 98.75 79 VAL B O 1
ATOM 2904 N N . LEU B 1 80 ? 3.1 -26.266 -9.273 1 98.5 80 LEU B N 1
ATOM 2905 C CA . LEU B 1 80 ? 4.344 -25.828 -9.898 1 98.5 80 LEU B CA 1
ATOM 2906 C C . LEU B 1 80 ? 5.219 -27.016 -10.273 1 98.5 80 LEU B C 1
ATOM 2908 O O . LEU B 1 80 ? 5.398 -27.938 -9.484 1 98.5 80 LEU B O 1
ATOM 2912 N N . THR B 1 81 ? 5.695 -27.016 -11.477 1 98.06 81 THR B N 1
ATOM 2913 C CA . THR B 1 81 ? 6.574 -28.047 -12.016 1 98.06 81 THR B CA 1
ATOM 2914 C C . THR B 1 81 ? 7.82 -27.422 -12.633 1 98.06 81 THR B C 1
ATOM 2916 O O . THR B 1 81 ? 7.801 -27 -13.797 1 98.06 81 THR B O 1
ATOM 2919 N N . PRO B 1 82 ? 8.922 -27.391 -11.961 1 92.06 82 PRO B N 1
ATOM 2920 C CA . PRO B 1 82 ? 10.094 -26.625 -12.406 1 92.06 82 PRO B CA 1
ATOM 2921 C C . PRO B 1 82 ? 10.836 -27.312 -13.555 1 92.06 82 PRO B C 1
ATOM 2923 O O . PRO B 1 82 ? 11.656 -26.688 -14.227 1 92.06 82 PRO B O 1
ATOM 2926 N N . ASN B 1 83 ? 10.539 -28.672 -13.805 1 92 83 ASN B N 1
ATOM 2927 C CA . ASN B 1 83 ? 11.258 -29.422 -14.828 1 92 83 ASN B CA 1
ATOM 2928 C C . ASN B 1 83 ? 10.453 -30.625 -15.312 1 92 83 ASN B C 1
ATOM 2930 O O . ASN B 1 83 ? 9.312 -30.828 -14.891 1 92 83 ASN B O 1
ATOM 2934 N N . ARG B 1 84 ? 11.078 -31.391 -16.203 1 95.56 84 ARG B N 1
ATOM 2935 C CA . ARG B 1 84 ? 10.422 -32.531 -16.812 1 95.56 84 ARG B CA 1
ATOM 2936 C C . ARG B 1 84 ? 9.992 -33.562 -15.758 1 95.56 84 ARG B C 1
ATOM 2938 O O . ARG B 1 84 ? 8.883 -34.062 -15.812 1 95.56 84 ARG B O 1
ATOM 2945 N N . LYS B 1 85 ? 10.859 -33.781 -14.828 1 95.94 85 LYS B N 1
ATOM 2946 C CA . LYS B 1 85 ? 10.531 -34.719 -13.758 1 95.94 85 LYS B CA 1
ATOM 2947 C C . LYS B 1 85 ? 9.289 -34.281 -12.984 1 95.94 85 LYS B C 1
ATOM 2949 O O . LYS B 1 85 ? 8.422 -35.062 -12.672 1 95.94 85 LYS B O 1
ATOM 2954 N N . GLY B 1 86 ? 9.266 -32.969 -12.648 1 97.56 86 GLY B N 1
ATOM 2955 C CA . GLY B 1 86 ? 8.094 -32.406 -11.977 1 97.56 86 GLY B CA 1
ATOM 2956 C C . GLY B 1 86 ? 6.816 -32.562 -12.789 1 97.56 86 GLY B C 1
ATOM 2957 O O . GLY B 1 86 ? 5.77 -32.906 -12.242 1 97.56 86 GLY B O 1
ATOM 2958 N N . VAL B 1 87 ? 6.91 -32.375 -14.07 1 98.25 87 VAL B N 1
ATOM 2959 C CA . VAL B 1 87 ? 5.762 -32.5 -14.961 1 98.25 87 VAL B CA 1
ATOM 2960 C C . VAL B 1 87 ? 5.277 -33.938 -14.969 1 98.25 87 VAL B C 1
ATOM 2962 O O . VAL B 1 87 ? 4.074 -34.219 -14.883 1 98.25 87 VAL B O 1
ATOM 2965 N N . ASP B 1 88 ? 6.227 -34.844 -15.062 1 98.19 88 ASP B N 1
ATOM 2966 C CA . ASP B 1 88 ? 5.875 -36.281 -15.094 1 98.19 88 ASP B CA 1
ATOM 2967 C C . ASP B 1 88 ? 5.172 -36.688 -13.805 1 98.19 88 ASP B C 1
ATOM 2969 O O . ASP B 1 88 ? 4.195 -37.438 -13.844 1 98.19 88 ASP B O 1
ATOM 2973 N N . LEU B 1 89 ? 5.652 -36.219 -12.719 1 98.12 89 LEU B N 1
ATOM 2974 C CA . LEU B 1 89 ? 5.027 -36.531 -11.43 1 98.12 89 LEU B CA 1
ATOM 2975 C C . LEU B 1 89 ? 3.625 -35.938 -11.359 1 98.12 89 LEU B C 1
ATOM 2977 O O . LEU B 1 89 ? 2.695 -36.594 -10.883 1 98.12 89 LEU B O 1
ATOM 2981 N N . ALA B 1 90 ? 3.473 -34.688 -11.812 1 98.44 90 ALA B N 1
ATOM 2982 C CA . ALA B 1 90 ? 2.16 -34.031 -11.828 1 98.44 90 ALA B CA 1
ATOM 2983 C C . ALA B 1 90 ? 1.171 -34.844 -12.672 1 98.44 90 ALA B C 1
ATOM 2985 O O . ALA B 1 90 ? 0.03 -35.062 -12.258 1 98.44 90 ALA B O 1
ATOM 2986 N N . LEU B 1 91 ? 1.634 -35.281 -13.836 1 98 91 LEU B N 1
ATOM 2987 C CA . LEU B 1 91 ? 0.786 -36.031 -14.734 1 98 91 LEU B CA 1
ATOM 2988 C C . LEU B 1 91 ? 0.424 -37.406 -14.117 1 98 91 LEU B C 1
ATOM 2990 O O . LEU B 1 91 ? -0.708 -37.875 -14.258 1 98 91 LEU B O 1
ATOM 2994 N N . SER B 1 92 ? 1.421 -38 -13.453 1 98 92 SER B N 1
ATOM 2995 C CA . SER B 1 92 ? 1.171 -39.281 -12.812 1 98 92 SER B CA 1
ATOM 2996 C C . SER B 1 92 ? 0.109 -39.156 -11.719 1 98 92 SER B C 1
ATOM 2998 O O . SER B 1 92 ? -0.583 -40.125 -11.414 1 98 92 SER B O 1
ATOM 3000 N N . GLU B 1 93 ? -0.025 -37.969 -11.125 1 97.31 93 GLU B N 1
ATOM 3001 C CA . GLU B 1 93 ? -1.022 -37.719 -10.094 1 97.31 93 GLU B CA 1
ATOM 3002 C C . GLU B 1 93 ? -2.303 -37.125 -10.695 1 97.31 93 GLU B C 1
ATOM 3004 O O . GLU B 1 93 ? -3.166 -36.625 -9.969 1 97.31 93 GLU B O 1
ATOM 3009 N N . ASP B 1 94 ? -2.381 -37.125 -12.055 1 96.38 94 ASP B N 1
ATOM 3010 C CA . ASP B 1 94 ? -3.559 -36.719 -12.82 1 96.38 94 ASP B CA 1
ATOM 3011 C C . ASP B 1 94 ? -3.871 -35.25 -12.609 1 96.38 94 ASP B C 1
ATOM 3013 O O . ASP B 1 94 ? -5.039 -34.844 -12.547 1 96.38 94 ASP B O 1
ATOM 3017 N N . CYS B 1 95 ? -2.859 -34.438 -12.352 1 97.75 95 CYS B N 1
ATOM 3018 C CA . CYS B 1 95 ? -3.045 -33 -12.273 1 97.75 95 CYS B CA 1
ATOM 3019 C C . CYS B 1 95 ? -3.506 -32.438 -13.609 1 97.75 95 CYS B C 1
ATOM 3021 O O . CYS B 1 95 ? -3.035 -32.875 -14.664 1 97.75 95 CYS B O 1
ATOM 3023 N N . LYS B 1 96 ? -4.43 -31.438 -13.57 1 98 96 LYS B N 1
ATOM 3024 C CA . LYS B 1 96 ? -5.031 -30.891 -14.789 1 98 96 LYS B CA 1
ATOM 3025 C C . LYS B 1 96 ? -4.547 -29.469 -15.047 1 98 96 LYS B C 1
ATOM 3027 O O . LYS B 1 96 ? -4.871 -28.875 -16.078 1 98 96 LYS B O 1
ATOM 3032 N N . ALA B 1 97 ? -3.807 -28.891 -14.156 1 98.75 97 ALA B N 1
ATOM 3033 C CA . ALA B 1 97 ? -3.25 -27.547 -14.273 1 98.75 97 ALA B CA 1
ATOM 3034 C C . ALA B 1 97 ? -1.828 -27.484 -13.719 1 98.75 97 ALA B C 1
ATOM 3036 O O . ALA B 1 97 ? -1.58 -27.906 -12.586 1 98.75 97 ALA B O 1
ATOM 3037 N N . VAL B 1 98 ? -0.895 -27 -14.516 1 98.81 98 VAL B N 1
ATOM 3038 C CA . VAL B 1 98 ? 0.505 -26.969 -14.102 1 98.81 98 VAL B CA 1
ATOM 3039 C C . VAL B 1 98 ? 1.068 -25.562 -14.336 1 98.81 98 VAL B C 1
ATOM 3041 O O . VAL B 1 98 ? 0.583 -24.828 -15.203 1 98.81 98 VAL B O 1
ATOM 3044 N N . ALA B 1 99 ? 1.987 -25.188 -13.508 1 98.81 99 ALA B N 1
ATOM 3045 C CA . ALA B 1 99 ? 2.74 -23.953 -13.68 1 98.81 99 ALA B CA 1
ATOM 3046 C C . ALA B 1 99 ? 4.207 -24.234 -14 1 98.81 99 ALA B C 1
ATOM 3048 O O . ALA B 1 99 ? 4.801 -25.156 -13.43 1 98.81 99 ALA B O 1
ATOM 3049 N N . VAL B 1 100 ? 4.711 -23.531 -14.898 1 98.25 100 VAL B N 1
ATOM 3050 C CA . VAL B 1 100 ? 6.145 -23.5 -15.18 1 98.25 100 VAL B CA 1
ATOM 3051 C C . VAL B 1 100 ? 6.703 -22.109 -14.867 1 98.25 100 VAL B C 1
ATOM 3053 O O . VAL B 1 100 ? 5.945 -21.156 -14.75 1 98.25 100 VAL B O 1
ATOM 3056 N N . PHE B 1 101 ? 8 -22.031 -14.672 1 95.88 101 PHE B N 1
ATOM 3057 C CA . PHE B 1 101 ? 8.539 -20.734 -14.273 1 95.88 101 PHE B CA 1
ATOM 3058 C C . PHE B 1 101 ? 9.859 -20.453 -14.992 1 95.88 101 PHE B C 1
ATOM 3060 O O . PHE B 1 101 ? 10.672 -21.359 -15.188 1 95.88 101 PHE B O 1
ATOM 3067 N N . VAL B 1 102 ? 10 -19.312 -15.492 1 97.5 102 VAL B N 1
ATOM 3068 C CA . VAL B 1 102 ? 11.234 -18.797 -16.062 1 97.5 102 VAL B CA 1
ATOM 3069 C C . VAL B 1 102 ? 11.391 -17.312 -15.711 1 97.5 102 VAL B C 1
ATOM 3071 O O . VAL B 1 102 ? 10.406 -16.562 -15.711 1 97.5 102 VAL B O 1
ATOM 3074 N N . GLY B 1 103 ? 12.562 -16.875 -15.375 1 97.88 103 GLY B N 1
ATOM 3075 C CA . GLY B 1 103 ? 12.852 -15.461 -15.188 1 97.88 103 GLY B CA 1
ATOM 3076 C C . GLY B 1 103 ? 13.273 -14.758 -16.469 1 97.88 103 GLY B C 1
ATOM 3077 O O . GLY B 1 103 ? 13.812 -15.398 -17.375 1 97.88 103 GLY B O 1
ATOM 3078 N N . VAL B 1 104 ? 13.023 -13.484 -16.531 1 98.69 104 VAL B N 1
ATOM 3079 C CA . VAL B 1 104 ? 13.508 -12.688 -17.656 1 98.69 104 VAL B CA 1
ATOM 3080 C C . VAL B 1 104 ? 15.023 -12.555 -17.578 1 98.69 104 VAL B C 1
ATOM 3082 O O . VAL B 1 104 ? 15.719 -12.617 -18.594 1 98.69 104 VAL B O 1
ATOM 3085 N N . SER B 1 105 ? 15.516 -12.469 -16.406 1 98.31 105 SER B N 1
ATOM 3086 C CA . SER B 1 105 ? 16.938 -12.273 -16.141 1 98.31 105 SER B CA 1
ATOM 3087 C C . SER B 1 105 ? 17.719 -13.57 -16.328 1 98.31 105 SER B C 1
ATOM 3089 O O . SER B 1 105 ? 17.391 -14.586 -15.711 1 98.31 105 SER B O 1
ATOM 3091 N N . ASN B 1 106 ? 18.766 -13.508 -17.094 1 97.94 106 ASN B N 1
ATOM 3092 C CA . ASN B 1 106 ? 19.641 -14.656 -17.266 1 97.94 106 ASN B CA 1
ATOM 3093 C C . ASN B 1 106 ? 20.375 -15.008 -15.969 1 97.94 106 ASN B C 1
ATOM 3095 O O . ASN B 1 106 ? 20.469 -16.188 -15.609 1 97.94 106 ASN B O 1
ATOM 3099 N N . THR B 1 107 ? 20.891 -13.969 -15.297 1 97.69 107 THR B N 1
ATOM 3100 C CA . THR B 1 107 ? 21.625 -14.195 -14.062 1 97.69 107 THR B CA 1
ATOM 3101 C C . THR B 1 107 ? 20.734 -14.852 -13.008 1 97.69 107 THR B C 1
ATOM 3103 O O . THR B 1 107 ? 21.156 -15.773 -12.32 1 97.69 107 THR B O 1
ATOM 3106 N N . PHE B 1 108 ? 19.516 -14.391 -12.953 1 96.44 108 PHE B N 1
ATOM 3107 C CA . PHE B 1 108 ? 18.547 -14.977 -12.031 1 96.44 108 PHE B CA 1
ATOM 3108 C C . PHE B 1 108 ? 18.312 -16.453 -12.359 1 96.44 108 PHE B C 1
ATOM 3110 O O . PHE B 1 108 ? 18.328 -17.297 -11.461 1 96.44 108 PHE B O 1
ATOM 3117 N N . ASN B 1 109 ? 18.094 -16.812 -13.578 1 96.56 109 ASN B N 1
ATOM 3118 C CA . ASN B 1 109 ? 17.844 -18.172 -14 1 96.56 109 ASN B CA 1
ATOM 3119 C C . ASN B 1 109 ? 19.047 -19.078 -13.727 1 96.56 109 ASN B C 1
ATOM 3121 O O . ASN B 1 109 ? 18.875 -20.203 -13.234 1 96.56 109 ASN B O 1
ATOM 3125 N N . MET B 1 110 ? 20.188 -18.547 -14.016 1 96 110 MET B N 1
ATOM 3126 C CA . MET B 1 110 ? 21.406 -19.312 -13.805 1 96 110 MET B CA 1
ATOM 3127 C C . MET B 1 110 ? 21.578 -19.672 -12.328 1 96 110 MET B C 1
ATOM 3129 O O . MET B 1 110 ? 21.938 -20.812 -12 1 96 110 MET B O 1
ATOM 3133 N N . LYS B 1 111 ? 21.281 -18.797 -11.523 1 92.44 111 LYS B N 1
ATOM 3134 C CA . LYS B 1 111 ? 21.453 -19 -10.086 1 92.44 111 LYS B CA 1
ATOM 3135 C C . LYS B 1 111 ? 20.391 -19.953 -9.539 1 92.44 111 LYS B C 1
ATOM 3137 O O . LYS B 1 111 ? 20.656 -20.719 -8.617 1 92.44 111 LYS B O 1
ATOM 3142 N N . ASN B 1 112 ? 19.188 -19.891 -10.109 1 88.12 112 ASN B N 1
ATOM 3143 C CA . ASN B 1 112 ? 18.078 -20.641 -9.531 1 88.12 112 ASN B CA 1
ATOM 3144 C C . ASN B 1 112 ? 17.938 -22.016 -10.172 1 88.12 112 ASN B C 1
ATOM 3146 O O . ASN B 1 112 ? 17.609 -22.984 -9.484 1 88.12 112 ASN B O 1
ATOM 3150 N N . ILE B 1 113 ? 18.156 -22.125 -11.477 1 88.25 113 ILE B N 1
ATOM 3151 C CA . ILE B 1 113 ? 17.859 -23.406 -12.117 1 88.25 113 ILE B CA 1
ATOM 3152 C C . ILE B 1 113 ? 19 -23.797 -13.039 1 88.25 113 ILE B C 1
ATOM 3154 O O . ILE B 1 113 ? 18.875 -24.75 -13.805 1 88.25 113 ILE B O 1
ATOM 3158 N N . ASN B 1 114 ? 20.172 -23.047 -13.031 1 92.31 114 ASN B N 1
ATOM 3159 C CA . ASN B 1 114 ? 21.391 -23.344 -13.75 1 92.31 114 ASN B CA 1
ATOM 3160 C C . ASN B 1 114 ? 21.156 -23.422 -15.258 1 92.31 114 ASN B C 1
ATOM 3162 O O . ASN B 1 114 ? 21.672 -24.312 -15.93 1 92.31 114 ASN B O 1
ATOM 3166 N N . LYS B 1 115 ? 20.359 -22.547 -15.773 1 95.75 115 LYS B N 1
ATOM 3167 C CA . LYS B 1 115 ? 20.094 -22.406 -17.203 1 95.75 115 LYS B CA 1
ATOM 3168 C C . LYS B 1 115 ? 19.828 -20.938 -17.562 1 95.75 115 LYS B C 1
ATOM 3170 O O . LYS B 1 115 ? 19.344 -20.172 -16.719 1 95.75 115 LYS B O 1
ATOM 3175 N N . THR B 1 116 ? 20.156 -20.594 -18.797 1 97.06 116 THR B N 1
ATOM 3176 C CA . THR B 1 116 ? 19.781 -19.266 -19.281 1 97.06 116 THR B CA 1
ATOM 3177 C C . THR B 1 116 ? 18.281 -19.188 -19.547 1 97.06 116 THR B C 1
ATOM 3179 O O . THR B 1 116 ? 17.609 -20.219 -19.578 1 97.06 116 THR B O 1
ATOM 3182 N N . THR B 1 117 ? 17.812 -17.984 -19.734 1 97.88 117 THR B N 1
ATOM 3183 C CA . THR B 1 117 ? 16.406 -17.797 -20.094 1 97.88 117 THR B CA 1
ATOM 3184 C C . THR B 1 117 ? 16.078 -18.531 -21.391 1 97.88 117 THR B C 1
ATOM 3186 O O . THR B 1 117 ? 15.078 -19.266 -21.438 1 97.88 117 THR B O 1
ATOM 3189 N N . LEU B 1 118 ? 16.906 -18.391 -22.375 1 97.25 118 LEU B N 1
ATOM 3190 C CA . LEU B 1 118 ? 16.672 -19.031 -23.672 1 97.25 118 LEU B CA 1
ATOM 3191 C C . LEU B 1 118 ? 16.719 -20.547 -23.547 1 97.25 118 LEU B C 1
ATOM 3193 O O . LEU B 1 118 ? 15.883 -21.25 -24.125 1 97.25 118 LEU B O 1
ATOM 3197 N N . ASP B 1 119 ? 17.672 -21.094 -22.812 1 97.38 119 ASP B N 1
ATOM 3198 C CA . ASP B 1 119 ? 17.781 -22.531 -22.609 1 97.38 119 ASP B CA 1
ATOM 3199 C C . ASP B 1 119 ? 16.547 -23.078 -21.891 1 97.38 119 ASP B C 1
ATOM 3201 O O . ASP B 1 119 ? 16.047 -24.156 -22.234 1 97.38 119 ASP B O 1
ATOM 3205 N N . SER B 1 120 ? 16.109 -22.359 -20.891 1 96.75 120 SER B N 1
ATOM 3206 C CA . SER B 1 120 ? 14.914 -22.75 -20.156 1 96.75 120 SER B CA 1
ATOM 3207 C C . SER B 1 120 ? 13.695 -22.797 -21.078 1 96.75 120 SER B C 1
ATOM 3209 O O . SER B 1 120 ? 12.922 -23.75 -21.031 1 96.75 120 SER B O 1
ATOM 3211 N N . LEU B 1 121 ? 13.586 -21.797 -21.906 1 97 121 LEU B N 1
ATOM 3212 C CA . LEU B 1 121 ? 12.469 -21.719 -22.844 1 97 121 LEU B CA 1
ATOM 3213 C C . LEU B 1 121 ? 12.508 -22.906 -23.828 1 97 121 LEU B C 1
ATOM 3215 O O . LEU B 1 121 ? 11.477 -23.516 -24.094 1 97 121 LEU B O 1
ATOM 3219 N N . ASN B 1 122 ? 13.656 -23.172 -24.297 1 96.62 122 ASN B N 1
ATOM 3220 C CA . ASN B 1 122 ? 13.812 -24.25 -25.266 1 96.62 122 ASN B CA 1
ATOM 3221 C C . ASN B 1 122 ? 13.445 -25.594 -24.656 1 96.62 122 ASN B C 1
ATOM 3223 O O . ASN B 1 122 ? 12.93 -26.469 -25.359 1 96.62 122 ASN B O 1
ATOM 3227 N N . GLU B 1 123 ? 13.711 -25.719 -23.438 1 96.5 123 GLU B N 1
ATOM 3228 C CA . GLU B 1 123 ? 13.367 -26.953 -22.75 1 96.5 123 GLU B CA 1
ATOM 3229 C C . GLU B 1 123 ? 11.875 -27.031 -22.469 1 96.5 123 GLU B C 1
ATOM 3231 O O . GLU B 1 123 ? 11.289 -28.125 -22.516 1 96.5 123 GLU B O 1
ATOM 3236 N N . LEU B 1 124 ? 11.227 -25.922 -22.234 1 97.69 124 LEU B N 1
ATOM 3237 C CA . LEU B 1 124 ? 9.844 -25.906 -21.781 1 97.69 124 LEU B CA 1
ATOM 3238 C C . LEU B 1 124 ? 8.891 -25.984 -22.969 1 97.69 124 LEU B C 1
ATOM 3240 O O . LEU B 1 124 ? 7.777 -26.5 -22.844 1 97.69 124 LEU B O 1
ATOM 3244 N N . LYS B 1 125 ? 9.297 -25.516 -24.172 1 97.81 125 LYS B N 1
ATOM 3245 C CA . LYS B 1 125 ? 8.414 -25.438 -25.328 1 97.81 125 LYS B CA 1
ATOM 3246 C C . LYS B 1 125 ? 7.828 -26.797 -25.672 1 97.81 125 LYS B C 1
ATOM 3248 O O . LYS B 1 125 ? 6.605 -26.938 -25.781 1 97.81 125 LYS B O 1
ATOM 3253 N N . PRO B 1 126 ? 8.688 -27.844 -25.828 1 97.81 126 PRO B N 1
ATOM 3254 C CA . PRO B 1 126 ? 8.109 -29.141 -26.141 1 97.81 126 PRO B CA 1
ATOM 3255 C C . PRO B 1 126 ? 7.246 -29.703 -25.016 1 97.81 126 PRO B C 1
ATOM 3257 O O . PRO B 1 126 ? 6.277 -30.422 -25.266 1 97.81 126 PRO B O 1
ATOM 3260 N N . ILE B 1 127 ? 7.586 -29.391 -23.781 1 98.31 127 ILE B N 1
ATOM 3261 C CA . ILE B 1 127 ? 6.805 -29.828 -22.641 1 98.31 127 ILE B CA 1
ATOM 3262 C C . ILE B 1 127 ? 5.422 -29.188 -22.672 1 98.31 127 ILE B C 1
ATOM 3264 O O . ILE B 1 127 ? 4.41 -29.859 -22.469 1 98.31 127 ILE B O 1
ATOM 3268 N N . ILE B 1 128 ? 5.352 -27.875 -22.938 1 98.69 128 ILE B N 1
ATOM 3269 C CA . ILE B 1 128 ? 4.094 -27.141 -23.016 1 98.69 128 ILE B CA 1
ATOM 3270 C C . ILE B 1 128 ? 3.225 -27.734 -24.125 1 98.69 128 ILE B C 1
ATOM 3272 O O . ILE B 1 128 ? 2.025 -27.953 -23.938 1 98.69 128 ILE B O 1
ATOM 3276 N N . ALA B 1 129 ? 3.855 -28.047 -25.266 1 98.44 129 ALA B N 1
ATOM 3277 C CA . ALA B 1 129 ? 3.121 -28.641 -26.375 1 98.44 129 ALA B CA 1
ATOM 3278 C C . ALA B 1 129 ? 2.477 -29.969 -25.969 1 98.44 129 ALA B C 1
ATOM 3280 O O . ALA B 1 129 ? 1.311 -30.219 -26.281 1 98.44 129 ALA B O 1
ATOM 3281 N N . GLU B 1 130 ? 3.273 -30.75 -25.312 1 98.31 130 GLU B N 1
ATOM 3282 C CA . GLU B 1 130 ? 2.777 -32.031 -24.844 1 98.31 130 GLU B CA 1
ATOM 3283 C C . GLU B 1 130 ? 1.607 -31.844 -23.875 1 98.31 130 GLU B C 1
ATOM 3285 O O . GLU B 1 130 ? 0.601 -32.562 -23.969 1 98.31 130 GLU B O 1
ATOM 3290 N N . LEU B 1 131 ? 1.741 -30.938 -22.938 1 98.75 131 LEU B N 1
ATOM 3291 C CA . LEU B 1 131 ? 0.709 -30.672 -21.938 1 98.75 131 LEU B CA 1
ATOM 3292 C C . LEU B 1 131 ? -0.572 -30.172 -22.609 1 98.75 131 LEU B C 1
ATOM 3294 O O . LEU B 1 131 ? -1.67 -30.594 -22.234 1 98.75 131 LEU B O 1
ATOM 3298 N N . LYS B 1 132 ? -0.433 -29.312 -23.609 1 98.56 132 LYS B N 1
ATOM 3299 C CA . LYS B 1 132 ? -1.594 -28.781 -24.312 1 98.56 132 LYS B CA 1
ATOM 3300 C C . LYS B 1 132 ? -2.311 -29.859 -25.109 1 98.56 132 LYS B C 1
ATOM 3302 O O . LYS B 1 132 ? -3.539 -29.859 -25.219 1 98.56 132 LYS B O 1
ATOM 3307 N N . GLU B 1 133 ? -1.533 -30.797 -25.656 1 98.25 133 GLU B N 1
ATOM 3308 C CA . GLU B 1 133 ? -2.129 -31.938 -26.344 1 98.25 133 GLU B CA 1
ATOM 3309 C C . GLU B 1 133 ? -3 -32.75 -25.406 1 98.25 133 GLU B C 1
ATOM 3311 O O . GLU B 1 133 ? -3.99 -33.375 -25.828 1 98.25 133 GLU B O 1
ATOM 3316 N N . LYS B 1 134 ? -2.629 -32.75 -24.203 1 98.12 134 LYS B N 1
ATOM 3317 C CA . LYS B 1 134 ? -3.355 -33.5 -23.188 1 98.12 134 LYS B CA 1
ATOM 3318 C C . LYS B 1 134 ? -4.438 -32.656 -22.531 1 98.12 134 LYS B C 1
ATOM 3320 O O . LYS B 1 134 ? -5.074 -33.062 -21.578 1 98.12 134 LYS B O 1
ATOM 3325 N N . ASN B 1 135 ? -4.668 -31.422 -23 1 98 135 ASN B N 1
ATOM 3326 C CA . ASN B 1 135 ? -5.668 -30.484 -22.531 1 98 135 ASN B CA 1
ATOM 3327 C C . ASN B 1 135 ? -5.398 -30.062 -21.094 1 98 135 ASN B C 1
ATOM 3329 O O . ASN B 1 135 ? -6.332 -29.906 -20.297 1 98 135 ASN B O 1
ATOM 3333 N N . ILE B 1 136 ? -4.16 -30 -20.734 1 98.62 136 ILE B N 1
ATOM 3334 C CA . ILE B 1 136 ? -3.742 -29.531 -19.422 1 98.62 136 ILE B CA 1
ATOM 3335 C C . ILE B 1 136 ? -3.615 -28 -19.453 1 98.62 136 ILE B C 1
ATOM 3337 O O . ILE B 1 136 ? -3.088 -27.438 -20.406 1 98.62 136 ILE B O 1
ATOM 3341 N N . PHE B 1 137 ? -4.234 -27.297 -18.406 1 98.81 137 PHE B N 1
ATOM 3342 C CA . PHE B 1 137 ? -4.043 -25.859 -18.219 1 98.81 137 PHE B CA 1
ATOM 3343 C C . PHE B 1 137 ? -2.59 -25.547 -17.891 1 98.81 137 PHE B C 1
ATOM 3345 O O . PHE B 1 137 ? -2.004 -26.172 -17 1 98.81 137 PHE B O 1
ATOM 3352 N N . VAL B 1 138 ? -1.926 -24.609 -18.609 1 98.94 138 VAL B N 1
ATOM 3353 C CA . VAL B 1 138 ? -0.522 -24.297 -18.391 1 98.94 138 VAL B CA 1
ATOM 3354 C C . VAL B 1 138 ? -0.382 -22.812 -18.031 1 98.94 138 VAL B C 1
ATOM 3356 O O . VAL B 1 138 ? -0.78 -21.938 -18.812 1 98.94 138 VAL B O 1
ATOM 3359 N N . ARG B 1 139 ? 0.138 -22.547 -16.891 1 98.88 139 ARG B N 1
ATOM 3360 C CA . ARG B 1 139 ? 0.467 -21.219 -16.391 1 98.88 139 ARG B CA 1
ATOM 3361 C C . ARG B 1 139 ? 1.972 -20.969 -16.438 1 98.88 139 ARG B C 1
ATOM 3363 O O . ARG B 1 139 ? 2.756 -21.781 -15.945 1 98.88 139 ARG B O 1
ATOM 3370 N N . ALA B 1 140 ? 2.385 -19.938 -17.109 1 98.81 140 ALA B N 1
ATOM 3371 C CA . ALA B 1 140 ? 3.795 -19.547 -17.109 1 98.81 140 ALA B CA 1
ATOM 3372 C C . ALA B 1 140 ? 4.062 -18.438 -16.109 1 98.81 140 ALA B C 1
ATOM 3374 O O . ALA B 1 140 ? 3.506 -17.344 -16.219 1 98.81 140 ALA B O 1
ATOM 3375 N N . CYS B 1 141 ? 4.844 -18.734 -15.133 1 98.56 141 CYS B N 1
ATOM 3376 C CA . CYS B 1 141 ? 5.254 -17.75 -14.141 1 98.56 141 CYS B CA 1
ATOM 3377 C C . CYS B 1 141 ? 6.523 -17.031 -14.586 1 98.56 141 CYS B C 1
ATOM 3379 O O . CYS B 1 141 ? 7.586 -17.641 -14.695 1 98.56 141 CYS B O 1
ATOM 3381 N N . ILE B 1 142 ? 6.391 -15.734 -14.836 1 98.69 142 ILE B N 1
ATOM 3382 C CA . ILE B 1 142 ? 7.492 -14.906 -15.32 1 98.69 142 ILE B CA 1
ATOM 3383 C C . ILE B 1 142 ? 8.094 -14.109 -14.164 1 98.69 142 ILE B C 1
ATOM 3385 O O . ILE B 1 142 ? 7.508 -13.117 -13.719 1 98.69 142 ILE B O 1
ATOM 3389 N N . SER B 1 143 ? 9.305 -14.477 -13.719 1 97.38 143 SER B N 1
ATOM 3390 C CA . SER B 1 143 ? 9.984 -13.766 -12.641 1 97.38 143 SER B CA 1
ATOM 3391 C C . SER B 1 143 ? 10.852 -12.633 -13.18 1 97.38 143 SER B C 1
ATOM 3393 O O . SER B 1 143 ? 11.188 -12.609 -14.359 1 97.38 143 SER B O 1
ATOM 3395 N N . THR B 1 144 ? 11.188 -11.695 -12.336 1 98 144 THR B N 1
ATOM 3396 C CA . THR B 1 144 ? 12.07 -10.57 -12.594 1 98 144 THR B CA 1
ATOM 3397 C C . THR B 1 144 ? 11.562 -9.734 -13.766 1 98 144 THR B C 1
ATOM 3399 O O . THR B 1 144 ? 12.328 -9.375 -14.656 1 98 144 THR B O 1
ATOM 3402 N N . SER B 1 145 ? 10.242 -9.523 -13.734 1 98.75 145 SER B N 1
ATOM 3403 C CA . SER B 1 145 ? 9.633 -8.805 -14.844 1 98.75 145 SER B CA 1
ATOM 3404 C C . SER B 1 145 ? 9.844 -7.301 -14.719 1 98.75 145 SER B C 1
ATOM 3406 O O . SER B 1 145 ? 9.594 -6.551 -15.656 1 98.75 145 SER B O 1
ATOM 3408 N N . PHE B 1 146 ? 10.297 -6.828 -13.523 1 98.69 146 PHE B N 1
ATOM 3409 C CA . PHE B 1 146 ? 10.562 -5.41 -13.297 1 98.69 146 PHE B CA 1
ATOM 3410 C C . PHE B 1 146 ? 12.008 -5.184 -12.891 1 98.69 146 PHE B C 1
ATOM 3412 O O . PHE B 1 146 ? 12.719 -4.391 -13.516 1 98.69 146 PHE B O 1
ATOM 3419 N N . TYR B 1 147 ? 12.391 -5.883 -11.859 1 97.62 147 TYR B N 1
ATOM 3420 C CA . TYR B 1 147 ? 13.742 -5.801 -11.336 1 97.62 147 TYR B CA 1
ATOM 3421 C C . TYR B 1 147 ? 14.281 -7.188 -10.992 1 97.62 147 TYR B C 1
ATOM 3423 O O . TYR B 1 147 ? 13.523 -8.07 -10.586 1 97.62 147 TYR B O 1
ATOM 3431 N N . CYS B 1 148 ? 15.516 -7.344 -11.172 1 97.19 148 CYS B N 1
ATOM 3432 C CA . CYS B 1 148 ? 16.281 -8.516 -10.766 1 97.19 148 CYS B CA 1
ATOM 3433 C C . CYS B 1 148 ? 17.219 -8.172 -9.609 1 97.19 148 CYS B C 1
ATOM 3435 O O . CYS B 1 148 ? 17.859 -7.121 -9.609 1 97.19 148 CYS B O 1
ATOM 3437 N N . PRO B 1 149 ? 17.281 -8.992 -8.609 1 93.94 149 PRO B N 1
ATOM 3438 C CA . PRO B 1 149 ? 18.172 -8.695 -7.488 1 93.94 149 PRO B CA 1
ATOM 3439 C C . PRO B 1 149 ? 19.641 -8.633 -7.906 1 93.94 149 PRO B C 1
ATOM 3441 O O . PRO B 1 149 ? 20.453 -8.062 -7.188 1 93.94 149 PRO B O 1
ATOM 3444 N N . TYR B 1 150 ? 19.969 -9.133 -9.102 1 95.38 150 TYR B N 1
ATOM 3445 C CA . TYR B 1 150 ? 21.344 -9.211 -9.547 1 95.38 150 TYR B CA 1
ATOM 3446 C C . TYR B 1 150 ? 21.609 -8.234 -10.695 1 95.38 150 TYR B C 1
ATOM 3448 O O . TYR B 1 150 ? 22.688 -7.625 -10.766 1 95.38 150 TYR B O 1
ATOM 3456 N N . GLU B 1 151 ? 20.625 -8.078 -11.555 1 96.94 151 GLU B N 1
ATOM 3457 C CA . GLU B 1 151 ? 20.844 -7.305 -12.773 1 96.94 151 GLU B CA 1
ATOM 3458 C C . GLU B 1 151 ? 20.219 -5.918 -12.672 1 96.94 151 GLU B C 1
ATOM 3460 O O . GLU B 1 151 ? 20.469 -5.047 -13.508 1 96.94 151 GLU B O 1
ATOM 3465 N N . GLY B 1 152 ? 19.422 -5.727 -11.641 1 97 152 GLY B N 1
ATOM 3466 C CA . GLY B 1 152 ? 18.75 -4.445 -11.547 1 97 152 GLY B CA 1
ATOM 3467 C C . GLY B 1 152 ? 17.5 -4.359 -12.406 1 97 152 GLY B C 1
ATOM 3468 O O . GLY B 1 152 ? 16.719 -5.309 -12.461 1 97 152 GLY B O 1
ATOM 3469 N N . LYS B 1 153 ? 17.297 -3.215 -12.969 1 98.12 153 LYS B N 1
ATOM 3470 C CA . LYS B 1 153 ? 16.094 -2.975 -13.758 1 98.12 153 LYS B CA 1
ATOM 3471 C C . LYS B 1 153 ? 16.078 -3.836 -15.016 1 98.12 153 LYS B C 1
ATOM 3473 O O . LYS B 1 153 ? 17.109 -3.971 -15.695 1 98.12 153 LYS B O 1
ATOM 3478 N N . ILE B 1 154 ? 14.992 -4.395 -15.328 1 98.62 154 ILE B N 1
ATOM 3479 C CA . ILE B 1 154 ? 14.805 -5.254 -16.484 1 98.62 154 ILE B CA 1
ATOM 3480 C C . ILE B 1 154 ? 14.055 -4.492 -17.578 1 98.62 154 ILE B C 1
ATOM 3482 O O . ILE B 1 154 ? 13.094 -3.775 -17.297 1 98.62 154 ILE B O 1
ATOM 3486 N N . ALA B 1 155 ? 14.508 -4.59 -18.781 1 98.19 155 ALA B N 1
ATOM 3487 C CA . ALA B 1 155 ? 13.898 -3.887 -19.906 1 98.19 155 ALA B CA 1
ATOM 3488 C C . ALA B 1 155 ? 12.523 -4.465 -20.234 1 98.19 155 ALA B C 1
ATOM 3490 O O . ALA B 1 155 ? 12.352 -5.684 -20.297 1 98.19 155 ALA B O 1
ATOM 3491 N N . VAL B 1 156 ? 11.57 -3.588 -20.469 1 98.38 156 VAL B N 1
ATOM 3492 C CA . VAL B 1 156 ? 10.203 -3.979 -20.781 1 98.38 156 VAL B CA 1
ATOM 3493 C C . VAL B 1 156 ? 10.18 -4.879 -22.016 1 98.38 156 VAL B C 1
ATOM 3495 O O . VAL B 1 156 ? 9.445 -5.867 -22.062 1 98.38 156 VAL B O 1
ATOM 3498 N N . ASP B 1 157 ? 11 -4.578 -22.953 1 98.5 157 ASP B N 1
ATOM 3499 C CA . ASP B 1 157 ? 11.031 -5.34 -24.203 1 98.5 157 ASP B CA 1
ATOM 3500 C C . ASP B 1 157 ? 11.461 -6.785 -23.953 1 98.5 157 ASP B C 1
ATOM 3502 O O . ASP B 1 157 ? 11 -7.703 -24.625 1 98.5 157 ASP B O 1
ATOM 3506 N N . ASP B 1 158 ? 12.367 -6.992 -23 1 98.69 158 ASP B N 1
ATOM 3507 C CA . ASP B 1 158 ? 12.789 -8.344 -22.641 1 98.69 158 ASP B CA 1
ATOM 3508 C C . ASP B 1 158 ? 11.641 -9.133 -22.016 1 98.69 158 ASP B C 1
ATOM 3510 O O . ASP B 1 158 ? 11.484 -10.328 -22.281 1 98.69 158 ASP B O 1
ATOM 3514 N N . VAL B 1 159 ? 10.883 -8.477 -21.219 1 98.88 159 VAL B N 1
ATOM 3515 C CA . VAL B 1 159 ? 9.719 -9.094 -20.594 1 98.88 159 VAL B CA 1
ATOM 3516 C C . VAL B 1 159 ? 8.711 -9.492 -21.672 1 98.88 159 VAL B C 1
ATOM 3518 O O . VAL B 1 159 ? 8.219 -10.625 -21.688 1 98.88 159 VAL B O 1
ATOM 3521 N N . ILE B 1 160 ? 8.445 -8.562 -22.562 1 98.81 160 ILE B N 1
ATOM 3522 C CA . ILE B 1 160 ? 7.484 -8.789 -23.641 1 98.81 160 ILE B CA 1
ATOM 3523 C C . ILE B 1 160 ? 7.953 -9.953 -24.5 1 98.81 160 ILE B C 1
ATOM 3525 O O . ILE B 1 160 ? 7.148 -10.805 -24.906 1 98.81 160 ILE B O 1
ATOM 3529 N N . SER B 1 161 ? 9.242 -9.984 -24.781 1 98.75 161 SER B N 1
ATOM 3530 C CA . SER B 1 161 ? 9.797 -11.047 -25.609 1 98.75 161 SER B CA 1
ATOM 3531 C C . SER B 1 161 ? 9.578 -12.414 -24.984 1 98.75 161 SER B C 1
ATOM 3533 O O . SER B 1 161 ? 9.156 -13.359 -25.656 1 98.75 161 SER B O 1
ATOM 3535 N N . LEU B 1 162 ? 9.867 -12.539 -23.734 1 98.81 162 LEU B N 1
ATOM 3536 C CA . LEU B 1 162 ? 9.68 -13.812 -23.047 1 98.81 162 LEU B CA 1
ATOM 3537 C C . LEU B 1 162 ? 8.203 -14.188 -22.984 1 98.81 162 LEU B C 1
ATOM 3539 O O . LEU B 1 162 ? 7.844 -15.344 -23.25 1 98.81 162 LEU B O 1
ATOM 3543 N N . CYS B 1 163 ? 7.355 -13.242 -22.625 1 98.88 163 CYS B N 1
ATOM 3544 C CA . CYS B 1 163 ? 5.918 -13.484 -22.594 1 98.88 163 CYS B CA 1
ATOM 3545 C C . CYS B 1 163 ? 5.41 -13.945 -23.953 1 98.88 163 CYS B C 1
ATOM 3547 O O . CYS B 1 163 ? 4.609 -14.883 -24.047 1 98.88 163 CYS B O 1
ATOM 3549 N N . SER B 1 164 ? 5.898 -13.258 -25.016 1 98.81 164 SER B N 1
ATOM 3550 C CA . SER B 1 164 ? 5.5 -13.617 -26.375 1 98.81 164 SER B CA 1
ATOM 3551 C C . SER B 1 164 ? 5.871 -15.062 -26.688 1 98.81 164 SER B C 1
ATOM 3553 O O . SER B 1 164 ? 5.082 -15.789 -27.297 1 98.81 164 SER B O 1
ATOM 3555 N N . ALA B 1 165 ? 7.039 -15.461 -26.312 1 98.75 165 ALA B N 1
ATOM 3556 C CA . ALA B 1 165 ? 7.488 -16.828 -26.562 1 98.75 165 ALA B CA 1
ATOM 3557 C C . ALA B 1 165 ? 6.57 -17.844 -25.875 1 98.75 165 ALA B C 1
ATOM 3559 O O . ALA B 1 165 ? 6.23 -18.875 -26.453 1 98.75 165 ALA B O 1
ATOM 3560 N N . PHE B 1 166 ? 6.18 -17.562 -24.625 1 98.81 166 PHE B N 1
ATOM 3561 C CA . PHE B 1 166 ? 5.285 -18.453 -23.891 1 98.81 166 PHE B CA 1
ATOM 3562 C C . PHE B 1 166 ? 3.9 -18.469 -24.531 1 98.81 166 PHE B C 1
ATOM 3564 O O . PHE B 1 166 ? 3.287 -19.531 -24.656 1 98.81 166 PHE B O 1
ATOM 3571 N N . VAL B 1 167 ? 3.375 -17.281 -24.938 1 98.81 167 VAL B N 1
ATOM 3572 C CA . VAL B 1 167 ? 2.074 -17.219 -25.594 1 98.81 167 VAL B CA 1
ATOM 3573 C C . VAL B 1 167 ? 2.107 -18.016 -26.891 1 98.81 167 VAL B C 1
ATOM 3575 O O . VAL B 1 167 ? 1.188 -18.797 -27.172 1 98.81 167 VAL B O 1
ATOM 3578 N N . ASP B 1 168 ? 3.205 -17.875 -27.656 1 98.31 168 ASP B N 1
ATOM 3579 C CA . ASP B 1 168 ? 3.375 -18.609 -28.906 1 98.31 168 ASP B CA 1
ATOM 3580 C C . ASP B 1 168 ? 3.43 -20.125 -28.656 1 98.31 168 ASP B C 1
ATOM 3582 O O . ASP B 1 168 ? 3.072 -20.906 -29.531 1 98.31 168 ASP B O 1
ATOM 3586 N N . SER B 1 169 ? 3.877 -20.484 -27.484 1 98.25 169 SER B N 1
ATOM 3587 C CA . SER B 1 169 ? 3.988 -21.891 -27.125 1 98.25 169 SER B CA 1
ATOM 3588 C C . SER B 1 169 ? 2.648 -22.453 -26.656 1 98.25 169 SER B C 1
ATOM 3590 O O . SER B 1 169 ? 2.52 -23.656 -26.438 1 98.25 169 SER B O 1
ATOM 3592 N N . GLY B 1 170 ? 1.648 -21.594 -26.438 1 98.25 170 GLY B N 1
ATOM 3593 C CA . GLY B 1 170 ? 0.289 -22.062 -26.203 1 98.25 170 GLY B CA 1
ATOM 3594 C C . GLY B 1 170 ? -0.104 -22.031 -24.75 1 98.25 170 GLY B C 1
ATOM 3595 O O . GLY B 1 170 ? -1.084 -22.672 -24.344 1 98.25 170 GLY B O 1
ATOM 3596 N N . VAL B 1 171 ? 0.607 -21.312 -23.906 1 98.75 171 VAL B N 1
ATOM 3597 C CA . VAL B 1 171 ? 0.238 -21.25 -22.5 1 98.75 171 VAL B CA 1
ATOM 3598 C C . VAL B 1 171 ? -1.137 -20.609 -22.344 1 98.75 171 VAL B C 1
ATOM 3600 O O . VAL B 1 171 ? -1.553 -19.812 -23.188 1 98.75 171 VAL B O 1
ATOM 3603 N N . ASP B 1 172 ? -1.837 -20.953 -21.297 1 98.88 172 ASP B N 1
ATOM 3604 C CA . ASP B 1 172 ? -3.174 -20.438 -21.031 1 98.88 172 ASP B CA 1
ATOM 3605 C C . ASP B 1 172 ? -3.107 -19.125 -20.25 1 98.88 172 ASP B C 1
ATOM 3607 O O . ASP B 1 172 ? -4.004 -18.281 -20.359 1 98.88 172 ASP B O 1
ATOM 3611 N N . GLU B 1 173 ? -2.043 -18.969 -19.469 1 98.94 173 GLU B N 1
ATOM 3612 C CA . GLU B 1 173 ? -1.949 -17.859 -18.531 1 98.94 173 GLU B CA 1
ATOM 3613 C C . GLU B 1 173 ? -0.501 -17.422 -18.344 1 98.94 173 GLU B C 1
ATOM 3615 O O . GLU B 1 173 ? 0.407 -18.25 -18.312 1 98.94 173 GLU B O 1
ATOM 3620 N N . LEU B 1 174 ? -0.285 -16.125 -18.297 1 98.94 174 LEU B N 1
ATOM 3621 C CA . LEU B 1 174 ? 0.969 -15.523 -17.859 1 98.94 174 LEU B CA 1
ATOM 3622 C C . LEU B 1 174 ? 0.823 -14.906 -16.469 1 98.94 174 LEU B C 1
ATOM 3624 O O . LEU B 1 174 ? -0.062 -14.078 -16.25 1 98.94 174 LEU B O 1
ATOM 3628 N N . SER B 1 175 ? 1.539 -15.383 -15.516 1 98.88 175 SER B N 1
ATOM 3629 C CA . SER B 1 175 ? 1.704 -14.711 -14.227 1 98.88 175 SER B CA 1
ATOM 3630 C C . SER B 1 175 ? 2.98 -13.875 -14.203 1 98.88 175 SER B C 1
ATOM 3632 O O . SER B 1 175 ? 4.082 -14.422 -14.125 1 98.88 175 SER B O 1
ATOM 3634 N N . VAL B 1 176 ? 2.854 -12.578 -14.242 1 98.94 176 VAL B N 1
ATOM 3635 C CA . VAL B 1 176 ? 3.975 -11.656 -14.398 1 98.94 176 VAL B CA 1
ATOM 3636 C C . VAL B 1 176 ? 4.324 -11.031 -13.047 1 98.94 176 VAL B C 1
ATOM 3638 O O . VAL B 1 176 ? 3.508 -10.328 -12.445 1 98.94 176 VAL B O 1
ATOM 3641 N N . ALA B 1 177 ? 5.605 -11.234 -12.602 1 98.19 177 ALA B N 1
ATOM 3642 C CA . ALA B 1 177 ? 5.855 -11.039 -11.18 1 98.19 177 ALA B CA 1
ATOM 3643 C C . ALA B 1 177 ? 6.824 -9.883 -10.945 1 98.19 177 ALA B C 1
ATOM 3645 O O . ALA B 1 177 ? 7.82 -9.742 -11.656 1 98.19 177 ALA B O 1
ATOM 3646 N N . ASP B 1 178 ? 6.461 -9.047 -9.984 1 97.69 178 ASP B N 1
ATOM 3647 C CA . ASP B 1 178 ? 7.406 -8.188 -9.281 1 97.69 178 ASP B CA 1
ATOM 3648 C C . ASP B 1 178 ? 8.164 -8.961 -8.203 1 97.69 178 ASP B C 1
ATOM 3650 O O . ASP B 1 178 ? 7.836 -8.867 -7.02 1 97.69 178 ASP B O 1
ATOM 3654 N N . THR B 1 179 ? 9.195 -9.594 -8.555 1 95.56 179 THR B N 1
ATOM 3655 C CA . THR B 1 179 ? 9.867 -10.656 -7.809 1 95.56 179 THR B CA 1
ATOM 3656 C C . THR B 1 179 ? 10.43 -10.117 -6.496 1 95.56 179 THR B C 1
ATOM 3658 O O . THR B 1 179 ? 10.359 -10.781 -5.461 1 95.56 179 THR B O 1
ATOM 3661 N N . ILE B 1 180 ? 10.914 -8.93 -6.484 1 94.5 180 ILE B N 1
ATOM 3662 C CA . ILE B 1 180 ? 11.594 -8.469 -5.281 1 94.5 180 ILE B CA 1
ATOM 3663 C C . ILE B 1 180 ? 10.836 -7.281 -4.684 1 94.5 180 ILE B C 1
ATOM 3665 O O . ILE B 1 180 ? 11.367 -6.566 -3.828 1 94.5 180 ILE B O 1
ATOM 3669 N N . GLY B 1 181 ? 9.625 -7 -5.184 1 95.62 181 GLY B N 1
ATOM 3670 C CA . GLY B 1 181 ? 8.781 -5.969 -4.605 1 95.62 181 GLY B CA 1
ATOM 3671 C C . GLY B 1 181 ? 9.312 -4.566 -4.836 1 95.62 181 GLY B C 1
ATOM 3672 O O . GLY B 1 181 ? 9.227 -3.713 -3.947 1 95.62 181 GLY B O 1
ATOM 3673 N N . MET B 1 182 ? 9.906 -4.305 -6.031 1 96.19 182 MET B N 1
ATOM 3674 C CA . MET B 1 182 ? 10.516 -3.012 -6.312 1 96.19 182 MET B CA 1
ATOM 3675 C C . MET B 1 182 ? 9.727 -2.25 -7.367 1 96.19 182 MET B C 1
ATOM 3677 O O . MET B 1 182 ? 9.945 -1.056 -7.574 1 96.19 182 MET B O 1
ATOM 3681 N N . ALA B 1 183 ? 8.75 -2.936 -7.957 1 98.06 183 ALA B N 1
ATOM 3682 C CA . ALA B 1 183 ? 7.938 -2.256 -8.969 1 98.06 183 ALA B CA 1
ATOM 3683 C C . ALA B 1 183 ? 7.168 -1.089 -8.352 1 98.06 183 ALA B C 1
ATOM 3685 O O . ALA B 1 183 ? 6.75 -1.152 -7.191 1 98.06 183 ALA B O 1
ATOM 3686 N N . ASN B 1 184 ? 7.008 -0.051 -9.086 1 98.5 184 ASN B N 1
ATOM 3687 C CA . ASN B 1 184 ? 6.16 1.072 -8.703 1 98.5 184 ASN B CA 1
ATOM 3688 C C . ASN B 1 184 ? 4.918 1.168 -9.578 1 98.5 184 ASN B C 1
ATOM 3690 O O . ASN B 1 184 ? 4.844 0.524 -10.625 1 98.5 184 ASN B O 1
ATOM 3694 N N . PRO B 1 185 ? 3.953 1.928 -9.125 1 98.5 185 PRO B N 1
ATOM 3695 C CA . PRO B 1 185 ? 2.67 1.886 -9.828 1 98.5 185 PRO B CA 1
ATOM 3696 C C . PRO B 1 185 ? 2.764 2.4 -11.266 1 98.5 185 PRO B C 1
ATOM 3698 O O . PRO B 1 185 ? 2.02 1.947 -12.133 1 98.5 185 PRO B O 1
ATOM 3701 N N . LYS B 1 186 ? 3.666 3.35 -11.562 1 98.12 186 LYS B N 1
ATOM 3702 C CA . LYS B 1 186 ? 3.852 3.809 -12.938 1 98.12 186 LYS B CA 1
ATOM 3703 C C . LYS B 1 186 ? 4.363 2.68 -13.828 1 98.12 186 LYS B C 1
ATOM 3705 O O . LYS B 1 186 ? 3.834 2.451 -14.914 1 98.12 186 LYS B O 1
ATOM 3710 N N . GLU B 1 187 ? 5.371 1.985 -13.359 1 98.31 187 GLU B N 1
ATOM 3711 C CA . GLU B 1 187 ? 5.938 0.855 -14.094 1 98.31 187 GLU B CA 1
ATOM 3712 C C . GLU B 1 187 ? 4.91 -0.257 -14.273 1 98.31 187 GLU B C 1
ATOM 3714 O O . GLU B 1 187 ? 4.836 -0.876 -15.336 1 98.31 187 GLU B O 1
ATOM 3719 N N . SER B 1 188 ? 4.184 -0.559 -13.211 1 98.56 188 SER B N 1
ATOM 3720 C CA . SER B 1 188 ? 3.143 -1.581 -13.266 1 98.56 188 SER B CA 1
ATOM 3721 C C . SER B 1 188 ? 2.115 -1.264 -14.352 1 98.56 188 SER B C 1
ATOM 3723 O O . SER B 1 188 ? 1.804 -2.115 -15.188 1 98.56 188 SER B O 1
ATOM 3725 N N . PHE B 1 189 ? 1.608 -0.017 -14.328 1 97.94 189 PHE B N 1
ATOM 3726 C CA . PHE B 1 189 ? 0.637 0.403 -15.328 1 97.94 189 PHE B CA 1
ATOM 3727 C C . PHE B 1 189 ? 1.206 0.241 -16.734 1 97.94 189 PHE B C 1
ATOM 3729 O O . PHE B 1 189 ? 0.54 -0.295 -17.625 1 97.94 189 PHE B O 1
ATOM 3736 N N . GLU B 1 190 ? 2.404 0.683 -16.922 1 97.69 190 GLU B N 1
ATOM 3737 C CA . GLU B 1 190 ? 3.02 0.684 -18.25 1 97.69 190 GLU B CA 1
ATOM 3738 C C . GLU B 1 190 ? 3.217 -0.738 -18.766 1 97.69 190 GLU B C 1
ATOM 3740 O O . GLU B 1 190 ? 2.824 -1.056 -19.891 1 97.69 190 GLU B O 1
ATOM 3745 N N . LEU B 1 191 ? 3.807 -1.582 -17.984 1 98.69 191 LEU B N 1
ATOM 3746 C CA . LEU B 1 191 ? 4.078 -2.949 -18.422 1 98.69 191 LEU B CA 1
ATOM 3747 C C . LEU B 1 191 ? 2.781 -3.695 -18.719 1 98.69 191 LEU B C 1
ATOM 3749 O O . LEU B 1 191 ? 2.631 -4.293 -19.781 1 98.69 191 LEU B O 1
ATOM 3753 N N . PHE B 1 192 ? 1.834 -3.615 -17.844 1 98.5 192 PHE B N 1
ATOM 3754 C CA . PHE B 1 192 ? 0.625 -4.418 -17.969 1 98.5 192 PHE B CA 1
ATOM 3755 C C . PHE B 1 192 ? -0.277 -3.859 -19.062 1 98.5 192 PHE B C 1
ATOM 3757 O O . PHE B 1 192 ? -1.032 -4.602 -19.688 1 98.5 192 PHE B O 1
ATOM 3764 N N . SER B 1 193 ? -0.221 -2.502 -19.297 1 97.88 193 SER B N 1
ATOM 3765 C CA . SER B 1 193 ? -0.924 -1.96 -20.453 1 97.88 193 SER B CA 1
ATOM 3766 C C . SER B 1 193 ? -0.409 -2.574 -21.75 1 97.88 193 SER B C 1
ATOM 3768 O O . SER B 1 193 ? -1.197 -2.967 -22.625 1 97.88 193 SER B O 1
ATOM 3770 N N . ARG B 1 194 ? 0.931 -2.67 -21.844 1 98.38 194 ARG B N 1
ATOM 3771 C CA . ARG B 1 194 ? 1.543 -3.238 -23.047 1 98.38 194 ARG B CA 1
ATOM 3772 C C . ARG B 1 194 ? 1.188 -4.715 -23.188 1 98.38 194 ARG B C 1
ATOM 3774 O O . ARG B 1 194 ? 0.82 -5.16 -24.281 1 98.38 194 ARG B O 1
ATOM 3781 N N . LEU B 1 195 ? 1.3 -5.453 -22.156 1 98.88 195 LEU B N 1
ATOM 3782 C CA . LEU B 1 195 ? 0.996 -6.879 -22.203 1 98.88 195 LEU B CA 1
ATOM 3783 C C . LEU B 1 195 ? -0.466 -7.109 -22.562 1 98.88 195 LEU B C 1
ATOM 3785 O O . LEU B 1 195 ? -0.779 -8 -23.359 1 98.88 195 LEU B O 1
ATOM 3789 N N . ASN B 1 196 ? -1.366 -6.344 -21.906 1 98.19 196 ASN B N 1
ATOM 3790 C CA . ASN B 1 196 ? -2.795 -6.469 -22.172 1 98.19 196 ASN B CA 1
ATOM 3791 C C . ASN B 1 196 ? -3.111 -6.18 -23.641 1 98.19 196 ASN B C 1
ATOM 3793 O O . ASN B 1 196 ? -3.992 -6.812 -24.234 1 98.19 196 ASN B O 1
ATOM 3797 N N . GLU B 1 197 ? -2.461 -5.23 -24.219 1 98.12 197 GLU B N 1
ATOM 3798 C CA . GLU B 1 197 ? -2.641 -4.883 -25.625 1 98.12 197 GLU B CA 1
ATOM 3799 C C . GLU B 1 197 ? -2.127 -5.988 -26.531 1 98.12 197 GLU B C 1
ATOM 3801 O O . GLU B 1 197 ? -2.771 -6.328 -27.531 1 98.12 197 GLU B O 1
ATOM 3806 N N . LEU B 1 198 ? -1.023 -6.586 -26.25 1 98.62 198 LEU B N 1
ATOM 3807 C CA . LEU B 1 198 ? -0.336 -7.539 -27.125 1 98.62 198 LEU B CA 1
ATOM 3808 C C . LEU B 1 198 ? -0.986 -8.914 -27.047 1 98.62 198 LEU B C 1
ATOM 3810 O O . LEU B 1 198 ? -0.991 -9.664 -28.031 1 98.62 198 LEU B O 1
ATOM 3814 N N . PHE B 1 199 ? -1.532 -9.219 -25.859 1 98.62 199 PHE B N 1
ATOM 3815 C CA . PHE B 1 199 ? -2.01 -10.586 -25.656 1 98.62 199 PHE B CA 1
ATOM 3816 C C . PHE B 1 199 ? -3.447 -10.586 -25.141 1 98.62 199 PHE B C 1
ATOM 3818 O O . PHE B 1 199 ? -3.734 -11.125 -24.078 1 98.62 199 PHE B O 1
ATOM 3825 N N . PRO B 1 200 ? -4.398 -10.141 -25.891 1 97.19 200 PRO B N 1
ATOM 3826 C CA . PRO B 1 200 ? -5.781 -9.977 -25.438 1 97.19 200 PRO B CA 1
ATOM 3827 C C . PRO B 1 200 ? -6.48 -11.312 -25.188 1 97.19 200 PRO B C 1
ATOM 3829 O O . PRO B 1 200 ? -7.496 -11.367 -24.484 1 97.19 200 PRO B O 1
ATOM 3832 N N . GLN B 1 201 ? -5.906 -12.461 -25.719 1 97.62 201 GLN B N 1
ATOM 3833 C CA . GLN B 1 201 ? -6.582 -13.75 -25.594 1 97.62 201 GLN B CA 1
ATOM 3834 C C . GLN B 1 201 ? -5.949 -14.602 -24.5 1 97.62 201 GLN B C 1
ATOM 3836 O O . GLN B 1 201 ? -6.43 -15.703 -24.203 1 97.62 201 GLN B O 1
ATOM 3841 N N . THR B 1 202 ? -4.883 -14.172 -23.953 1 98.62 202 THR B N 1
ATOM 3842 C CA . THR B 1 202 ? -4.164 -14.883 -22.906 1 98.62 202 THR B CA 1
ATOM 3843 C C . THR B 1 202 ? -4.559 -14.352 -21.531 1 98.62 202 THR B C 1
ATOM 3845 O O . THR B 1 202 ? -4.676 -13.141 -21.328 1 98.62 202 THR B O 1
ATOM 3848 N N . LEU B 1 203 ? -4.875 -15.273 -20.594 1 98.81 203 LEU B N 1
ATOM 3849 C CA . LEU B 1 203 ? -5.094 -14.805 -19.234 1 98.81 203 LEU B CA 1
ATOM 3850 C C . LEU B 1 203 ? -3.844 -14.125 -18.688 1 98.81 203 LEU B C 1
ATOM 3852 O O . LEU B 1 203 ? -2.742 -14.672 -18.766 1 98.81 203 LEU B O 1
ATOM 3856 N N . LEU B 1 204 ? -3.971 -12.891 -18.234 1 98.88 204 LEU B N 1
ATOM 3857 C CA . LEU B 1 204 ? -2.875 -12.133 -17.625 1 98.88 204 LEU B CA 1
ATOM 3858 C C . LEU B 1 204 ? -3.096 -11.953 -16.141 1 98.88 204 LEU B C 1
ATOM 3860 O O . LEU B 1 204 ? -4.117 -11.414 -15.711 1 98.88 204 LEU B O 1
ATOM 3864 N N . THR B 1 205 ? -2.186 -12.461 -15.359 1 98.94 205 THR B N 1
ATOM 3865 C CA . THR B 1 205 ? -2.225 -12.359 -13.906 1 98.94 205 THR B CA 1
ATOM 3866 C C . THR B 1 205 ? -1.029 -11.562 -13.391 1 98.94 205 THR B C 1
ATOM 3868 O O . THR B 1 205 ? 0.111 -11.828 -13.781 1 98.94 205 THR B O 1
ATOM 3871 N N . ALA B 1 206 ? -1.272 -10.57 -12.578 1 98.94 206 ALA B N 1
ATOM 3872 C CA . ALA B 1 206 ? -0.199 -9.805 -11.953 1 98.94 206 ALA B CA 1
ATOM 3873 C C . ALA B 1 206 ? 0.175 -10.383 -10.594 1 98.94 206 ALA B C 1
ATOM 3875 O O . ALA B 1 206 ? -0.701 -10.695 -9.789 1 98.94 206 ALA B O 1
ATOM 3876 N N . HIS B 1 207 ? 1.461 -10.578 -10.359 1 98.75 207 HIS B N 1
ATOM 3877 C CA . HIS B 1 207 ? 2.016 -11.117 -9.125 1 98.75 207 HIS B CA 1
ATOM 3878 C C . HIS B 1 207 ? 2.926 -10.102 -8.438 1 98.75 207 HIS B C 1
ATOM 3880 O O . HIS B 1 207 ? 4.043 -9.852 -8.898 1 98.75 207 HIS B O 1
ATOM 3886 N N . PHE B 1 208 ? 2.43 -9.586 -7.293 1 98.31 208 PHE B N 1
ATOM 3887 C CA . PHE B 1 208 ? 3.211 -8.547 -6.641 1 98.31 208 PHE B CA 1
ATOM 3888 C C . PHE B 1 208 ? 3.682 -9 -5.262 1 98.31 208 PHE B C 1
ATOM 3890 O O . PHE B 1 208 ? 2.914 -9.602 -4.504 1 98.31 208 PHE B O 1
ATOM 3897 N N . HIS B 1 209 ? 4.941 -8.766 -4.992 1 96.88 209 HIS B N 1
ATOM 3898 C CA . HIS B 1 209 ? 5.457 -8.812 -3.629 1 96.88 209 HIS B CA 1
ATOM 3899 C C . HIS B 1 209 ? 5.312 -7.457 -2.941 1 96.88 209 HIS B C 1
ATOM 3901 O O . HIS B 1 209 ? 5.246 -6.422 -3.609 1 96.88 209 HIS B O 1
ATOM 3907 N N . ASP B 1 210 ? 5.242 -7.469 -1.634 1 95.94 210 ASP B N 1
ATOM 3908 C CA . ASP B 1 210 ? 4.961 -6.242 -0.896 1 95.94 210 ASP B CA 1
ATOM 3909 C C . ASP B 1 210 ? 6.152 -5.832 -0.038 1 95.94 210 ASP B C 1
ATOM 3911 O O . ASP B 1 210 ? 5.98 -5.258 1.04 1 95.94 210 ASP B O 1
ATOM 3915 N N . THR B 1 211 ? 7.344 -6.109 -0.48 1 93.62 211 THR B N 1
ATOM 3916 C CA . THR B 1 211 ? 8.586 -5.887 0.254 1 93.62 211 THR B CA 1
ATOM 3917 C C . THR B 1 211 ? 8.734 -4.418 0.635 1 93.62 211 THR B C 1
ATOM 3919 O O . THR B 1 211 ? 9.219 -4.098 1.724 1 93.62 211 THR B O 1
ATOM 3922 N N . ARG B 1 212 ? 8.281 -3.523 -0.202 1 93.56 212 ARG B N 1
ATOM 3923 C CA . ARG B 1 212 ? 8.461 -2.096 0.04 1 93.56 212 ARG B CA 1
ATOM 3924 C C . ARG B 1 212 ? 7.117 -1.394 0.194 1 93.56 212 ARG B C 1
ATOM 3926 O O . ARG B 1 212 ? 7.039 -0.166 0.114 1 93.56 212 ARG B O 1
ATOM 3933 N N . GLY B 1 213 ? 6.066 -2.164 0.277 1 94.81 213 GLY B N 1
ATOM 3934 C CA . GLY B 1 213 ? 4.758 -1.626 0.619 1 94.81 213 GLY B CA 1
ATOM 3935 C C . GLY B 1 213 ? 4.008 -1.078 -0.58 1 94.81 213 GLY B C 1
ATOM 3936 O O . GLY B 1 213 ? 2.988 -0.403 -0.424 1 94.81 213 GLY B O 1
ATOM 3937 N N . MET B 1 214 ? 4.43 -1.361 -1.768 1 98 214 MET B N 1
ATOM 3938 C CA . MET B 1 214 ? 3.834 -0.716 -2.936 1 98 214 MET B CA 1
ATOM 3939 C C . MET B 1 214 ? 2.879 -1.663 -3.652 1 98 214 MET B C 1
ATOM 3941 O O . MET B 1 214 ? 2.301 -1.307 -4.68 1 98 214 MET B O 1
ATOM 3945 N N . ALA B 1 215 ? 2.652 -2.838 -3.098 1 98.44 215 ALA B N 1
ATOM 3946 C CA . ALA B 1 215 ? 1.912 -3.865 -3.826 1 98.44 215 ALA B CA 1
ATOM 3947 C C . ALA B 1 215 ? 0.487 -3.408 -4.125 1 98.44 215 ALA B C 1
ATOM 3949 O O . ALA B 1 215 ? -0.01 -3.588 -5.238 1 98.44 215 ALA B O 1
ATOM 3950 N N . LEU B 1 216 ? -0.238 -2.844 -3.127 1 98.81 216 LEU B N 1
ATOM 3951 C CA . LEU B 1 216 ? -1.615 -2.424 -3.361 1 98.81 216 LEU B CA 1
ATOM 3952 C C . LEU B 1 216 ? -1.674 -1.3 -4.391 1 98.81 216 LEU B C 1
ATOM 3954 O O . LEU B 1 216 ? -2.592 -1.252 -5.211 1 98.81 216 LEU B O 1
ATOM 3958 N N . ALA B 1 217 ? -0.724 -0.373 -4.309 1 98.81 217 ALA B N 1
ATOM 3959 C CA . ALA B 1 217 ? -0.65 0.67 -5.328 1 98.81 217 ALA B CA 1
ATOM 3960 C C . ALA B 1 217 ? -0.414 0.07 -6.711 1 98.81 217 ALA B C 1
ATOM 3962 O O . ALA B 1 217 ? -1.001 0.52 -7.699 1 98.81 217 ALA B O 1
ATOM 3963 N N . ASN B 1 218 ? 0.433 -0.941 -6.777 1 98.88 218 ASN B N 1
ATOM 3964 C CA . ASN B 1 218 ? 0.691 -1.636 -8.031 1 98.88 218 ASN B CA 1
ATOM 3965 C C . ASN B 1 218 ? -0.551 -2.365 -8.531 1 98.88 218 ASN B C 1
ATOM 3967 O O . ASN B 1 218 ? -0.828 -2.373 -9.734 1 98.88 218 ASN B O 1
ATOM 3971 N N . VAL B 1 219 ? -1.254 -3.023 -7.613 1 98.88 219 VAL B N 1
ATOM 3972 C CA . VAL B 1 219 ? -2.51 -3.674 -7.973 1 98.88 219 VAL B CA 1
ATOM 3973 C C . VAL B 1 219 ? -3.467 -2.65 -8.578 1 98.88 219 VAL B C 1
ATOM 3975 O O . VAL B 1 219 ? -4.047 -2.889 -9.641 1 98.88 219 VAL B O 1
ATOM 3978 N N . PHE B 1 220 ? -3.605 -1.509 -7.93 1 98.69 220 PHE B N 1
ATOM 3979 C CA . PHE B 1 220 ? -4.492 -0.458 -8.414 1 98.69 220 PHE B CA 1
ATOM 3980 C C . PHE B 1 220 ? -4.078 0.001 -9.812 1 98.69 220 PHE B C 1
ATOM 3982 O O . PHE B 1 220 ? -4.922 0.171 -10.688 1 98.69 220 PHE B O 1
ATOM 3989 N N . ALA B 1 221 ? -2.779 0.207 -10.023 1 98.19 221 ALA B N 1
ATOM 3990 C CA . ALA B 1 221 ? -2.26 0.608 -11.328 1 98.19 221 ALA B CA 1
ATOM 3991 C C . ALA B 1 221 ? -2.557 -0.451 -12.383 1 98.19 221 ALA B C 1
ATOM 3993 O O . ALA B 1 221 ? -2.965 -0.125 -13.5 1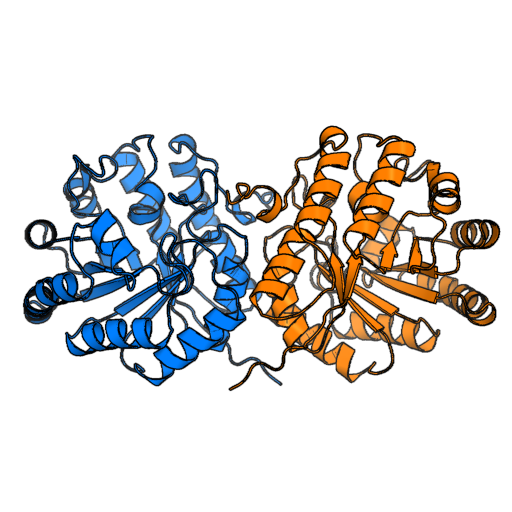 98.19 221 ALA B O 1
ATOM 3994 N N . ALA B 1 222 ? -2.33 -1.706 -12.008 1 98.56 222 ALA B N 1
ATOM 3995 C CA . ALA B 1 222 ? -2.572 -2.803 -12.945 1 98.56 222 ALA B CA 1
ATOM 3996 C C . ALA B 1 222 ? -4.051 -2.896 -13.305 1 98.56 222 ALA B C 1
ATOM 3998 O O . ALA B 1 222 ? -4.398 -3.201 -14.445 1 98.56 222 ALA B O 1
ATOM 3999 N N . LEU B 1 223 ? -4.949 -2.678 -12.32 1 98.56 223 LEU B N 1
ATOM 4000 C CA . LEU B 1 223 ? -6.383 -2.631 -12.594 1 98.56 223 LEU B CA 1
ATOM 4001 C C . LEU B 1 223 ? -6.691 -1.615 -13.688 1 98.56 223 LEU B C 1
ATOM 4003 O O . LEU B 1 223 ? -7.457 -1.903 -14.609 1 98.56 223 LEU B O 1
ATOM 4007 N N . GLN B 1 224 ? -6.105 -0.487 -13.586 1 97.06 224 GLN B N 1
ATOM 4008 C CA . GLN B 1 224 ? -6.332 0.583 -14.555 1 97.06 224 GLN B CA 1
ATOM 4009 C C . GLN B 1 224 ? -5.77 0.213 -15.93 1 97.06 224 GLN B C 1
ATOM 4011 O O . GLN B 1 224 ? -6.176 0.783 -16.938 1 97.06 224 GLN B O 1
ATOM 4016 N N . ALA B 1 225 ? -4.797 -0.678 -15.961 1 97 225 ALA B N 1
ATOM 4017 C CA . ALA B 1 225 ? -4.203 -1.155 -17.203 1 97 225 ALA B CA 1
ATOM 4018 C C . ALA B 1 225 ? -5.043 -2.275 -17.812 1 97 225 ALA B C 1
ATOM 4020 O O . ALA B 1 225 ? -4.684 -2.828 -18.859 1 97 225 ALA B O 1
ATOM 4021 N N . GLY B 1 226 ? -6.109 -2.693 -17.141 1 97.06 226 GLY B N 1
ATOM 4022 C CA . GLY B 1 226 ? -7.027 -3.68 -17.688 1 97.06 226 GLY B CA 1
ATOM 4023 C C . GLY B 1 226 ? -6.809 -5.074 -17.125 1 97.06 226 GLY B C 1
ATOM 4024 O O . GLY B 1 226 ? -7.402 -6.039 -17.609 1 97.06 226 GLY B O 1
ATOM 4025 N N . ILE B 1 227 ? -6.016 -5.203 -16.125 1 98.25 227 ILE B N 1
ATOM 4026 C CA . ILE B 1 227 ? -5.746 -6.496 -15.508 1 98.25 227 ILE B CA 1
ATOM 4027 C C . ILE B 1 227 ? -6.844 -6.82 -14.492 1 98.25 227 ILE B C 1
ATOM 4029 O O . ILE B 1 227 ? -7.242 -5.957 -13.711 1 98.25 227 ILE B O 1
ATOM 4033 N N . HIS B 1 228 ? -7.301 -8.047 -14.469 1 98.44 228 HIS B N 1
ATOM 4034 C CA . HIS B 1 228 ? -8.367 -8.414 -13.539 1 98.44 228 HIS B CA 1
ATOM 4035 C C . HIS B 1 228 ? -8.062 -9.742 -12.852 1 98.44 228 HIS B C 1
ATOM 4037 O O . HIS B 1 228 ? -8.984 -10.422 -12.391 1 98.44 228 HIS B O 1
ATOM 4043 N N . ARG B 1 229 ? -6.824 -10.211 -12.922 1 98.88 229 ARG B N 1
ATOM 4044 C CA . ARG B 1 229 ? -6.352 -11.398 -12.211 1 98.88 229 ARG B CA 1
ATOM 4045 C C . ARG B 1 229 ? -5.098 -11.094 -11.406 1 98.88 229 ARG B C 1
ATOM 4047 O O . ARG B 1 229 ? -4.156 -10.484 -11.922 1 98.88 229 ARG B O 1
ATOM 4054 N N . PHE B 1 230 ? -5.109 -11.508 -10.133 1 98.94 230 PHE B N 1
ATOM 4055 C CA . PHE B 1 230 ? -3.971 -11.195 -9.281 1 98.94 230 PHE B CA 1
ATOM 4056 C C . PHE B 1 230 ? -3.576 -12.398 -8.438 1 98.94 230 PHE B C 1
ATOM 4058 O O . PHE B 1 230 ? -4.434 -13.055 -7.836 1 98.94 230 PHE B O 1
ATOM 4065 N N . ASP B 1 231 ? -2.279 -12.695 -8.422 1 98.88 231 ASP B N 1
ATOM 4066 C CA . ASP B 1 231 ? -1.727 -13.609 -7.43 1 98.88 231 ASP B CA 1
ATOM 4067 C C . ASP B 1 231 ? -1.621 -12.945 -6.059 1 98.88 231 ASP B C 1
ATOM 4069 O O . ASP B 1 231 ? -1.113 -11.828 -5.945 1 98.88 231 ASP B O 1
ATOM 4073 N N . THR B 1 232 ? -2.105 -13.609 -5.086 1 98.75 232 THR B N 1
ATOM 4074 C CA . THR B 1 232 ? -2 -13.148 -3.703 1 98.75 232 THR B CA 1
ATOM 4075 C C . THR B 1 232 ? -1.731 -14.32 -2.764 1 98.75 232 THR B C 1
ATOM 4077 O O . THR B 1 232 ? -1.873 -15.484 -3.154 1 98.75 232 THR B O 1
ATOM 4080 N N . SER B 1 233 ? -1.288 -14.047 -1.598 1 98.44 233 SER B N 1
ATOM 4081 C CA . SER B 1 233 ? -0.979 -15.062 -0.6 1 98.44 233 SER B CA 1
ATOM 4082 C C . SER B 1 233 ? -1.643 -14.75 0.736 1 98.44 233 SER B C 1
ATOM 4084 O O . SER B 1 233 ? -1.291 -13.766 1.394 1 98.44 233 SER B O 1
ATOM 4086 N N . ALA B 1 234 ? -2.549 -15.586 1.153 1 98.25 234 ALA B N 1
ATOM 4087 C CA . ALA B 1 234 ? -3.248 -15.391 2.42 1 98.25 234 ALA B CA 1
ATOM 4088 C C . ALA B 1 234 ? -2.262 -15.141 3.557 1 98.25 234 ALA B C 1
ATOM 4090 O O . ALA B 1 234 ? -1.246 -15.828 3.672 1 98.25 234 ALA B O 1
ATOM 4091 N N . GLY B 1 235 ? -2.57 -14.102 4.387 1 96.88 235 GLY B N 1
ATOM 4092 C CA . GLY B 1 235 ? -1.708 -13.742 5.5 1 96.88 235 GLY B CA 1
ATOM 4093 C C . GLY B 1 235 ? -0.465 -12.984 5.074 1 96.88 235 GLY B C 1
ATOM 4094 O O . GLY B 1 235 ? 0.319 -12.539 5.914 1 96.88 235 GLY B O 1
ATOM 4095 N N . GLY B 1 236 ? -0.329 -12.797 3.766 1 96.5 236 GLY B N 1
ATOM 4096 C CA . GLY B 1 236 ? 0.934 -12.25 3.297 1 96.5 236 GLY B CA 1
ATOM 4097 C C . GLY B 1 236 ? 2.1 -13.203 3.477 1 96.5 236 GLY B C 1
ATOM 4098 O O . GLY B 1 236 ? 3.219 -12.773 3.771 1 96.5 236 GLY B O 1
ATOM 4099 N N . LEU B 1 237 ? 1.784 -14.445 3.385 1 94.19 237 LEU B N 1
ATOM 4100 C CA . LEU B 1 237 ? 2.811 -15.469 3.557 1 94.19 237 LEU B CA 1
ATOM 4101 C C . LEU B 1 237 ? 3.885 -15.344 2.48 1 94.19 237 LEU B C 1
ATOM 4103 O O . LEU B 1 237 ? 3.592 -14.969 1.345 1 94.19 237 LEU B O 1
ATOM 4107 N N . GLY B 1 238 ? 4.93 -15.727 2.885 1 87.62 238 GLY B N 1
ATOM 4108 C CA . GLY B 1 238 ? 6.102 -15.648 2.029 1 87.62 238 GLY B CA 1
ATOM 4109 C C . GLY B 1 238 ? 7.148 -14.672 2.539 1 87.62 238 GLY B C 1
ATOM 4110 O O . GLY B 1 238 ? 6.883 -13.898 3.465 1 87.62 238 GLY B O 1
ATOM 4111 N N . GLY B 1 239 ? 8.25 -14.633 2.197 1 79.06 239 GLY B N 1
ATOM 4112 C CA . GLY B 1 239 ? 9.391 -13.766 2.451 1 79.06 239 GLY B CA 1
ATOM 4113 C C . GLY B 1 239 ? 10.164 -13.406 1.194 1 79.06 239 GLY B C 1
ATOM 4114 O O . GLY B 1 239 ? 9.875 -13.93 0.115 1 79.06 239 GLY B O 1
ATOM 4115 N N . CYS B 1 240 ? 10.742 -12.352 1.354 1 72.12 240 CYS B N 1
ATOM 4116 C CA . CYS B 1 240 ? 11.633 -12.008 0.254 1 72.12 240 CYS B CA 1
ATOM 4117 C C . CYS B 1 240 ? 13.023 -12.586 0.48 1 72.12 240 CYS B C 1
ATOM 4119 O O . CYS B 1 240 ? 13.742 -12.156 1.389 1 72.12 240 CYS B O 1
ATOM 4121 N N . PRO B 1 241 ? 13.32 -13.672 -0.303 1 70.38 241 PRO B N 1
ATOM 4122 C CA . PRO B 1 241 ? 14.641 -14.281 -0.091 1 70.38 241 PRO B CA 1
ATOM 4123 C C . PRO B 1 241 ? 15.789 -13.305 -0.344 1 70.38 241 PRO B C 1
ATOM 4125 O O . PRO B 1 241 ? 16.922 -13.555 0.072 1 70.38 241 PRO B O 1
ATOM 4128 N N . PHE B 1 242 ? 15.477 -12.258 -0.961 1 70.62 242 PHE B N 1
ATOM 4129 C CA . PHE B 1 242 ? 16.516 -11.312 -1.367 1 70.62 242 PHE B CA 1
ATOM 4130 C C . PHE B 1 242 ? 16.609 -10.164 -0.374 1 70.62 242 PHE B C 1
ATOM 4132 O O . PHE B 1 242 ? 17.562 -9.367 -0.428 1 70.62 242 PHE B O 1
ATOM 4139 N N . ALA B 1 243 ? 15.617 -10.023 0.335 1 64.94 243 ALA B N 1
ATOM 4140 C CA . ALA B 1 243 ? 15.602 -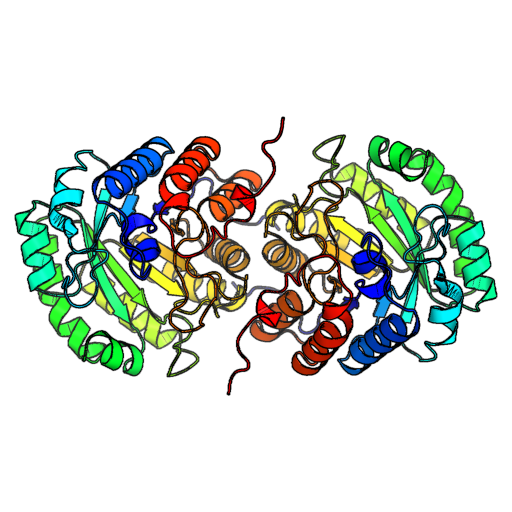9.031 1.412 1 64.94 243 ALA B CA 1
ATOM 4141 C C . ALA B 1 243 ? 15.18 -9.672 2.732 1 64.94 243 ALA B C 1
ATOM 4143 O O . ALA B 1 243 ? 13.984 -9.891 2.969 1 64.94 243 ALA B O 1
ATOM 4144 N N . LYS B 1 244 ? 16.219 -10.039 3.488 1 64.81 244 LYS B N 1
ATOM 4145 C CA . LYS B 1 244 ? 15.922 -10.719 4.746 1 64.81 244 LYS B CA 1
ATOM 4146 C C . LYS B 1 244 ? 14.961 -9.906 5.605 1 64.81 244 LYS B C 1
ATOM 4148 O O . LYS B 1 244 ? 15.195 -8.711 5.84 1 64.81 244 LYS B O 1
ATOM 4153 N N . GLY B 1 245 ? 13.836 -10.609 5.984 1 62.31 245 GLY B N 1
ATOM 4154 C CA . GLY B 1 245 ? 12.906 -9.969 6.902 1 62.31 245 GLY B CA 1
ATOM 4155 C C . GLY B 1 245 ? 11.828 -9.172 6.195 1 62.31 245 GLY B C 1
ATOM 4156 O O . GLY B 1 245 ? 10.938 -8.609 6.84 1 62.31 245 GLY B O 1
ATOM 4157 N N . ALA B 1 246 ? 12.008 -9.133 4.906 1 71.75 246 ALA B N 1
ATOM 4158 C CA . ALA B 1 246 ? 11.031 -8.352 4.156 1 71.75 246 ALA B CA 1
ATOM 4159 C C . ALA B 1 246 ? 9.836 -9.211 3.748 1 71.75 246 ALA B C 1
ATOM 4161 O O . ALA B 1 246 ? 9.953 -10.43 3.613 1 71.75 246 ALA B O 1
ATOM 4162 N N . THR B 1 247 ? 8.742 -8.492 3.67 1 76.19 247 THR B N 1
ATOM 4163 C CA . THR B 1 247 ? 7.508 -9.148 3.262 1 76.19 247 THR B CA 1
ATOM 4164 C C . THR B 1 247 ? 7.633 -9.695 1.843 1 76.19 247 THR B C 1
ATOM 4166 O O . THR B 1 247 ? 8.328 -9.117 1.006 1 76.19 247 THR B O 1
ATOM 4169 N N . GLY B 1 248 ? 7.023 -10.859 1.723 1 88.5 248 GLY B N 1
ATOM 4170 C CA . GLY B 1 248 ? 7 -11.469 0.404 1 88.5 248 GLY B CA 1
ATOM 4171 C C . GLY B 1 248 ? 5.777 -11.094 -0.411 1 88.5 248 GLY B C 1
ATOM 4172 O O . GLY B 1 248 ? 5.555 -9.914 -0.691 1 88.5 248 GLY B O 1
ATOM 4173 N N . ASN B 1 249 ? 4.871 -12.023 -0.625 1 96.25 249 ASN B N 1
ATOM 4174 C CA . ASN B 1 249 ? 3.672 -11.836 -1.435 1 96.25 249 ASN B CA 1
ATOM 4175 C C . ASN B 1 249 ? 2.721 -10.828 -0.797 1 96.25 249 ASN B C 1
ATOM 4177 O O . ASN B 1 249 ? 2.666 -10.711 0.428 1 96.25 249 ASN B O 1
ATOM 4181 N N . VAL B 1 250 ? 2.045 -10.023 -1.552 1 97.88 250 VAL B N 1
ATOM 4182 C CA . VAL B 1 250 ? 0.973 -9.188 -1.017 1 97.88 250 VAL B CA 1
ATOM 4183 C C . VAL B 1 250 ? -0.11 -10.07 -0.4 1 97.88 250 VAL B C 1
ATOM 4185 O O . VAL B 1 250 ? -0.435 -11.133 -0.938 1 97.88 250 VAL B O 1
ATOM 4188 N N . ALA B 1 251 ? -0.682 -9.656 0.656 1 98.19 251 ALA B N 1
ATOM 4189 C CA . ALA B 1 251 ? -1.664 -10.43 1.41 1 98.19 251 ALA B CA 1
ATOM 4190 C C . ALA B 1 251 ? -3.004 -10.477 0.68 1 98.19 251 ALA B C 1
ATOM 4192 O O . ALA B 1 251 ? -3.531 -9.438 0.271 1 98.19 251 ALA B O 1
ATOM 4193 N N . THR B 1 252 ? -3.596 -11.68 0.619 1 98.81 252 THR B N 1
ATOM 4194 C CA . THR B 1 252 ? -4.887 -11.852 -0.036 1 98.81 252 THR B CA 1
ATOM 4195 C C . THR B 1 252 ? -5.949 -10.977 0.62 1 98.81 252 THR B C 1
ATOM 4197 O O . THR B 1 252 ? -6.715 -10.297 -0.07 1 98.81 252 THR B O 1
ATOM 4200 N N . GLU B 1 253 ? -5.961 -10.914 1.965 1 98.19 253 GLU B N 1
ATOM 4201 C CA . GLU B 1 253 ? -6.953 -10.148 2.717 1 98.19 253 GLU B CA 1
ATOM 4202 C C . GLU B 1 253 ? -6.895 -8.664 2.354 1 98.19 253 GLU B C 1
ATOM 4204 O O . GLU B 1 253 ? -7.93 -8.016 2.191 1 98.19 253 GLU B O 1
ATOM 4209 N N . ASP B 1 254 ? -5.695 -8.172 2.262 1 98.19 254 ASP B N 1
ATOM 4210 C CA . ASP B 1 254 ? -5.512 -6.75 1.985 1 98.19 254 ASP B CA 1
ATOM 4211 C C . ASP B 1 254 ? -5.988 -6.398 0.577 1 98.19 254 ASP B C 1
ATOM 4213 O O . ASP B 1 254 ? -6.66 -5.383 0.378 1 98.19 254 ASP B O 1
ATOM 4217 N N . VAL B 1 255 ? -5.645 -7.25 -0.399 1 98.88 255 VAL B N 1
ATOM 4218 C CA . VAL B 1 255 ? -6.055 -7.02 -1.779 1 98.88 255 VAL B CA 1
ATOM 4219 C C . VAL B 1 255 ? -7.574 -7.121 -1.89 1 98.88 255 VAL B C 1
ATOM 4221 O O . VAL B 1 255 ? -8.227 -6.234 -2.449 1 98.88 255 VAL B O 1
ATOM 4224 N N . VAL B 1 256 ? -8.172 -8.188 -1.36 1 98.88 256 VAL B N 1
ATOM 4225 C CA . VAL B 1 256 ? -9.602 -8.43 -1.445 1 98.88 256 VAL B CA 1
ATOM 4226 C C . VAL B 1 256 ? -10.359 -7.289 -0.767 1 98.88 256 VAL B C 1
ATOM 4228 O O . VAL B 1 256 ? -11.344 -6.781 -1.308 1 98.88 256 VAL B O 1
ATOM 4231 N N . PHE B 1 257 ? -9.906 -6.859 0.4 1 98.5 257 PHE B N 1
ATOM 4232 C CA . PHE B 1 257 ? -10.555 -5.762 1.109 1 98.5 257 PHE B CA 1
ATOM 4233 C C . PHE B 1 257 ? -10.562 -4.496 0.259 1 98.5 257 PHE B C 1
ATOM 4235 O O . PHE B 1 257 ? -11.602 -3.855 0.1 1 98.5 257 PHE B O 1
ATOM 4242 N N . MET B 1 258 ? -9.383 -4.133 -0.267 1 98.75 258 MET B N 1
ATOM 4243 C CA . MET B 1 258 ? -9.297 -2.932 -1.095 1 98.75 258 MET B CA 1
ATOM 4244 C C . MET B 1 258 ? -10.258 -3.018 -2.273 1 98.75 258 MET B C 1
ATOM 4246 O O . MET B 1 258 ? -10.984 -2.062 -2.559 1 98.75 258 MET B O 1
ATOM 4250 N N . LEU B 1 259 ? -10.266 -4.199 -2.938 1 98.88 259 LEU B N 1
ATOM 4251 C CA . LEU B 1 259 ? -11.141 -4.395 -4.086 1 98.88 259 LEU B CA 1
ATOM 4252 C C . LEU B 1 259 ? -12.602 -4.242 -3.689 1 98.88 259 LEU B C 1
ATOM 4254 O O . LEU B 1 259 ? -13.359 -3.525 -4.352 1 98.88 259 LEU B O 1
ATOM 4258 N N . HIS B 1 260 ? -12.969 -4.895 -2.619 1 98.69 260 HIS B N 1
ATOM 4259 C CA . HIS B 1 260 ? -14.352 -4.809 -2.154 1 98.69 260 HIS B CA 1
ATOM 4260 C C . HIS B 1 260 ? -14.727 -3.369 -1.818 1 98.69 260 HIS B C 1
ATOM 4262 O O . HIS B 1 260 ? -15.82 -2.91 -2.166 1 98.69 260 HIS B O 1
ATOM 4268 N N . GLN B 1 261 ? -13.844 -2.65 -1.16 1 97.88 261 GLN B N 1
ATOM 4269 C CA . GLN B 1 261 ? -14.094 -1.257 -0.805 1 97.88 261 GLN B CA 1
ATOM 4270 C C . GLN B 1 261 ? -14.273 -0.396 -2.053 1 97.88 261 GLN B C 1
ATOM 4272 O O . GLN B 1 261 ? -14.961 0.624 -2.014 1 97.88 261 GLN B O 1
ATOM 4277 N N . MET B 1 262 ? -13.695 -0.822 -3.117 1 98.38 262 MET B N 1
ATOM 4278 C CA . MET B 1 262 ? -13.805 -0.089 -4.375 1 98.38 262 MET B CA 1
ATOM 4279 C C . MET B 1 262 ? -15.023 -0.539 -5.168 1 98.38 262 MET B C 1
ATOM 4281 O O . MET B 1 262 ? -15.242 -0.083 -6.289 1 98.38 262 MET B O 1
ATOM 4285 N N . GLY B 1 263 ? -15.789 -1.491 -4.633 1 97.75 263 GLY B N 1
ATOM 4286 C CA . GLY B 1 263 ? -16.984 -1.994 -5.285 1 97.75 263 GLY B CA 1
ATOM 4287 C C . GLY B 1 263 ? -16.703 -3.086 -6.297 1 97.75 263 GLY B C 1
ATOM 4288 O O . GLY B 1 263 ? -17.516 -3.34 -7.188 1 97.75 263 GLY B O 1
ATOM 4289 N N . ILE B 1 264 ? -15.523 -3.676 -6.285 1 98.75 264 ILE B N 1
ATOM 4290 C CA . ILE B 1 264 ? -15.125 -4.746 -7.191 1 98.75 264 ILE B CA 1
ATOM 4291 C C . ILE B 1 264 ? -15.305 -6.098 -6.504 1 98.75 264 ILE B C 1
ATOM 4293 O O . ILE B 1 264 ? -14.75 -6.34 -5.434 1 98.75 264 ILE B O 1
ATOM 4297 N N . SER B 1 265 ? -16.031 -6.977 -7.086 1 98.62 265 SER B N 1
ATOM 4298 C CA . SER B 1 265 ? -16.328 -8.273 -6.484 1 98.62 265 SER B CA 1
ATOM 4299 C C . SER B 1 265 ? -15.18 -9.258 -6.727 1 98.62 265 SER B C 1
ATOM 4301 O O . SER B 1 265 ? -14.508 -9.195 -7.758 1 98.62 265 SER B O 1
ATOM 4303 N N . THR B 1 266 ? -14.961 -10.141 -5.773 1 98.81 266 THR B N 1
ATOM 4304 C CA . THR B 1 266 ? -13.977 -11.203 -5.922 1 98.81 266 THR B CA 1
ATOM 4305 C C . THR B 1 266 ? -14.602 -12.562 -5.648 1 98.81 266 THR B C 1
ATOM 4307 O O . THR B 1 266 ? -14.008 -13.602 -5.965 1 98.81 266 THR B O 1
ATOM 4310 N N . GLY B 1 267 ? -15.766 -12.594 -5.016 1 98.56 267 GLY B N 1
ATOM 4311 C CA . GLY B 1 267 ? -16.406 -13.828 -4.602 1 98.56 267 GLY B CA 1
ATOM 4312 C C . GLY B 1 267 ? -15.812 -14.422 -3.342 1 98.56 267 GLY B C 1
ATOM 4313 O O . GLY B 1 267 ? -16.172 -15.523 -2.936 1 98.56 267 GLY B O 1
ATOM 4314 N N . ILE B 1 268 ? -14.969 -13.703 -2.65 1 98.81 268 ILE B N 1
ATOM 4315 C CA . ILE B 1 268 ? -14.242 -14.242 -1.502 1 98.81 268 ILE B CA 1
ATOM 4316 C C . ILE B 1 268 ? -14.828 -13.672 -0.212 1 98.81 268 ILE B C 1
ATOM 4318 O O . ILE B 1 268 ? -15.102 -12.469 -0.122 1 98.81 268 ILE B O 1
ATOM 4322 N N . ASP B 1 269 ? -15.102 -14.492 0.747 1 98.69 269 ASP B N 1
ATOM 4323 C CA . ASP B 1 269 ? -15.539 -14.094 2.082 1 98.69 269 ASP B CA 1
ATOM 4324 C C . ASP B 1 269 ? -14.352 -13.773 2.98 1 98.69 269 ASP B C 1
ATOM 4326 O O . ASP B 1 269 ? -13.602 -14.664 3.377 1 98.69 269 ASP B O 1
ATOM 4330 N N . LEU B 1 270 ? -14.273 -12.586 3.416 1 98.06 270 LEU B N 1
ATOM 4331 C CA . LEU B 1 270 ? -13.109 -12.109 4.16 1 98.06 270 LEU B CA 1
ATOM 4332 C C . LEU B 1 270 ? -13.031 -12.773 5.531 1 98.06 270 LEU B C 1
ATOM 4334 O O . LEU B 1 270 ? -11.945 -13.055 6.027 1 98.06 270 LEU B O 1
ATOM 4338 N N . ASN B 1 271 ? -14.094 -12.984 6.18 1 97.38 271 ASN B N 1
ATOM 4339 C CA . ASN B 1 271 ? -14.078 -13.648 7.477 1 97.38 271 ASN B CA 1
ATOM 4340 C C . ASN B 1 271 ? -13.586 -15.086 7.359 1 97.38 271 ASN B C 1
ATOM 4342 O O . ASN B 1 271 ? -12.766 -15.531 8.164 1 97.38 271 ASN B O 1
ATOM 4346 N N . ALA B 1 272 ? -14.133 -15.789 6.336 1 98.44 272 ALA B N 1
ATOM 4347 C CA . ALA B 1 272 ? -13.664 -17.156 6.09 1 98.44 272 ALA B CA 1
ATOM 4348 C C . ALA B 1 272 ? -12.18 -17.172 5.75 1 98.44 272 ALA B C 1
ATOM 4350 O O . ALA B 1 272 ? -11.461 -18.109 6.133 1 98.44 272 ALA B O 1
ATOM 4351 N N . LEU B 1 273 ? -11.773 -16.172 5.012 1 98.44 273 LEU B N 1
ATOM 4352 C CA . LEU B 1 273 ? -10.367 -16.047 4.676 1 98.44 273 LEU B CA 1
ATOM 4353 C C . LEU B 1 273 ? -9.516 -15.875 5.934 1 98.44 273 LEU B C 1
ATOM 4355 O O . LEU B 1 273 ? -8.461 -16.5 6.066 1 98.44 273 LEU B O 1
ATOM 4359 N N . LYS B 1 274 ? -9.93 -15.023 6.883 1 97.44 274 LYS B N 1
ATOM 4360 C CA . LYS B 1 274 ? -9.227 -14.852 8.156 1 97.44 274 LYS B CA 1
ATOM 4361 C C . LYS B 1 274 ? -9.141 -16.172 8.922 1 97.44 274 LYS B C 1
ATOM 4363 O O . LYS B 1 274 ? -8.117 -16.469 9.539 1 97.44 274 LYS B O 1
ATOM 4368 N N . ASP B 1 275 ? -10.195 -16.906 8.875 1 97.69 275 ASP B N 1
ATOM 4369 C CA . ASP B 1 275 ? -10.219 -18.203 9.547 1 97.69 275 ASP B CA 1
ATOM 4370 C C . ASP B 1 275 ? -9.133 -19.125 8.984 1 97.69 275 ASP B C 1
ATOM 4372 O O . ASP B 1 275 ? -8.508 -19.875 9.734 1 97.69 275 ASP B O 1
ATOM 4376 N N . ALA B 1 276 ? -9.016 -19.094 7.672 1 98.56 276 ALA B N 1
ATOM 4377 C CA . ALA B 1 276 ? -7.98 -19.906 7.043 1 98.56 276 ALA B CA 1
ATOM 4378 C C . ALA B 1 276 ? -6.594 -19.5 7.535 1 98.56 276 ALA B C 1
ATOM 4380 O O . ALA B 1 276 ? -5.754 -20.344 7.828 1 98.56 276 ALA B O 1
ATOM 4381 N N . VAL B 1 277 ? -6.352 -18.203 7.645 1 98.12 277 VAL B N 1
ATOM 4382 C CA . VAL B 1 277 ? -5.055 -17.703 8.086 1 98.12 277 VAL B CA 1
ATOM 4383 C C . VAL B 1 277 ? -4.812 -18.109 9.539 1 98.12 277 VAL B C 1
ATOM 4385 O O . VAL B 1 277 ? -3.701 -18.484 9.906 1 98.12 277 VAL B O 1
ATOM 4388 N N . LYS B 1 278 ? -5.852 -18.078 10.367 1 97.25 278 LYS B N 1
ATOM 4389 C CA . LYS B 1 278 ? -5.75 -18.469 11.773 1 97.25 278 LYS B CA 1
ATOM 4390 C C . LYS B 1 278 ? -5.281 -19.906 11.906 1 97.25 278 LYS B C 1
ATOM 4392 O O . LYS B 1 278 ? -4.566 -20.25 12.852 1 97.25 278 LYS B O 1
ATOM 4397 N N . LEU B 1 279 ? -5.664 -20.75 10.992 1 97.25 279 LEU B N 1
ATOM 4398 C CA . LEU B 1 279 ? -5.332 -22.172 11.016 1 97.25 279 LEU B CA 1
ATOM 4399 C C . LEU B 1 279 ? -3.832 -22.391 10.844 1 97.25 279 LEU B C 1
ATOM 4401 O O . LEU B 1 279 ? -3.242 -23.25 11.492 1 97.25 279 LEU B O 1
ATOM 4405 N N . ILE B 1 280 ? -3.24 -21.578 9.992 1 97.31 280 ILE B N 1
ATOM 4406 C CA . ILE B 1 280 ? -1.866 -21.859 9.586 1 97.31 280 ILE B CA 1
ATOM 4407 C C . ILE B 1 280 ? -0.901 -21.047 10.445 1 97.31 280 ILE B C 1
ATOM 4409 O O . ILE B 1 280 ? 0.266 -21.406 10.602 1 97.31 280 ILE B O 1
ATOM 4413 N N . GLU B 1 281 ? -1.325 -19.969 11.008 1 97.19 281 GLU B N 1
ATOM 4414 C CA . GLU B 1 281 ? -0.501 -18.984 11.695 1 97.19 281 GLU B CA 1
ATOM 4415 C C . GLU B 1 281 ? 0.377 -19.625 12.758 1 97.19 281 GLU B C 1
ATOM 4417 O O . GLU B 1 281 ? 1.579 -19.359 12.828 1 97.19 281 GLU B O 1
ATOM 4422 N N . PRO B 1 282 ? -0.157 -20.578 13.609 1 97.44 282 PRO B N 1
ATOM 4423 C CA . PRO B 1 282 ? 0.659 -21.156 14.68 1 97.44 282 PRO B CA 1
ATOM 4424 C C . PRO B 1 282 ? 1.824 -22 14.148 1 97.44 282 PRO B C 1
ATOM 4426 O O . PRO B 1 282 ? 2.738 -22.344 14.906 1 97.44 282 PRO B O 1
ATOM 4429 N N . HIS B 1 283 ? 1.823 -22.297 12.898 1 97.44 283 HIS B N 1
ATOM 4430 C CA . HIS B 1 283 ? 2.814 -23.203 12.328 1 97.44 283 HIS B CA 1
ATOM 4431 C C . HIS B 1 283 ? 3.854 -22.438 11.516 1 97.44 283 HIS B C 1
ATOM 4433 O O . HIS B 1 283 ? 4.766 -23.047 10.945 1 97.44 283 HIS B O 1
ATOM 4439 N N . LEU B 1 284 ? 3.697 -21.156 11.43 1 95.44 284 LEU B N 1
ATOM 4440 C CA . LEU B 1 284 ? 4.586 -20.312 10.625 1 95.44 284 LEU B CA 1
ATOM 4441 C C . LEU B 1 284 ? 5.777 -19.844 11.445 1 95.44 284 LEU B C 1
ATOM 4443 O O . LEU B 1 284 ? 5.66 -19.641 12.656 1 95.44 284 LEU B O 1
ATOM 4447 N N . SER B 1 285 ? 6.906 -19.656 10.781 1 92.44 285 SER B N 1
ATOM 4448 C CA . SER B 1 285 ? 8.109 -19.156 11.43 1 92.44 285 SER B CA 1
ATOM 4449 C C . SER B 1 285 ? 8.117 -17.641 11.508 1 92.44 285 SER B C 1
ATOM 4451 O O . SER B 1 285 ? 8.859 -17.047 12.297 1 92.44 285 SER B O 1
ATOM 4453 N N . ARG B 1 286 ? 7.324 -17.047 10.633 1 88.12 286 ARG B N 1
ATOM 4454 C CA . ARG B 1 286 ? 7.254 -15.586 10.562 1 88.12 286 ARG B CA 1
ATOM 4455 C C . ARG B 1 286 ? 5.852 -15.086 10.898 1 88.12 286 ARG B C 1
ATOM 4457 O O . ARG B 1 286 ? 4.871 -15.812 10.727 1 88.12 286 ARG B O 1
ATOM 4464 N N . PRO B 1 287 ? 5.789 -13.891 11.266 1 89.06 287 PRO B N 1
ATOM 4465 C CA . PRO B 1 287 ? 4.465 -13.352 11.578 1 89.06 287 PRO B CA 1
ATOM 4466 C C . PRO B 1 287 ? 3.617 -13.109 10.328 1 89.06 287 PRO B C 1
ATOM 4468 O O . PRO B 1 287 ? 4.16 -12.922 9.242 1 89.06 287 PRO B O 1
ATOM 4471 N N . VAL B 1 288 ? 2.293 -13.172 10.562 1 92.25 288 VAL B N 1
ATOM 4472 C CA . VAL B 1 288 ? 1.338 -12.797 9.523 1 92.25 288 VAL B CA 1
ATOM 4473 C C . VAL B 1 288 ? 1.439 -11.305 9.242 1 92.25 288 VAL B C 1
ATOM 4475 O O . VAL B 1 288 ? 1.363 -10.484 10.156 1 92.25 288 VAL B O 1
ATOM 4478 N N . GLU B 1 289 ? 1.594 -10.906 7.992 1 88.75 289 GLU B N 1
ATOM 4479 C CA . GLU B 1 289 ? 1.901 -9.531 7.629 1 88.75 289 GLU B CA 1
ATOM 4480 C C . GLU B 1 289 ? 0.656 -8.797 7.141 1 88.75 289 GLU B C 1
ATOM 4482 O O . GLU B 1 289 ? 0.685 -7.582 6.934 1 88.75 289 GLU B O 1
ATOM 4487 N N . SER B 1 290 ? -0.425 -9.43 6.996 1 92.31 290 SER B N 1
ATOM 4488 C CA . SER B 1 290 ? -1.674 -8.844 6.52 1 92.31 290 SER B CA 1
ATOM 4489 C C . SER B 1 290 ? -2.191 -7.781 7.484 1 92.31 290 SER B C 1
ATOM 4491 O O . SER B 1 290 ? -2.365 -8.047 8.672 1 92.31 290 SER B O 1
ATOM 4493 N N . LYS B 1 291 ? -2.379 -6.539 7.02 1 92.19 291 LYS B N 1
ATOM 4494 C CA . LYS B 1 291 ? -2.938 -5.473 7.844 1 92.19 291 LYS B CA 1
ATOM 4495 C C . LYS B 1 291 ? -4.391 -5.762 8.203 1 92.19 291 LYS B C 1
ATOM 4497 O O . LYS B 1 291 ? -4.801 -5.574 9.352 1 92.19 291 LYS B O 1
ATOM 4502 N N . TYR B 1 292 ? -5.125 -6.203 7.258 1 93.19 292 TYR B N 1
ATOM 4503 C CA . TYR B 1 292 ? -6.531 -6.5 7.5 1 93.19 292 TYR B CA 1
ATOM 4504 C C . TYR B 1 292 ? -6.688 -7.578 8.57 1 93.19 292 TYR B C 1
ATOM 4506 O O . TYR B 1 292 ? -7.57 -7.488 9.422 1 93.19 292 TYR B O 1
ATOM 4514 N N . TYR B 1 293 ? -5.852 -8.609 8.469 1 93.25 293 TYR B N 1
ATOM 4515 C CA . TYR B 1 293 ? -5.926 -9.727 9.406 1 93.25 293 TYR B CA 1
ATOM 4516 C C . TYR B 1 293 ? -5.789 -9.234 10.844 1 93.25 293 TYR B C 1
ATOM 4518 O O . TYR B 1 293 ? -6.426 -9.781 11.75 1 93.25 293 TYR B O 1
ATOM 4526 N N . HIS B 1 294 ? -5.016 -8.172 11.055 1 89.19 294 HIS B N 1
ATOM 4527 C CA . HIS B 1 294 ? -4.703 -7.719 12.406 1 89.19 294 HIS B CA 1
ATOM 4528 C C . HIS B 1 294 ? -5.727 -6.699 12.891 1 89.19 294 HIS B C 1
ATOM 4530 O O . HIS B 1 294 ? -5.648 -6.23 14.031 1 89.19 294 HIS B O 1
ATOM 4536 N N . LEU B 1 295 ? -6.625 -6.281 12.039 1 87.12 295 LEU B N 1
ATOM 4537 C CA . LEU B 1 295 ? -7.672 -5.371 12.484 1 87.12 295 LEU B CA 1
ATOM 4538 C C . LEU B 1 295 ? -8.578 -6.043 13.516 1 87.12 295 LEU B C 1
ATOM 4540 O O . LEU B 1 295 ? -8.844 -7.246 13.422 1 87.12 295 LEU B O 1
ATOM 4544 N N . PRO B 1 296 ? -8.961 -5.215 14.484 1 75.94 296 PRO B N 1
ATOM 4545 C CA . PRO B 1 296 ? -9.883 -5.789 15.469 1 75.94 296 PRO B CA 1
ATOM 4546 C C . PRO B 1 296 ? -11.219 -6.195 14.859 1 75.94 296 PRO B C 1
ATOM 4548 O O . PRO B 1 296 ? -11.656 -5.609 13.867 1 75.94 296 PRO B O 1
ATOM 4551 N N . GLU B 1 297 ? -11.688 -7.414 15.32 1 63.69 297 GLU B N 1
ATOM 4552 C CA . GLU B 1 297 ? -12.992 -7.879 14.852 1 63.69 297 GLU B CA 1
ATOM 4553 C C . GLU B 1 297 ? -14.086 -6.852 15.141 1 63.69 297 GLU B C 1
ATOM 4555 O O . GLU B 1 297 ? -14.062 -6.195 16.188 1 63.69 297 GLU B O 1
ATOM 4560 N N . SER B 1 298 ? -14.461 -6.062 14.156 1 52.25 298 SER B N 1
ATOM 4561 C CA . SER B 1 298 ? -15.578 -5.16 14.414 1 52.25 298 SER B CA 1
ATOM 4562 C C . SER B 1 298 ? -16.641 -5.824 15.281 1 52.25 298 SER B C 1
ATOM 4564 O O . SER B 1 298 ? -17.016 -6.977 15.039 1 52.25 298 SER B O 1
ATOM 4566 N N . GLU B 1 299 ? -16.797 -5.465 16.484 1 38.69 299 GLU B N 1
ATOM 4567 C CA . GLU B 1 299 ? -18.016 -5.895 17.172 1 38.69 299 GLU B CA 1
ATOM 4568 C C . GLU B 1 299 ? -19.25 -5.656 16.312 1 38.69 299 GLU B C 1
ATOM 4570 O O . GLU B 1 299 ? -19.281 -4.711 15.523 1 38.69 299 GLU B O 1
#

Sequence (598 aa):
MRMNLPKEVAIIEVGPRDGLQNDPSMVPTPIKTEFITALKRAGIKEMEITSFVSPKWVPQMKDASEIVRAINDSSRNIVLTPNRKGVDLALSEDCKAVAVFVGVSNTFNMKNINKTTLDSLNELKPIIAELKEKNIFVRACISTSFYCPYEGKIAVDDVISLCSAFVDSGVDELSVADTIGMANPKESFELFSRLNELFPQTLLTAHFHDTRGMALANVFAALQAGIHRFDTSAGGLGGCPFAKGATGNVATEDVVFMLHQMGISTGIDLNALKDAVKLIEPHLSRPVESKYYHLPESEMRMNLPKEVAIIEVGPRDGLQNDPSMVPTPIKTEFITALKRAGIKEMEITSFVSPKWVPQMKDASEIVRAINDSSRNIVLTPNRKGVDLALSEDCKAVAVFVGVSNTFNMKNINKTTLDSLNELKPIIAELKEKNIFVRACISTSFYCPYEGKIAVDDVISLCSAFVDSGVDELSVADTIGMANPKESFELFSRLNELFPQTLLTAHFHDTRGMALANVFAALQAGIHRFDTSAGGLGGCPFAKGATGNVATEDVVFMLHQMGISTGIDLNALKDAVKLIEPHLSRPVESKYYHLPESE

Solvent-accessible surface area (backbone atoms only — not comparable to full-atom values): 30043 Å² total; per-residue (Å²): 135,81,81,70,64,66,63,56,37,48,54,32,38,28,22,66,22,65,15,39,45,78,40,85,45,73,64,54,68,70,56,52,49,49,31,54,51,31,37,42,72,14,39,50,51,34,30,31,61,29,29,46,52,61,37,91,82,34,58,61,34,60,55,30,70,59,49,56,68,69,57,80,72,90,55,51,57,26,31,38,23,80,43,70,69,18,44,52,53,39,50,73,68,66,55,55,28,39,27,36,68,52,34,58,39,42,70,59,22,36,74,73,72,69,34,42,38,68,56,48,48,63,61,42,41,62,52,44,44,54,38,49,75,69,69,32,46,34,32,40,35,32,33,27,46,39,38,33,100,84,74,38,76,43,58,64,66,55,36,50,52,53,51,49,54,44,51,75,45,63,42,51,27,41,35,46,19,28,62,70,19,74,56,33,35,60,57,36,22,53,55,40,34,51,49,45,68,76,38,75,86,44,45,55,26,45,29,38,18,25,33,47,60,38,27,60,23,24,50,54,27,25,29,63,30,69,44,46,29,34,44,24,5,57,36,15,28,36,54,24,92,87,39,82,92,27,44,9,32,26,21,32,56,38,54,52,49,48,36,45,71,61,66,24,43,57,71,59,41,66,67,44,39,47,52,21,40,62,69,47,51,86,48,48,78,61,80,74,64,23,44,49,71,68,48,76,78,77,126,136,81,83,68,68,67,66,56,37,48,56,32,38,28,22,67,21,66,16,39,45,78,41,84,45,72,64,53,69,69,55,51,49,49,32,54,51,32,37,40,72,13,39,50,51,33,30,32,61,30,28,45,52,60,38,89,83,35,58,59,32,59,55,29,67,60,50,55,69,68,57,82,69,90,55,52,55,27,32,38,24,82,45,69,67,17,45,51,52,40,52,73,70,66,53,56,28,38,28,39,67,51,34,58,39,41,69,59,22,36,72,74,70,69,33,42,39,68,57,48,47,63,60,42,42,63,52,44,45,53,38,49,74,69,68,33,47,35,33,39,34,33,32,26,46,39,37,33,99,84,75,38,75,41,57,64,68,54,37,51,52,53,51,47,52,44,51,75,43,62,43,51,28,41,35,46,18,27,63,71,18,73,56,33,35,61,57,34,21,53,54,40,32,51,48,47,68,75,38,75,87,43,46,56,26,45,29,38,19,26,34,46,60,38,28,60,24,23,50,54,25,24,29,63,29,70,44,45,31,34,43,24,5,58,35,14,28,35,57,27,92,87,38,82,91,28,44,10,32,27,21,32,55,38,52,51,49,50,37,46,72,61,67,21,44,56,69,59,40,66,67,43,40,46,52,22,40,61,68,47,51,85,48,48,78,61,79,73,63,24,44,48,72,67,48,74,78,76,124

Radius of gyration: 25.47 Å; Cα contacts (8 Å, |Δi|>4): 1350; chains: 2; bounding box: 47×80×59 Å

Secondary structure (DSSP, 8-state):
------SB-EEEE-IIIIIHHT-SSPPPHHHHHHHHHHHHHTT--EEEEEE---TTT-GGGTTHHHHHHH--SSSEEEEE--SHHHHHHHHHTT-SEEEEEEES-HHHHHHHHSS-HHHHHHHHHHHHHHHHHTT-EEEEEEE-SSEETTTEEPPHHHHHHHHHHHHHTT-SEEEEEETTS---HHHHHHHHHHHHHH-TTSEEEEEEB-TTS-HHHHHHHHHHTT--EEEEBGGG--EETTEEEEE-BPBHHHHHHHHHHTT-B----HHHHHHHHHHHGGG-SS----TTTTS----/------SB-EEEE-IIIIIHHT-SSPPPHHHHHHHHHHHHHTT--EEEEEE---TTT-GGGTTHHHHHHH--SSSEEEEE--SHHHHHHHHHTT-SEEEEEEES-HHHHHHHHSS-HHHHHHHHHHHHHHHHHTT-EEEEEEE-SSEETTTEEPPHHHHHHHHHHHHHTT-SEEEEEETTS---HHHHHHHHHHHHHH-TTSEEEEEEB-TTS-HHHHHHHHHHTT--EEEEBGGG--EETTEEEEE-BPBHHHHHHHHHHTT-B----HHHHHHHHHHHGGG-SS----TTTTS----

Foldseek 3Di:
DDQDFDQAFAEEAEAQAAQQQPFPFADDLVLLLVLVVLQVVQFHQHYASAELDDCVVGVNRVCVLVSLVSDDDDGQHEYEYAAPVRLVVCVVSVHQEYEYEAELDQVVCCVPPNGGRVRSLVRCLVVLLVSVVVVGAYEYEYPCCAADLPPGGDDLVSNVVSVVSVVVSPHQEYEYEPQQQPDALVNLLVSLLVVCVVCVRHQYEYWHWCQPPRRLSSVVSNSSSVHRYYYAYALQGHDRPSDPPGGTTHHPLQNCVVCVVVNHHHRGRNVSSLVSCVSCQVRGPDHRPHPRNPDPDDD/DDQDFDQAFAEEAEAQAFQQQPFPFADDLVLLLLLVVLQVVQPHQHYASAELDDCVVGVSRVCVLVSLVSDDDDGQHEYEYAAPVRLVVCVVSVHQEYEYEAELDQVVCCVPPNGGRVRSLVRCLVVLVVSVVVVGAYEYEYPCCAADLPPGGDDLVSNVVSVVSVVVSPHQEYEYEPQQQPDALVNLLVSLLVVCVVCVRHQYEYWHWCQPPRRLSSVVSNSSSVHRYYYAYALQGHDRPSDPPGGTTHHPLQNCVVCVVVNHHHRGRNVSSLVSCVSCQVRGPDHRPDPRNPDPDDD

Organism: NCBI:txid1808955

InterPro domains:
  IPR000891 Pyruvate carboxyltransferase [PF00682] (9-280)
  IPR000891 Pyruvate carboxyltransferase [PS50991] (9-274)
  IPR013785 Aldolase-type TIM barrel [G3DSA:3.20.20.70] (1-295)
  IPR043594 HMG-CoA lyase [PTHR42738] (3-292)

pLDDT: mean 95.33, std 8.01, range [38.69, 98.94]

Nearest PDB structures (foldseek):
  1ydo-assembly1_A  TM=9.722E-01  e=1.998E-35  Bacillus subtilis subsp. subtilis str. 168
  2cw6-assembly1_A  TM=9.726E-01  e=1.878E-35  Homo sapiens
  3mp5-assembly1_B  TM=9.610E-01  e=1.077E-35  Homo sapiens
  2ftp-assembly1_A  TM=9.698E-01  e=7.317E-35  Pseudomonas aeruginosa PAO1
  1ydn-assembly4_D  TM=9.674E-01  e=5.372E-31  Brucella melitensis bv. 1 str. 16M